Protein AF-0000000077182483 (afdb_homodimer)

Sequence (616 aa):
MFCALSTFLTFVGVYALGCYLYEQLRTPYKLLKIRYFSDTRPTLKERFGDWAAVTGASDGIGKEYAKQLARQNINVVLIARSEEKLQAVAKEIAESGAGVQTKIVIADFTKGSQVYEHIEKETANIPISILVNNVGTAKPTSLLNYSLEETQNIIDTNVVAVSQLSRIFFQRMKASKLKGAIVSVGSGTELQPLPNGAYYAASKAYTRSLTLALYHEAKPYGIHVQMLSPNFVVTKINSYSKQIMKGGLLIPSASDYAKSAVNQLRDEVDETPGYLWHHVQNAVATAFTWRVRTYVASKLFNKISDKKMFCALSTFLTFVGVYALGCYLYEQLRTPYKLLKIRYFSDTRPTLKERFGDWAAVTGASDGIGKEYAKQLARQNINVVLIARSEEKLQAVAKEIAESGAGVQTKIVIADFTKGSQVYEHIEKETANIPISILVNNVGTAKPTSLLNYSLEETQNIIDTNVVAVSQLSRIFFQRMKASKLKGAIVSVGSGTELQPLPNGAYYAASKAYTRSLTLALYHEAKPYGIHVQMLSPNFVVTKINSYSKQIMKGGLLIPSASDYAKSAVNQLRDEVDETPGYLWHHVQNAVATAFTWRVRTYVASKLFNKISDKK

Secondary structure (DSSP, 8-state):
-HHHHHHHHHHHHHHHHHHHHHHHHHHHHHHHHHHHH-S----HHHHH-SEEEEESTTSHHHHHHHHHHHHTT-EEEEEES-HHHHHHHHHHHHHTT----EEEEE--TTSTTHHHHHHHHHTTTS-EEEEEE-------S-GGG--HHHHHHHHIIIIIHHHHHHHHHHHHHHHTT---EEEEE--GGGGS--TT-HHHHHHHHHHHHHHHHHHHHHGGGT-EEEEE-----BSGGGTT-HHHHT-BTTB-BHHHHHHHHHHHHHTT-SEE-SSHHHHHHHHHHTTS-HHHHHHHHHHHHHHHS---/-HHHHHHHHHHHHHHHHHHHHHHHHHHHHHHHHHHHH-S----HHHHH-SEEEEESTTSHHHHHHHHHHHHTT-EEEEEES-HHHHHHHHHHHHHTT----EEEEE--TTS-THHHHHHHHHTTTS-EEEEEE-------S-GGG--HHHHHHHHIIIIIHHHHHHHHHHHHHHHTT---EEEEE--GGGGS--TT-HHHHHHHHHHHHHHHHHHHHHGGGT-EEEEE-----BSGGGTT-HHHHT-BTTB-BHHHHHHHHHHHHHTT-SEE-SSHHHHHHHHHHTTS-HHHHHHHHHHHHHHHS---

Foldseek 3Di:
DVVVVVVVVVVVVCVVVVVLCCVLCVLVVLVCCCVPPNPDQDAQCVQFHAEEEFEPCLWFLNVLLQLLCLQSRHEYEYEEADPVSQVVSQVVSVVVVSPHHYHYQHAQLLPPDVRLVSVCVSCVPPPHREYEADFAAWDQAAPVPDDPSNLSSRCSGLAVSLVSVLVVNLVVCLVVLGLGEYEYEAAPLLQAAAGSGRSRSVSSVNRVVVQVVVCVVSVVSNYATAYAYAYQEQIPSLVLFPVSNVADPNYYHSNVQSNQQVSSVSSRHRYDNSDDVVSVVSSVLVVDDNVVVNVVNRVVSVVRRPPD/DVVVVVVVVVVVVCVVVVVLCCVLCVLVVLVCCCVPPNPDQDAPCVQFHAEEEFEPCLWFLNVLLQLLCLQSRHEYEYEEADPVSQVVSQVVSVVVVSPHHYHYQHAQLLPPPVRLVSVCVSCVPPPHREYEADFAAWDQAAPVPDDPSNLSSRCSGLAVSLVSVLVVNLVVCLVVLGLGEYEYEAAPLLQAAAGSGRSNSVSSVNRVVVQVVVCVVSVVSNHATAYAYAYQEQIPSLVLFPVSNVADPNYYHSNVQSNQQVSSVSSRHRYDNSDDVVSVVSSVLVVDDNVVNNVVNRVVSVVRRPPD

Structure (mmCIF, N/CA/C/O backbone):
data_AF-0000000077182483-model_v1
#
loop_
_entity.id
_entity.type
_entity.pdbx_description
1 polymer GD21890
#
loop_
_atom_site.group_PDB
_atom_site.id
_atom_site.type_symbol
_atom_site.label_atom_id
_atom_site.label_alt_id
_atom_site.label_comp_id
_atom_site.label_asym_id
_atom_site.label_entity_id
_atom_site.label_seq_id
_atom_site.pdbx_PDB_ins_code
_atom_site.Cartn_x
_atom_site.Cartn_y
_atom_site.Cartn_z
_atom_site.occupancy
_atom_site.B_iso_or_equiv
_atom_site.auth_seq_id
_atom_site.auth_comp_id
_atom_site.auth_asym_id
_atom_site.auth_atom_id
_atom_site.pdbx_PDB_model_num
ATOM 1 N N . MET A 1 1 ? -43.312 11.844 -2.469 1 65.69 1 MET A N 1
ATOM 2 C CA . MET A 1 1 ? -41.938 12.094 -2.004 1 65.69 1 MET A CA 1
ATOM 3 C C . MET A 1 1 ? -41.312 10.82 -1.453 1 65.69 1 MET A C 1
ATOM 5 O O . MET A 1 1 ? -40.188 10.484 -1.802 1 65.69 1 MET A O 1
ATOM 9 N N . PHE A 1 2 ? -42.062 10.062 -0.71 1 72.5 2 PHE A N 1
ATOM 10 C CA . PHE A 1 2 ? -41.625 8.797 -0.136 1 72.5 2 PHE A CA 1
ATOM 11 C C . PHE A 1 2 ? -41.438 7.75 -1.226 1 72.5 2 PHE A C 1
ATOM 13 O O . PHE A 1 2 ? -40.469 6.969 -1.172 1 72.5 2 PHE A O 1
ATOM 20 N N . CYS A 1 3 ? -42.312 7.918 -2.268 1 78.44 3 CYS A N 1
ATOM 21 C CA . CYS A 1 3 ? -42.156 6.961 -3.359 1 78.44 3 CYS A CA 1
ATOM 22 C C . CYS A 1 3 ? -40.875 7.195 -4.141 1 78.44 3 CYS A C 1
ATOM 24 O O . CYS A 1 3 ? -40.188 6.246 -4.492 1 78.44 3 CYS A O 1
ATOM 26 N N . ALA A 1 4 ? -40.625 8.461 -4.352 1 89.56 4 ALA A N 1
ATOM 27 C CA . ALA A 1 4 ? -39.438 8.805 -5.098 1 89.56 4 ALA A CA 1
ATOM 28 C C . ALA A 1 4 ? -38.188 8.406 -4.328 1 89.56 4 ALA A C 1
ATOM 30 O O . ALA A 1 4 ? -37.219 7.898 -4.914 1 89.56 4 ALA A O 1
ATOM 31 N N . LEU A 1 5 ? -38.188 8.562 -3.08 1 89.56 5 LEU A N 1
ATOM 32 C CA . LEU A 1 5 ? -37.062 8.195 -2.232 1 89.56 5 LEU A CA 1
ATOM 33 C C . LEU A 1 5 ? -36.875 6.684 -2.219 1 89.56 5 LEU A C 1
ATOM 35 O O . LEU A 1 5 ? -35.719 6.203 -2.314 1 89.56 5 LEU A O 1
ATOM 39 N N . SER A 1 6 ? -37.938 6.047 -2.055 1 88.88 6 SER A N 1
ATOM 40 C CA . SER A 1 6 ? -37.875 4.59 -2.061 1 88.88 6 SER A CA 1
ATOM 41 C C . SER A 1 6 ? -37.312 4.07 -3.385 1 88.88 6 SER A C 1
ATOM 43 O O . SER A 1 6 ? -36.531 3.131 -3.408 1 88.88 6 SER A O 1
ATOM 45 N N . THR A 1 7 ? -37.781 4.68 -4.438 1 92.12 7 THR A N 1
ATOM 46 C CA . THR A 1 7 ? -37.281 4.305 -5.758 1 92.12 7 THR A CA 1
ATOM 47 C C . THR A 1 7 ? -35.781 4.582 -5.875 1 92.12 7 THR A C 1
ATOM 49 O O . THR A 1 7 ? -35.031 3.752 -6.387 1 92.12 7 THR A O 1
ATOM 52 N N . PHE A 1 8 ? -35.438 5.719 -5.441 1 95 8 PHE A N 1
ATOM 53 C CA . PHE A 1 8 ? -34.031 6.09 -5.457 1 95 8 PHE A CA 1
ATOM 54 C C . PHE A 1 8 ? -33.219 5.098 -4.648 1 95 8 PHE A C 1
ATOM 56 O O . PHE A 1 8 ? -32.188 4.613 -5.121 1 95 8 PHE A O 1
ATOM 63 N N . LEU A 1 9 ? -33.656 4.746 -3.498 1 94.69 9 LEU A N 1
ATOM 64 C CA . LEU A 1 9 ? -32.938 3.824 -2.621 1 94.69 9 LEU A CA 1
ATOM 65 C C . LEU A 1 9 ? -32.875 2.428 -3.234 1 94.69 9 LEU A C 1
ATOM 67 O O . LEU A 1 9 ? -31.891 1.707 -3.049 1 94.69 9 LEU A O 1
ATOM 71 N N . THR A 1 10 ? -33.906 2.09 -3.896 1 94.31 10 THR A N 1
ATOM 72 C CA . THR A 1 10 ? -33.875 0.809 -4.594 1 94.31 10 THR A CA 1
ATOM 73 C C . THR A 1 10 ? -32.812 0.794 -5.676 1 94.31 10 THR A C 1
ATOM 75 O O . THR A 1 10 ? -32.094 -0.191 -5.824 1 94.31 10 THR A O 1
ATOM 78 N N . PHE A 1 11 ? -32.719 1.9 -6.395 1 95.44 11 PHE A N 1
ATOM 79 C CA . PHE A 1 11 ? -31.703 1.989 -7.438 1 95.44 11 PHE A CA 1
ATOM 80 C C . PHE A 1 11 ? -30.312 1.935 -6.836 1 95.44 11 PHE A C 1
ATOM 82 O O . PHE A 1 11 ? -29.422 1.273 -7.375 1 95.44 11 PHE A O 1
ATOM 89 N N . VAL A 1 12 ? -30.141 2.625 -5.758 1 96.25 12 VAL A N 1
ATOM 90 C CA . VAL A 1 12 ? -28.859 2.592 -5.055 1 96.25 12 VAL A CA 1
ATOM 91 C C . VAL A 1 12 ? -28.562 1.169 -4.586 1 96.25 12 VAL A C 1
ATOM 93 O O . VAL A 1 12 ? -27.422 0.701 -4.68 1 96.25 12 VAL A O 1
ATOM 96 N N . GLY A 1 13 ? -29.578 0.531 -4.117 1 96.5 13 GLY A N 1
ATOM 97 C CA . GLY A 1 13 ? -29.422 -0.844 -3.666 1 96.5 13 GLY A CA 1
ATOM 98 C C . GLY A 1 13 ? -29.047 -1.8 -4.781 1 96.5 13 GLY A C 1
ATOM 99 O O . GLY A 1 13 ? -28.203 -2.676 -4.598 1 96.5 13 GLY A O 1
ATOM 100 N N . VAL A 1 14 ? -29.672 -1.629 -5.93 1 96.81 14 VAL A N 1
ATOM 101 C CA . VAL A 1 14 ? -29.359 -2.459 -7.09 1 96.81 14 VAL A CA 1
ATOM 102 C C . VAL A 1 14 ? -27.906 -2.242 -7.508 1 96.81 14 VAL A C 1
ATOM 104 O O . VAL A 1 14 ? -27.172 -3.205 -7.746 1 96.81 14 VAL A O 1
ATOM 107 N N . TYR A 1 15 ? -27.547 -1.035 -7.543 1 97.25 15 TYR A N 1
ATOM 108 C CA . TYR A 1 15 ? -26.188 -0.704 -7.941 1 97.25 15 TYR A CA 1
ATOM 109 C C . TYR A 1 15 ? -25.172 -1.268 -6.953 1 97.25 15 TYR A C 1
ATOM 111 O O . TYR A 1 15 ? -24.203 -1.924 -7.352 1 97.25 15 TYR A O 1
ATOM 119 N N . ALA A 1 16 ? -25.406 -1.012 -5.711 1 96.88 16 ALA A N 1
ATOM 120 C CA . ALA A 1 16 ? -24.469 -1.443 -4.672 1 96.88 16 ALA A CA 1
ATOM 121 C C . ALA A 1 16 ? -24.375 -2.965 -4.621 1 96.88 16 ALA A C 1
ATOM 123 O O . ALA A 1 16 ? -23.281 -3.521 -4.543 1 96.88 16 ALA A O 1
ATOM 124 N N . LEU A 1 17 ? -25.484 -3.584 -4.598 1 96.75 17 LEU A N 1
ATOM 125 C CA . LEU A 1 17 ? -25.5 -5.043 -4.566 1 96.75 17 LEU A CA 1
ATOM 126 C C . LEU A 1 17 ? -24.844 -5.617 -5.824 1 96.75 17 LEU A C 1
ATOM 128 O O . LEU A 1 17 ? -24.109 -6.605 -5.754 1 96.75 17 LEU A O 1
ATOM 132 N N . GLY A 1 18 ? -25.172 -5.039 -6.98 1 97.44 18 GLY A N 1
ATOM 133 C CA . GLY A 1 18 ? -24.547 -5.473 -8.227 1 97.44 18 GLY A CA 1
ATOM 134 C C . GLY A 1 18 ? -23.031 -5.395 -8.203 1 97.44 18 GLY A C 1
ATOM 135 O O . GLY A 1 18 ? -22.359 -6.344 -8.602 1 97.44 18 GLY A O 1
ATOM 136 N N . CYS A 1 19 ? -22.5 -4.266 -7.73 1 97 19 CYS A N 1
ATOM 137 C CA . CYS A 1 19 ? -21.062 -4.098 -7.621 1 97 19 CYS A CA 1
ATOM 138 C C . CYS A 1 19 ? -20.469 -5.113 -6.648 1 97 19 CYS A C 1
ATOM 140 O O . CYS A 1 19 ? -19.422 -5.711 -6.93 1 97 19 CYS A O 1
ATOM 142 N N . TYR A 1 20 ? -21.156 -5.266 -5.578 1 96.88 20 TYR A N 1
ATOM 143 C CA . TYR A 1 20 ? -20.703 -6.199 -4.551 1 96.88 20 TYR A CA 1
ATOM 144 C C . TYR A 1 20 ? -20.688 -7.629 -5.086 1 96.88 20 TYR A C 1
ATOM 146 O O . TYR A 1 20 ? -19.688 -8.344 -4.934 1 96.88 20 TYR A O 1
ATOM 154 N N . LEU A 1 21 ? -21.719 -8.047 -5.68 1 96.81 21 LEU A N 1
ATOM 155 C CA . LEU A 1 21 ? -21.812 -9.406 -6.199 1 96.81 21 LEU A CA 1
ATOM 156 C C . LEU A 1 21 ? -20.828 -9.633 -7.336 1 96.81 21 LEU A C 1
ATOM 158 O O . LEU A 1 21 ? -20.266 -10.719 -7.473 1 96.81 21 LEU A O 1
ATOM 162 N N . TYR A 1 22 ? -20.625 -8.648 -8.133 1 96.94 22 TYR A N 1
ATOM 163 C CA . TYR A 1 22 ? -19.641 -8.766 -9.195 1 96.94 22 TYR A CA 1
ATOM 164 C C . TYR A 1 22 ? -18.266 -9.086 -8.625 1 96.94 22 TYR A C 1
ATOM 166 O O . TYR A 1 22 ? -17.578 -9.984 -9.109 1 96.94 22 TYR A O 1
ATOM 174 N N . GLU A 1 23 ? -17.859 -8.375 -7.586 1 95.5 23 GLU A N 1
ATOM 175 C CA . GLU A 1 23 ? -16.531 -8.578 -6.98 1 95.5 23 GLU A CA 1
ATOM 176 C C . GLU A 1 23 ? -16.438 -9.953 -6.336 1 95.5 23 GLU A C 1
ATOM 178 O O . GLU A 1 23 ? -15.398 -10.617 -6.434 1 95.5 23 GLU A O 1
ATOM 183 N N . GLN A 1 24 ? -17.531 -10.359 -5.758 1 95.94 24 GLN A N 1
ATOM 184 C CA . GLN A 1 24 ? -17.484 -11.602 -4.992 1 95.94 24 GLN A CA 1
ATOM 185 C C . GLN A 1 24 ? -17.625 -12.82 -5.902 1 95.94 24 GLN A C 1
ATOM 187 O O . GLN A 1 24 ? -17.109 -13.891 -5.602 1 95.94 24 GLN A O 1
ATOM 192 N N . LEU A 1 25 ? -18.281 -12.664 -7.023 1 96.31 25 LEU A N 1
ATOM 193 C CA . LEU A 1 25 ? -18.672 -13.836 -7.797 1 96.31 25 LEU A CA 1
ATOM 194 C C . LEU A 1 25 ? -17.812 -13.969 -9.047 1 96.31 25 LEU A C 1
ATOM 196 O O . LEU A 1 25 ? -17.844 -15 -9.727 1 96.31 25 LEU A O 1
ATOM 200 N N . ARG A 1 26 ? -17.047 -13 -9.367 1 95.81 26 ARG A N 1
ATOM 201 C CA . ARG A 1 26 ? -16.266 -13.023 -10.602 1 95.81 26 ARG A CA 1
ATOM 202 C C . ARG A 1 26 ? -15.344 -14.242 -10.633 1 95.81 26 ARG A C 1
ATOM 204 O O . ARG A 1 26 ? -15.312 -14.977 -11.625 1 95.81 26 ARG A O 1
ATOM 211 N N . THR A 1 27 ? -14.617 -14.508 -9.578 1 96.25 27 THR A N 1
ATOM 212 C CA . THR A 1 27 ? -13.672 -15.617 -9.531 1 96.25 27 THR A CA 1
ATOM 213 C C . THR A 1 27 ? -14.398 -16.953 -9.445 1 96.25 27 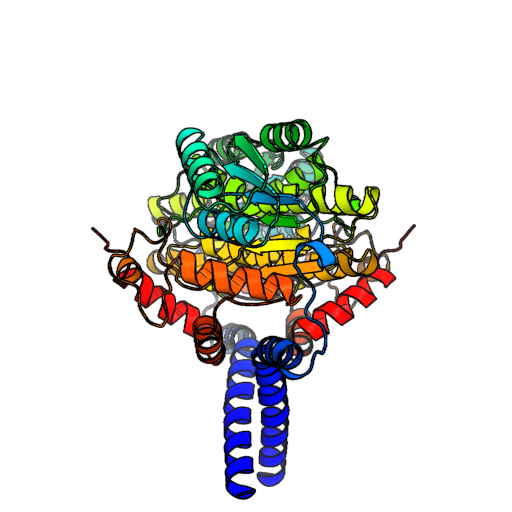THR A C 1
ATOM 215 O O . THR A 1 27 ? -14.148 -17.859 -10.242 1 96.25 27 THR A O 1
ATOM 218 N N . PRO A 1 28 ? -15.367 -17.078 -8.523 1 95.44 28 PRO A N 1
ATOM 219 C CA . PRO A 1 28 ? -16.125 -18.328 -8.5 1 95.44 28 PRO A CA 1
ATOM 220 C C . PRO A 1 28 ? -16.781 -18.641 -9.844 1 95.44 28 PRO A C 1
ATOM 222 O O . PRO A 1 28 ? -16.828 -19.797 -10.258 1 95.44 28 PRO A O 1
ATOM 225 N N . TYR A 1 29 ? -17.297 -17.625 -10.469 1 95.62 29 TYR A N 1
ATOM 226 C CA . TYR A 1 29 ? -17.906 -17.828 -11.766 1 95.62 29 TYR A CA 1
ATOM 227 C C . TYR A 1 29 ? -16.906 -18.359 -12.773 1 95.62 29 TYR A C 1
ATOM 229 O O . TYR A 1 29 ? -17.188 -19.297 -13.516 1 95.62 29 TYR A O 1
ATOM 237 N N . LYS A 1 30 ? -15.742 -17.797 -12.82 1 94.25 30 LYS A N 1
ATOM 238 C CA . LYS A 1 30 ? -14.695 -18.266 -13.734 1 94.25 30 LYS A CA 1
ATOM 239 C C . LYS A 1 30 ? -14.305 -19.703 -13.438 1 94.25 30 LYS A C 1
ATOM 241 O O . LYS A 1 30 ? -14.133 -20.5 -14.359 1 94.25 30 LYS A O 1
ATOM 246 N N . LEU A 1 31 ? -14.125 -20 -12.219 1 94.12 31 LEU A N 1
ATOM 247 C CA . LEU A 1 31 ? -13.727 -21.344 -11.812 1 94.12 31 LEU A CA 1
ATOM 248 C C . LEU A 1 31 ? -14.789 -22.375 -12.203 1 94.12 31 LEU A C 1
ATOM 250 O O . LEU A 1 31 ? -14.469 -23.453 -12.695 1 94.12 31 LEU A O 1
ATOM 254 N N . LEU A 1 32 ? -16.016 -22.016 -12 1 92.75 32 LEU A N 1
ATOM 255 C CA . LEU A 1 32 ? -17.125 -22.906 -12.352 1 92.75 32 LEU A CA 1
ATOM 256 C C . LEU A 1 32 ? -17.219 -23.062 -13.867 1 92.75 32 LEU A C 1
ATOM 258 O O . LEU A 1 32 ? -17.5 -24.156 -14.359 1 92.75 32 LEU A O 1
ATOM 262 N N . LYS A 1 33 ? -17.016 -21.984 -14.547 1 92.5 33 LYS A N 1
ATOM 263 C CA . LYS A 1 33 ? -17.078 -22.016 -16 1 92.5 33 LYS A CA 1
ATOM 264 C C . LYS A 1 33 ? -16 -22.938 -16.578 1 92.5 33 LYS A C 1
ATOM 266 O O . LYS A 1 33 ? -16.266 -23.734 -17.484 1 92.5 33 LYS A O 1
ATOM 271 N N . ILE A 1 34 ? -14.805 -22.875 -16.062 1 90.19 34 ILE A N 1
ATOM 272 C CA . ILE A 1 34 ? -13.688 -23.688 -16.531 1 90.19 34 ILE A CA 1
ATOM 273 C C . ILE A 1 34 ? -13.93 -25.156 -16.188 1 90.19 34 ILE A C 1
ATOM 275 O O . ILE A 1 34 ? -13.633 -26.047 -16.984 1 90.19 34 ILE A O 1
ATOM 279 N N . ARG A 1 35 ? -14.477 -25.422 -15.086 1 85.25 35 ARG A N 1
ATOM 280 C CA . ARG A 1 35 ? -14.672 -26.781 -14.602 1 85.25 35 ARG A CA 1
ATOM 281 C C . ARG A 1 35 ? -15.805 -27.484 -15.352 1 85.25 35 ARG A C 1
ATOM 283 O O . ARG A 1 35 ? -15.719 -28.672 -15.664 1 85.25 35 ARG A O 1
ATOM 290 N N . TYR A 1 36 ? -16.766 -26.688 -15.641 1 86 36 TYR A N 1
ATOM 291 C CA . TYR A 1 36 ? -17.984 -27.359 -16.109 1 86 36 TYR A CA 1
ATOM 292 C C . TYR A 1 36 ? -18.234 -27.062 -17.578 1 86 36 TYR A C 1
ATOM 294 O O . TYR A 1 36 ? -18.969 -27.797 -18.25 1 86 36 TYR A O 1
ATOM 302 N N . PHE A 1 37 ? -17.641 -26.016 -18.062 1 87 37 PHE A N 1
ATOM 303 C CA . PHE A 1 37 ? -18.047 -25.625 -19.391 1 87 37 PHE A CA 1
ATOM 304 C C . PHE A 1 37 ? -16.844 -25.578 -20.344 1 87 37 PHE A C 1
ATOM 306 O O . PHE A 1 37 ? -16.969 -25.156 -21.484 1 87 37 PHE A O 1
ATOM 313 N N . SER A 1 38 ? -15.797 -25.828 -19.812 1 82.06 38 SER A N 1
ATOM 314 C CA . SER A 1 38 ? -14.625 -25.828 -20.672 1 82.06 38 SER A CA 1
ATOM 315 C C . SER A 1 38 ? -14.273 -27.25 -21.141 1 82.06 38 SER A C 1
ATOM 317 O O . SER A 1 38 ? -14.352 -28.203 -20.344 1 82.06 38 SER A O 1
ATOM 319 N N . ASP A 1 39 ? -14.07 -27.406 -22.391 1 79.31 39 ASP A N 1
ATOM 320 C CA . ASP A 1 39 ? -13.719 -28.703 -22.969 1 79.31 39 ASP A CA 1
ATOM 321 C C . ASP A 1 39 ? -12.258 -29.047 -22.688 1 79.31 39 ASP A C 1
ATOM 323 O O . ASP A 1 39 ? -11.883 -30.219 -22.688 1 79.31 39 ASP A O 1
ATOM 327 N N . THR A 1 40 ? -11.531 -27.938 -22.562 1 84.69 40 THR A N 1
ATOM 328 C CA . THR A 1 40 ? -10.102 -28.141 -22.328 1 84.69 40 THR A CA 1
ATOM 329 C C . THR A 1 40 ? -9.648 -27.422 -21.062 1 84.69 40 THR A C 1
ATOM 331 O O . THR A 1 40 ? -10.203 -26.391 -20.703 1 84.69 40 THR A O 1
ATOM 334 N N . ARG A 1 41 ? -8.898 -28.062 -20.297 1 89.5 41 ARG A N 1
ATOM 335 C CA . ARG A 1 41 ? -8.219 -27.484 -19.141 1 89.5 41 ARG A CA 1
ATOM 336 C C . ARG A 1 41 ? -6.707 -27.688 -19.234 1 89.5 41 ARG A C 1
ATOM 338 O O . ARG A 1 41 ? -6.168 -28.672 -18.719 1 89.5 41 ARG A O 1
ATOM 345 N N . PRO A 1 42 ? -6.121 -26.75 -19.938 1 92.62 42 PRO A N 1
ATOM 346 C CA . PRO A 1 42 ? -4.684 -26.906 -20.141 1 92.62 42 PRO A CA 1
ATOM 347 C C . PRO A 1 42 ? -3.908 -27.078 -18.844 1 92.62 42 PRO A C 1
ATOM 349 O O . PRO A 1 42 ? -4.332 -26.562 -17.797 1 92.62 42 PRO A O 1
ATOM 352 N N . THR A 1 43 ? -2.803 -27.75 -18.953 1 95.38 43 THR A N 1
ATOM 353 C CA . THR A 1 43 ? -1.898 -27.875 -17.812 1 95.38 43 THR A CA 1
ATOM 354 C C . THR A 1 43 ? -1.145 -26.562 -17.578 1 95.38 43 THR A C 1
ATOM 356 O O . THR A 1 43 ? -1.151 -25.672 -18.438 1 95.38 43 THR A O 1
ATOM 359 N N . LEU A 1 44 ? -0.537 -26.438 -16.422 1 96.69 44 LEU A N 1
ATOM 360 C CA . LEU A 1 44 ? 0.286 -25.281 -16.125 1 96.69 44 LEU A CA 1
ATOM 361 C C . LEU A 1 44 ? 1.403 -25.125 -17.156 1 96.69 44 LEU A C 1
ATOM 363 O O . LEU A 1 44 ? 1.674 -24.016 -17.625 1 96.69 44 LEU A O 1
ATOM 367 N N . LYS A 1 45 ? 1.97 -26.281 -17.484 1 95.69 45 LYS A N 1
ATOM 368 C CA . LYS A 1 45 ? 3.082 -26.312 -18.438 1 95.69 45 LYS A CA 1
ATOM 369 C C . LYS A 1 45 ? 2.646 -25.812 -19.797 1 95.69 45 LYS A C 1
ATOM 371 O O . LYS A 1 45 ? 3.371 -25.047 -20.453 1 95.69 45 LYS A O 1
ATOM 376 N N . GLU A 1 46 ? 1.507 -26.219 -20.234 1 95.44 46 GLU A N 1
ATOM 377 C CA . GLU A 1 46 ? 0.967 -25.797 -21.531 1 95.44 46 GLU A CA 1
ATOM 378 C C . GLU A 1 46 ? 0.662 -24.297 -21.531 1 95.44 46 GLU A C 1
ATOM 380 O O . GLU A 1 46 ? 0.822 -23.625 -22.562 1 95.44 46 GLU A O 1
ATOM 385 N N . ARG A 1 47 ? 0.311 -23.812 -20.422 1 94.81 47 ARG A N 1
ATOM 386 C CA . ARG A 1 47 ? -0.121 -22.422 -20.344 1 94.81 47 ARG A CA 1
ATOM 387 C C . ARG A 1 47 ? 1.071 -21.484 -20.172 1 94.81 47 ARG A C 1
ATOM 389 O O . ARG A 1 47 ? 1.116 -20.406 -20.781 1 94.81 47 ARG A O 1
ATOM 396 N N . PHE A 1 48 ? 2.012 -21.859 -19.281 1 96.81 48 PHE A N 1
ATOM 397 C CA . PHE A 1 48 ? 2.961 -20.859 -18.828 1 96.81 48 PHE A CA 1
ATOM 398 C C . PHE A 1 48 ? 4.395 -21.328 -19.031 1 96.81 48 PHE A C 1
ATOM 400 O O . PHE A 1 48 ? 5.336 -20.531 -18.953 1 96.81 48 PHE A O 1
ATOM 407 N N . GLY A 1 49 ? 4.629 -22.594 -19.219 1 94.75 49 GLY A N 1
ATOM 408 C CA . GLY A 1 49 ? 5.984 -23.094 -19.391 1 94.75 49 GLY A CA 1
ATOM 409 C C . GLY A 1 49 ? 6.418 -24.047 -18.297 1 94.75 49 GLY A C 1
ATOM 410 O O . GLY A 1 49 ? 5.594 -24.5 -17.5 1 94.75 49 GLY A O 1
ATOM 411 N N . ASP A 1 50 ? 7.738 -24.281 -18.188 1 95.56 50 ASP A N 1
ATOM 412 C CA . ASP A 1 50 ? 8.211 -25.469 -17.484 1 95.56 50 ASP A CA 1
ATOM 413 C C . ASP A 1 50 ? 8.859 -25.078 -16.156 1 95.56 50 ASP A C 1
ATOM 415 O O . ASP A 1 50 ? 9.062 -25.938 -15.281 1 95.56 50 ASP A O 1
ATOM 419 N N . TRP A 1 51 ? 9.219 -23.797 -15.969 1 98.31 51 TRP A N 1
ATOM 420 C CA . TRP A 1 51 ? 10 -23.438 -14.797 1 98.31 51 TRP A CA 1
ATOM 421 C C . TRP A 1 51 ? 9.289 -22.359 -13.977 1 98.31 51 TRP A C 1
ATOM 423 O O . TRP A 1 51 ? 8.734 -21.406 -14.539 1 98.31 51 TRP A O 1
ATOM 433 N N . ALA A 1 52 ? 9.328 -22.562 -12.688 1 98.81 52 ALA A N 1
ATOM 434 C CA . ALA A 1 52 ? 8.797 -21.578 -11.742 1 98.81 52 ALA A CA 1
ATOM 435 C C . ALA A 1 52 ? 9.852 -21.188 -10.711 1 98.81 52 ALA A C 1
ATOM 437 O O . ALA A 1 52 ? 10.648 -22.031 -10.289 1 98.81 52 ALA A O 1
ATOM 438 N N . ALA A 1 53 ? 9.867 -19.938 -10.383 1 98.88 53 ALA A N 1
ATOM 439 C CA . ALA A 1 53 ? 10.641 -19.469 -9.234 1 98.88 53 ALA A CA 1
ATOM 440 C C . ALA A 1 53 ? 9.727 -19.078 -8.078 1 98.88 53 ALA A C 1
ATOM 442 O O . ALA A 1 53 ? 8.75 -18.344 -8.258 1 98.88 53 ALA A O 1
ATOM 443 N N . VAL A 1 54 ? 9.977 -19.609 -6.906 1 98.94 54 VAL A N 1
ATOM 444 C CA . VAL A 1 54 ? 9.164 -19.344 -5.723 1 98.94 54 VAL A CA 1
ATOM 445 C C . VAL A 1 54 ? 10.039 -18.75 -4.617 1 98.94 54 VAL A C 1
ATOM 447 O O . VAL A 1 54 ? 11 -19.375 -4.168 1 98.94 54 VAL A O 1
ATOM 450 N N . THR A 1 55 ? 9.742 -17.531 -4.199 1 98.75 55 THR A N 1
ATOM 451 C CA . THR A 1 55 ? 10.445 -16.938 -3.068 1 98.75 55 THR A CA 1
ATOM 452 C C . THR A 1 55 ? 9.797 -17.359 -1.751 1 98.75 55 THR A C 1
ATOM 454 O O . THR A 1 55 ? 8.594 -17.625 -1.698 1 98.75 55 THR A O 1
ATOM 457 N N . GLY A 1 56 ? 10.617 -17.375 -0.691 1 98 56 GLY A N 1
ATOM 458 C CA . GLY A 1 56 ? 10.102 -17.859 0.573 1 98 56 GLY A CA 1
ATOM 459 C C . GLY A 1 56 ? 9.68 -19.328 0.517 1 98 56 GLY A C 1
ATOM 460 O O . GLY A 1 56 ? 8.648 -19.703 1.073 1 98 56 GLY A O 1
ATOM 461 N N . ALA A 1 57 ? 10.43 -20.094 -0.158 1 98.19 57 ALA A N 1
ATOM 462 C CA . ALA A 1 57 ? 10.039 -21.469 -0.475 1 98.19 57 ALA A CA 1
ATOM 463 C C . ALA A 1 57 ? 10.438 -22.422 0.642 1 98.19 57 ALA A C 1
ATOM 465 O O . ALA A 1 57 ? 10.219 -23.641 0.54 1 98.19 57 ALA A O 1
ATOM 466 N N . SER A 1 58 ? 10.961 -21.922 1.757 1 96.62 58 SER A N 1
ATOM 467 C CA . SER A 1 58 ? 11.516 -22.781 2.801 1 96.62 58 SER A CA 1
ATOM 468 C C . SER A 1 58 ? 10.438 -23.203 3.799 1 96.62 58 SER A C 1
ATOM 470 O O . SER A 1 58 ? 10.641 -24.141 4.57 1 96.62 58 SER A O 1
ATOM 472 N N . ASP A 1 59 ? 9.359 -22.484 3.85 1 93.94 59 ASP A N 1
ATOM 473 C CA . ASP A 1 59 ? 8.32 -22.781 4.824 1 93.94 59 ASP A CA 1
ATOM 474 C C . ASP A 1 59 ? 6.957 -22.281 4.344 1 93.94 59 ASP A C 1
ATOM 476 O O . ASP A 1 59 ? 6.863 -21.609 3.32 1 93.94 59 ASP A O 1
ATOM 480 N N . GLY A 1 60 ? 5.941 -22.781 4.98 1 95.19 60 GLY A N 1
ATOM 481 C CA . GLY A 1 60 ? 4.613 -22.203 4.852 1 95.19 60 GLY A CA 1
ATOM 482 C C . GLY A 1 60 ? 4.027 -22.359 3.463 1 95.19 60 GLY A C 1
ATOM 483 O O . GLY A 1 60 ? 4.09 -23.438 2.867 1 95.19 60 GLY A O 1
ATOM 484 N N . ILE A 1 61 ? 3.352 -21.328 3.045 1 96.81 61 ILE A N 1
ATOM 485 C CA . ILE A 1 61 ? 2.643 -21.312 1.771 1 96.81 61 ILE A CA 1
ATOM 486 C C . ILE A 1 61 ? 3.639 -21.484 0.625 1 96.81 61 ILE A C 1
ATOM 488 O O . ILE A 1 61 ? 3.389 -22.25 -0.312 1 96.81 61 ILE A O 1
ATOM 492 N N . GLY A 1 62 ? 4.809 -20.859 0.702 1 98.38 62 GLY A N 1
ATOM 493 C CA . GLY A 1 62 ? 5.809 -20.953 -0.352 1 98.38 62 GLY A CA 1
ATOM 494 C C . GLY A 1 62 ? 6.324 -22.359 -0.569 1 98.38 62 GLY A C 1
ATOM 495 O O . GLY A 1 62 ? 6.441 -22.812 -1.709 1 98.38 62 GLY A O 1
ATOM 496 N N . LYS A 1 63 ? 6.59 -22.984 0.523 1 98.19 63 LYS A N 1
ATOM 497 C CA . LYS A 1 63 ? 7.066 -24.359 0.477 1 98.19 63 LYS A CA 1
ATOM 498 C C . LYS A 1 63 ? 6.039 -25.266 -0.19 1 98.19 63 LYS A C 1
ATOM 500 O O . LYS A 1 63 ? 6.367 -26 -1.133 1 98.19 63 LYS A O 1
ATOM 505 N N . GLU A 1 64 ? 4.82 -25.219 0.287 1 98.38 64 GLU A N 1
ATOM 506 C CA . GLU A 1 64 ? 3.777 -26.109 -0.221 1 98.38 64 GLU A CA 1
ATOM 507 C C . GLU A 1 64 ? 3.381 -25.734 -1.646 1 98.38 64 GLU A C 1
ATOM 509 O O . GLU A 1 64 ? 3.031 -26.609 -2.449 1 98.38 64 GLU A O 1
ATOM 514 N N . TYR A 1 65 ? 3.432 -24.438 -1.969 1 98.69 65 TYR A N 1
ATOM 515 C CA . TYR A 1 65 ? 3.174 -23.984 -3.334 1 98.69 65 TYR A CA 1
ATOM 516 C C . TYR A 1 65 ? 4.191 -24.578 -4.301 1 98.69 65 TYR A C 1
ATOM 518 O O . TYR A 1 65 ? 3.824 -25.094 -5.363 1 98.69 65 TYR A O 1
ATOM 526 N N . ALA A 1 66 ? 5.473 -24.547 -3.926 1 98.62 66 ALA A N 1
ATOM 527 C CA . ALA A 1 66 ? 6.539 -25.109 -4.746 1 98.62 66 ALA A CA 1
ATOM 528 C C . ALA A 1 66 ? 6.328 -26.609 -4.949 1 98.62 66 ALA A C 1
ATOM 530 O O . ALA A 1 66 ? 6.473 -27.125 -6.062 1 98.62 66 ALA A O 1
ATOM 531 N N . LYS A 1 67 ? 5.996 -27.281 -3.91 1 98.31 67 LYS A N 1
ATOM 532 C CA . LYS A 1 67 ? 5.754 -28.719 -3.986 1 98.31 67 LYS A CA 1
ATOM 533 C C . LYS A 1 67 ? 4.594 -29.031 -4.93 1 98.31 67 LYS A C 1
ATOM 535 O O . LYS A 1 67 ? 4.652 -30 -5.695 1 98.31 67 LYS A O 1
ATOM 540 N N . GLN A 1 68 ? 3.527 -28.219 -4.801 1 98 68 GLN A N 1
ATOM 541 C CA . GLN A 1 68 ? 2.361 -28.453 -5.648 1 98 68 GLN A CA 1
ATOM 542 C C . GLN A 1 68 ? 2.688 -28.188 -7.113 1 98 68 GLN A C 1
ATOM 544 O O . GLN A 1 68 ? 2.193 -28.891 -8 1 98 68 GLN A O 1
ATOM 549 N N . LEU A 1 69 ? 3.482 -27.156 -7.41 1 98.5 69 LEU A N 1
ATOM 550 C CA . LEU A 1 69 ? 3.945 -26.906 -8.773 1 98.5 69 LEU A CA 1
ATOM 551 C C . LEU A 1 69 ? 4.703 -28.109 -9.312 1 98.5 69 LEU A C 1
ATOM 553 O O . LEU A 1 69 ? 4.465 -28.547 -10.438 1 98.5 69 LEU A O 1
ATOM 557 N N . ALA A 1 70 ? 5.578 -28.641 -8.492 1 98.31 70 ALA A N 1
ATOM 558 C CA . ALA A 1 70 ? 6.363 -29.812 -8.875 1 98.31 70 ALA A CA 1
ATOM 559 C C . ALA A 1 70 ? 5.453 -31 -9.18 1 98.31 70 ALA A C 1
ATOM 561 O O . ALA A 1 70 ? 5.676 -31.719 -10.156 1 98.31 70 ALA A O 1
ATOM 562 N N . ARG A 1 71 ? 4.457 -31.172 -8.367 1 96.94 71 ARG A N 1
ATOM 563 C CA . ARG A 1 71 ? 3.506 -32.281 -8.562 1 96.94 71 ARG A CA 1
ATOM 564 C C . ARG A 1 71 ? 2.785 -32.125 -9.898 1 96.94 71 ARG A C 1
ATOM 566 O O . ARG A 1 71 ? 2.316 -33.125 -10.461 1 96.94 71 ARG A O 1
ATOM 573 N N . GLN A 1 72 ? 2.727 -30.938 -10.383 1 96.69 72 GLN A N 1
ATOM 574 C CA . GLN A 1 72 ? 2.086 -30.688 -11.664 1 96.69 72 GLN A CA 1
ATOM 575 C C . GLN A 1 72 ? 3.119 -30.562 -12.781 1 96.69 72 GLN A C 1
ATOM 577 O O . GLN A 1 72 ? 2.889 -29.875 -13.781 1 96.69 72 GLN A O 1
ATOM 582 N N . ASN A 1 73 ? 4.273 -31.078 -12.531 1 96.88 73 ASN A N 1
ATOM 583 C CA . ASN A 1 73 ? 5.336 -31.281 -13.516 1 96.88 73 ASN A CA 1
ATOM 584 C C . ASN A 1 73 ? 6.004 -29.969 -13.891 1 96.88 73 ASN A C 1
ATOM 586 O O . ASN A 1 73 ? 6.34 -29.75 -15.055 1 96.88 73 ASN A O 1
ATOM 590 N N . ILE A 1 74 ? 6.074 -29.047 -13 1 98.25 74 ILE A N 1
ATOM 591 C CA . ILE A 1 74 ? 6.793 -27.797 -13.18 1 98.25 74 ILE A CA 1
ATOM 592 C C . ILE A 1 74 ? 8.133 -27.859 -12.453 1 98.25 74 ILE A C 1
ATOM 594 O O . ILE A 1 74 ? 8.18 -28.172 -11.258 1 98.25 74 ILE A O 1
ATOM 598 N N . ASN A 1 75 ? 9.234 -27.594 -13.164 1 98.56 75 ASN A N 1
ATOM 599 C CA . ASN A 1 75 ? 10.516 -27.406 -12.492 1 98.56 75 ASN A CA 1
ATOM 600 C C . ASN A 1 75 ? 10.5 -26.172 -11.586 1 98.56 75 ASN A C 1
ATOM 602 O O . ASN A 1 75 ? 9.828 -25.188 -11.883 1 98.56 75 ASN A O 1
ATOM 606 N N . VAL A 1 76 ? 11.273 -26.281 -10.445 1 98.69 76 VAL A N 1
ATOM 607 C CA . VAL A 1 76 ? 11.109 -25.188 -9.492 1 98.69 76 VAL A CA 1
ATOM 608 C C . VAL A 1 76 ? 12.477 -24.672 -9.047 1 98.69 76 VAL A C 1
ATOM 610 O O . VAL A 1 76 ? 13.391 -25.453 -8.812 1 98.69 76 VAL A O 1
ATOM 613 N N . VAL A 1 77 ? 12.602 -23.344 -9.07 1 98.88 77 VAL A N 1
ATOM 614 C CA . VAL A 1 77 ? 13.68 -22.656 -8.375 1 98.88 77 VAL A CA 1
ATOM 615 C C . VAL A 1 77 ? 13.211 -22.219 -6.984 1 98.88 77 VAL A C 1
ATOM 617 O O . VAL A 1 77 ? 12.273 -21.438 -6.855 1 98.88 77 VAL A O 1
ATOM 620 N N . LEU A 1 78 ? 13.859 -22.797 -5.957 1 98.81 78 LEU A N 1
ATOM 621 C CA . LEU A 1 78 ? 13.531 -22.516 -4.566 1 98.81 78 LEU A CA 1
ATOM 622 C C . LEU A 1 78 ? 14.422 -21.391 -4.027 1 98.81 78 LEU A C 1
ATOM 624 O O . LEU A 1 78 ? 15.641 -21.531 -3.969 1 98.81 78 LEU A O 1
ATOM 628 N N . ILE A 1 79 ? 13.805 -20.297 -3.617 1 98.88 79 ILE A N 1
ATOM 629 C CA . ILE A 1 79 ? 14.57 -19.141 -3.184 1 98.88 79 ILE A CA 1
ATOM 630 C C . ILE A 1 79 ? 14.219 -18.797 -1.734 1 98.88 79 ILE A C 1
ATOM 632 O O . ILE A 1 79 ? 13.062 -18.547 -1.41 1 98.88 79 ILE A O 1
ATOM 636 N N . ALA A 1 80 ? 15.117 -18.781 -0.867 1 98.31 80 ALA A N 1
ATOM 637 C CA . ALA A 1 80 ? 14.984 -18.391 0.533 1 98.31 80 ALA A CA 1
ATOM 638 C C . AL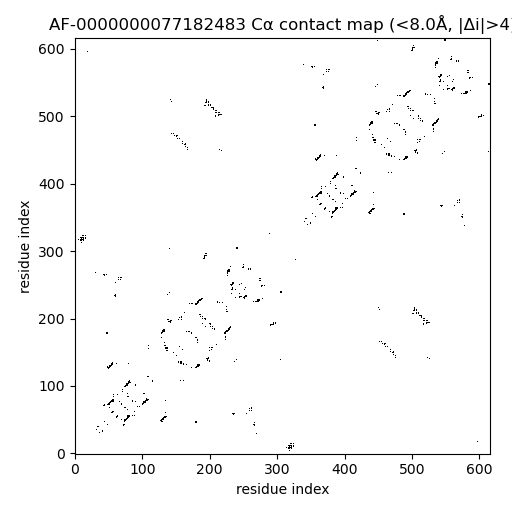A A 1 80 ? 16.344 -18.234 1.198 1 98.31 80 ALA A C 1
ATOM 640 O O . ALA A 1 80 ? 17.375 -18.359 0.54 1 98.31 80 ALA A O 1
ATOM 641 N N . ARG A 1 81 ? 16.375 -17.984 2.455 1 95.88 81 ARG A N 1
ATOM 642 C CA . ARG A 1 81 ? 17.609 -17.656 3.152 1 95.88 81 ARG A CA 1
ATOM 643 C C . ARG A 1 81 ? 18.281 -18.906 3.695 1 95.88 81 ARG A C 1
ATOM 645 O O . ARG A 1 81 ? 19.516 -18.953 3.828 1 95.88 81 ARG A O 1
ATOM 652 N N . SER A 1 82 ? 17.516 -19.969 4.031 1 97.19 82 SER A N 1
ATOM 653 C CA . SER A 1 82 ? 18.062 -21.141 4.699 1 97.19 82 SER A CA 1
ATOM 654 C C . SER A 1 82 ? 18.344 -22.266 3.703 1 97.19 82 SER A C 1
ATOM 656 O O . SER A 1 82 ? 17.422 -22.906 3.211 1 97.19 82 SER A O 1
ATOM 658 N N . GLU A 1 83 ? 19.609 -22.531 3.588 1 97.81 83 GLU A N 1
ATOM 659 C CA . GLU A 1 83 ? 19.984 -23.562 2.643 1 97.81 83 GLU A CA 1
ATOM 660 C C . GLU A 1 83 ? 19.5 -24.938 3.098 1 97.81 83 GLU A C 1
ATOM 662 O O . GLU A 1 83 ? 19 -25.719 2.291 1 97.81 83 GLU A O 1
ATOM 667 N N . GLU A 1 84 ? 19.641 -25.188 4.332 1 98.31 84 GLU A N 1
ATOM 668 C CA . GLU A 1 84 ? 19.234 -26.469 4.887 1 98.31 84 GLU A CA 1
ATOM 669 C C . GLU A 1 84 ? 17.734 -26.734 4.652 1 98.31 84 GLU A C 1
ATOM 671 O O . GLU A 1 84 ? 17.359 -27.828 4.227 1 98.31 84 GLU A O 1
ATOM 676 N N . LYS A 1 85 ? 16.938 -25.766 4.883 1 98.12 85 LYS A N 1
ATOM 677 C CA . LYS A 1 85 ? 15.5 -25.906 4.695 1 98.12 85 LYS A CA 1
ATOM 678 C C . LYS A 1 85 ? 15.156 -26.094 3.221 1 98.12 85 LYS A C 1
ATOM 680 O O . LYS A 1 85 ? 14.258 -26.875 2.881 1 98.12 85 LYS A O 1
ATOM 685 N N . LEU A 1 86 ? 15.859 -25.375 2.361 1 98.62 86 LEU A N 1
ATOM 686 C CA . LEU A 1 86 ? 15.602 -25.484 0.931 1 98.62 86 LEU A CA 1
ATOM 687 C C . LEU A 1 86 ? 16 -26.859 0.41 1 98.62 86 LEU A C 1
ATOM 689 O O . LEU A 1 86 ? 15.305 -27.438 -0.439 1 98.62 86 LEU A O 1
ATOM 693 N N . GLN A 1 87 ? 17.109 -27.391 0.899 1 98.44 87 GLN A N 1
ATOM 694 C CA . GLN A 1 87 ? 17.531 -28.75 0.525 1 98.44 87 GLN A CA 1
ATOM 695 C C . GLN A 1 87 ? 16.5 -29.781 0.958 1 98.44 87 GLN A C 1
ATOM 697 O O . GLN A 1 87 ? 16.234 -30.734 0.231 1 98.44 87 GLN A O 1
ATOM 702 N N . ALA A 1 88 ? 15.992 -29.562 2.139 1 98.19 88 ALA A N 1
ATOM 703 C CA . ALA A 1 88 ? 14.945 -30.469 2.619 1 98.19 88 ALA A CA 1
ATOM 704 C C . ALA A 1 88 ? 13.727 -30.438 1.699 1 98.19 88 ALA A C 1
ATOM 706 O O . ALA A 1 88 ? 13.133 -31.469 1.408 1 98.19 88 ALA A O 1
ATOM 707 N N . VAL A 1 89 ? 13.32 -29.234 1.25 1 98.25 89 VAL A N 1
ATOM 708 C CA . VAL A 1 89 ? 12.188 -29.094 0.339 1 98.25 89 VAL A CA 1
ATOM 709 C C . VAL A 1 89 ? 12.508 -29.781 -0.988 1 98.25 89 VAL A C 1
ATOM 711 O O . VAL A 1 89 ? 11.672 -30.5 -1.534 1 98.25 89 VAL A O 1
ATOM 714 N N . ALA A 1 90 ? 13.695 -29.547 -1.5 1 98.12 90 ALA A N 1
ATOM 715 C CA . ALA A 1 90 ? 14.125 -30.172 -2.748 1 98.12 90 ALA A CA 1
ATOM 716 C C . ALA A 1 90 ? 14.078 -31.703 -2.639 1 98.12 90 ALA A C 1
ATOM 718 O O . ALA A 1 90 ? 13.664 -32.375 -3.576 1 98.12 90 ALA A O 1
ATOM 719 N N . LYS A 1 91 ? 14.539 -32.188 -1.532 1 97.69 91 LYS A N 1
ATOM 720 C CA . LYS A 1 91 ? 14.531 -33.625 -1.292 1 97.69 91 LYS A CA 1
ATOM 721 C C . LYS A 1 91 ? 13.102 -34.156 -1.271 1 97.69 91 LYS A C 1
ATOM 723 O O . LYS A 1 91 ? 12.82 -35.219 -1.84 1 97.69 91 LYS A O 1
ATOM 728 N N . GLU A 1 92 ? 12.234 -33.469 -0.574 1 97.25 92 GLU A N 1
ATOM 729 C CA . GLU A 1 92 ? 10.836 -33.875 -0.53 1 97.25 92 GLU A CA 1
ATOM 730 C C . GLU A 1 92 ? 10.234 -33.906 -1.931 1 97.25 92 GLU A C 1
ATOM 732 O O . GLU A 1 92 ? 9.453 -34.812 -2.246 1 97.25 92 GLU A O 1
ATOM 737 N N . ILE A 1 93 ? 10.539 -32.969 -2.744 1 97.56 93 ILE A N 1
ATOM 738 C CA . ILE A 1 93 ? 10.039 -32.906 -4.113 1 97.56 93 ILE A CA 1
ATOM 739 C C . ILE A 1 93 ? 10.57 -34.094 -4.914 1 97.56 93 ILE A C 1
ATOM 741 O O . ILE A 1 93 ? 9.82 -34.719 -5.637 1 97.56 93 ILE A O 1
ATOM 745 N N . ALA A 1 94 ? 11.812 -34.375 -4.77 1 96.12 94 ALA A N 1
ATOM 746 C CA . ALA A 1 94 ? 12.43 -35.5 -5.477 1 96.12 94 ALA A CA 1
ATOM 747 C C . ALA A 1 94 ? 11.789 -36.812 -5.074 1 96.12 94 ALA A C 1
ATOM 749 O O . ALA A 1 94 ? 11.578 -37.688 -5.914 1 96.12 94 ALA A O 1
ATOM 750 N N . GLU A 1 95 ? 11.531 -36.906 -3.889 1 94.62 95 GLU A N 1
ATOM 751 C CA . GLU A 1 95 ? 11 -38.156 -3.342 1 94.62 95 GLU A CA 1
ATOM 752 C C . GLU A 1 95 ? 9.531 -38.344 -3.719 1 94.62 95 GLU A C 1
ATOM 754 O O . GLU A 1 95 ? 8.992 -39.438 -3.629 1 94.62 95 GLU A O 1
ATOM 759 N N . SER A 1 96 ? 8.914 -37.25 -4.043 1 89.5 96 SER A N 1
ATOM 760 C CA . SER A 1 96 ? 7.504 -37.344 -4.406 1 89.5 96 SER A CA 1
ATOM 761 C C . SER A 1 96 ? 7.32 -38.031 -5.75 1 89.5 96 SER A C 1
ATOM 763 O O . SER A 1 96 ? 6.215 -38.469 -6.09 1 89.5 96 SER A O 1
ATOM 765 N N . GLY A 1 97 ? 8.406 -38.25 -6.574 1 83.94 97 GLY A N 1
ATOM 766 C CA . GLY A 1 97 ? 8.352 -38.938 -7.844 1 83.94 97 GLY A CA 1
ATOM 767 C C . GLY A 1 97 ? 7.953 -38.062 -9.008 1 83.94 97 GLY A C 1
ATOM 768 O O . GLY A 1 97 ? 7.656 -38.531 -10.102 1 83.94 97 GLY A O 1
ATOM 769 N N . ALA A 1 98 ? 7.824 -36.812 -8.914 1 78.38 98 ALA A N 1
ATOM 770 C CA . ALA A 1 98 ? 7.371 -35.875 -9.945 1 78.38 98 ALA A CA 1
ATOM 771 C C . ALA A 1 98 ? 8.367 -35.812 -11.102 1 78.38 98 ALA A C 1
ATOM 773 O O . ALA A 1 98 ? 8.023 -35.375 -12.203 1 78.38 98 ALA A O 1
ATOM 774 N N . GLY A 1 99 ? 9.562 -36.281 -11.023 1 90.44 99 GLY A N 1
ATOM 775 C CA . GLY A 1 99 ? 10.578 -36.281 -12.062 1 90.44 99 GLY A CA 1
ATOM 776 C C . GLY A 1 99 ? 10.953 -34.875 -12.523 1 90.44 99 GLY A C 1
ATOM 777 O O . GLY A 1 99 ? 11.289 -34.688 -13.695 1 90.44 99 GLY A O 1
ATOM 778 N N . VAL A 1 100 ? 10.727 -33.875 -11.711 1 96.38 100 VAL A N 1
ATOM 779 C CA . VAL A 1 100 ? 11.016 -32.469 -12.07 1 96.38 100 VAL A CA 1
ATOM 780 C C . VAL A 1 100 ? 12.398 -32.094 -11.555 1 96.38 100 VAL A C 1
ATOM 782 O O . VAL A 1 100 ? 12.977 -32.781 -10.719 1 96.38 100 VAL A O 1
ATOM 785 N N . GLN A 1 101 ? 12.977 -30.984 -12.094 1 97.44 101 GLN A N 1
ATOM 786 C CA . GLN A 1 101 ? 14.242 -30.422 -11.641 1 97.44 101 GLN A CA 1
ATOM 787 C C . GLN A 1 101 ? 14.016 -29.359 -10.57 1 97.44 101 GLN A C 1
ATOM 789 O O . GLN A 1 101 ? 13.008 -28.641 -10.602 1 97.44 101 GLN A O 1
ATOM 794 N N . THR A 1 102 ? 14.906 -29.359 -9.625 1 98.06 102 THR A N 1
ATOM 795 C CA . THR A 1 102 ? 14.875 -28.344 -8.586 1 98.06 102 THR A CA 1
ATOM 796 C C . THR A 1 102 ? 16.203 -27.578 -8.539 1 98.06 102 THR A C 1
ATOM 798 O O . THR A 1 102 ? 17.266 -28.188 -8.672 1 98.06 102 THR A O 1
ATOM 801 N N . LYS A 1 103 ? 16.156 -26.281 -8.461 1 98.38 103 LYS A N 1
ATOM 802 C CA . LYS A 1 103 ? 17.312 -25.422 -8.25 1 98.38 103 LYS A CA 1
ATOM 803 C C . LYS A 1 103 ? 17.156 -24.594 -6.98 1 98.38 103 LYS A C 1
ATOM 805 O O . LYS A 1 103 ? 16.078 -24.062 -6.707 1 98.38 103 LYS A O 1
ATOM 810 N N . ILE A 1 104 ? 18.203 -24.547 -6.211 1 98.56 104 ILE A N 1
ATOM 811 C CA . ILE A 1 104 ? 18.203 -23.781 -4.973 1 98.56 104 ILE A CA 1
ATOM 812 C C . ILE A 1 104 ? 18.984 -22.484 -5.16 1 98.56 104 ILE A C 1
ATOM 814 O O . ILE A 1 104 ? 20.078 -22.484 -5.707 1 98.56 104 ILE A O 1
ATOM 818 N N . VAL A 1 105 ? 18.406 -21.344 -4.789 1 98.75 105 VAL A N 1
ATOM 819 C CA . VAL A 1 105 ? 19.062 -20.047 -4.758 1 98.75 105 VAL A CA 1
ATOM 820 C C . VAL A 1 105 ? 18.938 -19.438 -3.367 1 98.75 105 VAL A C 1
ATOM 822 O O . VAL A 1 105 ? 17.828 -19.156 -2.906 1 98.75 105 VAL A O 1
ATOM 825 N N . ILE A 1 106 ? 20.078 -19.266 -2.705 1 98.44 106 ILE A N 1
ATOM 826 C CA . ILE A 1 106 ? 20.094 -18.672 -1.367 1 98.44 106 ILE A CA 1
ATOM 827 C C . ILE A 1 106 ? 19.984 -17.156 -1.468 1 98.44 106 ILE A C 1
ATOM 829 O O . ILE A 1 106 ? 20.812 -16.516 -2.137 1 98.44 106 ILE A O 1
ATOM 833 N N . ALA A 1 107 ? 18.953 -16.641 -0.817 1 97.88 107 ALA A N 1
ATOM 834 C CA . ALA A 1 107 ? 18.766 -15.188 -0.878 1 97.88 107 ALA A CA 1
ATOM 835 C C . ALA A 1 107 ? 18.234 -14.656 0.449 1 97.88 107 ALA A C 1
ATOM 837 O O . ALA A 1 107 ? 17.203 -15.117 0.948 1 97.88 107 ALA A O 1
ATOM 838 N N . ASP A 1 108 ? 18.953 -13.797 1.022 1 97.5 108 ASP A N 1
ATOM 839 C CA . ASP A 1 108 ? 18.5 -12.992 2.154 1 97.5 108 ASP A CA 1
ATOM 840 C C . ASP A 1 108 ? 18.062 -11.602 1.701 1 97.5 108 ASP A C 1
ATOM 842 O O . ASP A 1 108 ? 18.906 -10.727 1.478 1 97.5 108 ASP A O 1
ATOM 846 N N . PHE A 1 109 ? 16.766 -11.367 1.714 1 97.38 109 PHE A N 1
ATOM 847 C CA . PHE A 1 109 ? 16.203 -10.18 1.082 1 97.38 109 PHE A CA 1
ATOM 848 C C . PHE A 1 109 ? 16.453 -8.945 1.946 1 97.38 109 PHE A C 1
ATOM 850 O O . PHE A 1 109 ? 16.094 -7.828 1.554 1 97.38 109 PHE A O 1
ATOM 857 N N . THR A 1 110 ? 17.031 -9.156 3.135 1 96.12 110 THR A N 1
ATOM 858 C CA . THR A 1 110 ? 17.359 -8.023 3.992 1 96.12 110 THR A CA 1
ATOM 859 C C . THR A 1 110 ? 18.766 -7.496 3.682 1 96.12 110 THR A C 1
ATOM 861 O O . THR A 1 110 ? 19.234 -6.547 4.316 1 96.12 110 THR A O 1
ATOM 864 N N . LYS A 1 111 ? 19.484 -8.102 2.693 1 93.75 111 LYS A N 1
ATOM 865 C CA . LYS A 1 111 ? 20.875 -7.785 2.453 1 93.75 111 LYS A CA 1
ATOM 866 C C . LYS A 1 111 ? 21.031 -6.789 1.307 1 93.75 111 LYS A C 1
ATOM 868 O O . LYS A 1 111 ? 22.125 -6.629 0.758 1 93.75 111 LYS A O 1
ATOM 873 N N . GLY A 1 112 ? 20 -6.137 0.896 1 88.69 112 GLY A N 1
ATOM 874 C CA . GLY A 1 112 ? 20.109 -5.031 -0.042 1 88.69 112 GLY A CA 1
ATOM 875 C C . GLY A 1 112 ? 20.078 -5.473 -1.492 1 88.69 112 GLY A C 1
ATOM 876 O O . GLY A 1 112 ? 19.594 -6.562 -1.803 1 88.69 112 GLY A O 1
ATOM 877 N N . SER A 1 113 ? 20.547 -4.625 -2.387 1 89.69 113 SER A N 1
ATOM 878 C CA . SER A 1 113 ? 20.375 -4.785 -3.826 1 89.69 113 SER A CA 1
ATOM 879 C C . SER A 1 113 ? 21.172 -5.969 -4.352 1 89.69 113 SER A C 1
ATOM 881 O O . SER A 1 113 ? 20.859 -6.523 -5.406 1 89.69 113 SER A O 1
ATOM 883 N N . GLN A 1 114 ? 22.203 -6.348 -3.664 1 93.44 114 GLN A N 1
ATOM 884 C CA . GLN A 1 114 ? 23.062 -7.422 -4.129 1 93.44 114 GLN A CA 1
ATOM 885 C C . GLN A 1 114 ? 22.297 -8.734 -4.258 1 93.44 114 GLN A C 1
ATOM 887 O O . GLN A 1 114 ? 22.688 -9.609 -5.039 1 93.44 114 GLN A O 1
ATOM 892 N N . VAL A 1 115 ? 21.281 -8.875 -3.553 1 96.94 115 VAL A N 1
ATOM 893 C CA . VAL A 1 115 ? 20.5 -10.102 -3.561 1 96.94 115 VAL A CA 1
ATOM 894 C C . VAL A 1 115 ? 19.875 -10.312 -4.941 1 96.94 115 VAL A C 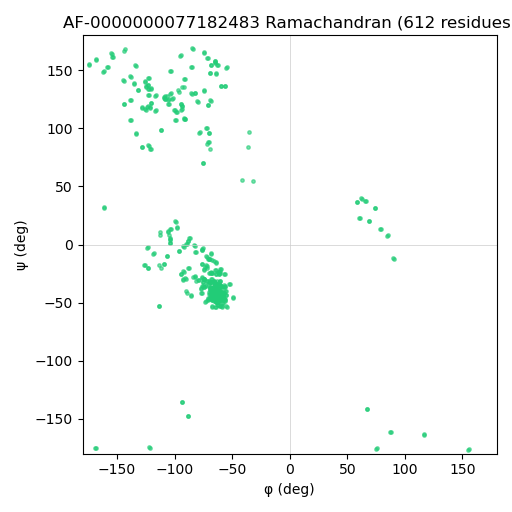1
ATOM 896 O O . VAL A 1 115 ? 19.859 -11.438 -5.457 1 96.94 115 VAL A O 1
ATOM 899 N N . TYR A 1 116 ? 19.438 -9.258 -5.586 1 97.5 116 TYR A N 1
ATOM 900 C CA . TYR A 1 116 ? 18.75 -9.352 -6.867 1 97.5 116 TYR A CA 1
ATOM 901 C C . TYR A 1 116 ? 19.719 -9.633 -8 1 97.5 116 TYR A C 1
ATOM 903 O O . TYR A 1 116 ? 19.406 -10.375 -8.93 1 97.5 116 TYR A O 1
ATOM 911 N N . GLU A 1 117 ? 20.875 -9.055 -7.871 1 95.38 117 GLU A N 1
ATOM 912 C CA . GLU A 1 117 ? 21.922 -9.391 -8.828 1 95.38 117 GLU A CA 1
ATOM 913 C C . GLU A 1 117 ? 22.312 -10.867 -8.727 1 95.38 117 GLU A C 1
ATOM 915 O O . GLU A 1 117 ? 22.516 -11.531 -9.742 1 95.38 117 GLU A O 1
ATOM 920 N N . HIS A 1 118 ? 22.391 -11.32 -7.543 1 97.5 118 HIS A N 1
ATOM 921 C CA . HIS A 1 118 ? 22.703 -12.719 -7.285 1 97.5 118 HIS A CA 1
ATOM 922 C C . HIS A 1 118 ? 21.641 -13.641 -7.859 1 97.5 118 HIS A C 1
ATOM 924 O O . HIS A 1 118 ? 21.953 -14.633 -8.523 1 97.5 118 HIS A O 1
ATOM 930 N N . ILE A 1 119 ? 20.375 -13.336 -7.668 1 98 119 ILE A N 1
ATOM 931 C CA . ILE A 1 119 ? 19.266 -14.133 -8.172 1 98 119 ILE A CA 1
ATOM 932 C C . ILE A 1 119 ? 19.297 -14.156 -9.695 1 98 119 ILE A C 1
ATOM 934 O O . ILE A 1 119 ? 19.125 -15.211 -10.312 1 98 119 ILE A O 1
ATOM 938 N N . GLU A 1 120 ? 19.516 -13.008 -10.266 1 96.44 120 GLU A N 1
ATOM 939 C CA . GLU A 1 120 ? 19.578 -12.914 -11.719 1 96.44 120 GLU A CA 1
ATOM 940 C C . GLU A 1 120 ? 20.703 -13.781 -12.281 1 96.44 120 GLU A C 1
ATOM 942 O O . GLU A 1 120 ? 20.531 -14.484 -13.273 1 96.44 120 GLU A O 1
ATOM 947 N N . LYS A 1 121 ? 21.828 -13.695 -11.617 1 96.88 121 LYS A N 1
ATOM 948 C CA . LYS A 1 121 ? 22.969 -14.484 -12.062 1 96.88 121 LYS A CA 1
ATOM 949 C C . LYS A 1 121 ? 22.703 -15.977 -11.938 1 96.88 121 LYS A C 1
ATOM 951 O O . LYS A 1 121 ? 22.984 -16.734 -12.867 1 96.88 121 LYS A O 1
ATOM 956 N N . GLU A 1 122 ? 22.172 -16.391 -10.844 1 97.81 122 GLU A N 1
ATOM 957 C CA . GLU A 1 122 ? 21.938 -17.797 -10.562 1 97.81 122 GLU A CA 1
ATOM 958 C C . GLU A 1 122 ? 20.859 -18.375 -11.469 1 97.81 122 GLU A C 1
ATOM 960 O O . GLU A 1 122 ? 20.812 -19.594 -11.695 1 97.81 122 GLU A O 1
ATOM 965 N N . THR A 1 123 ? 19.984 -17.5 -11.984 1 97.44 123 THR A N 1
ATOM 966 C CA . THR A 1 123 ? 18.844 -18 -12.758 1 97.44 123 THR A CA 1
ATOM 967 C C . THR A 1 123 ? 18.969 -17.594 -14.227 1 97.44 123 THR A C 1
ATOM 969 O O . THR A 1 123 ? 18.01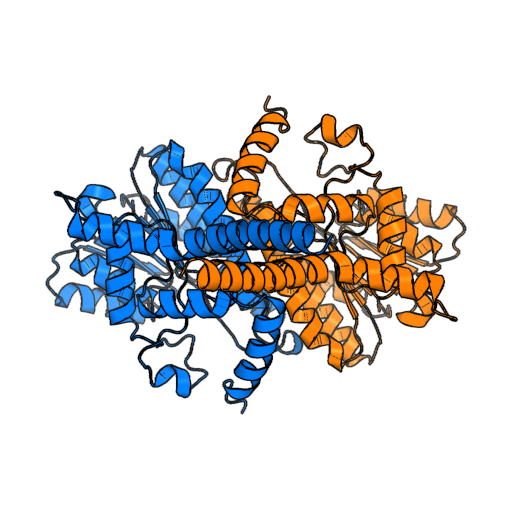6 -17.734 -14.992 1 97.44 123 THR A O 1
ATOM 972 N N . ALA A 1 124 ? 20.047 -17.047 -14.688 1 94.75 124 ALA A N 1
ATOM 973 C CA . ALA A 1 124 ? 20.25 -16.453 -16 1 94.75 124 ALA A CA 1
ATOM 974 C C . ALA A 1 124 ? 19.938 -17.453 -17.125 1 94.75 124 ALA A C 1
ATOM 976 O O . ALA A 1 124 ? 19.391 -17.078 -18.156 1 94.75 124 ALA A O 1
ATOM 977 N N . ASN A 1 125 ? 20.234 -18.719 -16.922 1 94.5 125 ASN A N 1
ATOM 978 C CA . ASN A 1 125 ? 20.094 -19.719 -17.984 1 94.5 125 ASN A CA 1
ATOM 979 C C . ASN A 1 125 ? 18.875 -20.609 -17.75 1 94.5 125 ASN A C 1
ATOM 981 O O . ASN A 1 125 ? 18.766 -21.688 -18.344 1 94.5 125 ASN A O 1
ATOM 985 N N . ILE A 1 126 ? 18.047 -20.25 -16.859 1 96.88 126 ILE A N 1
ATOM 986 C CA . ILE A 1 126 ? 16.812 -21 -16.578 1 96.88 126 ILE A CA 1
ATOM 987 C C . ILE A 1 126 ? 15.617 -20.234 -17.141 1 96.88 126 ILE A C 1
ATOM 989 O O . ILE A 1 126 ? 15.414 -19.062 -16.844 1 96.88 126 ILE A O 1
ATOM 993 N N . PRO A 1 127 ? 14.891 -20.828 -18.016 1 96.12 127 PRO A N 1
ATOM 994 C CA . PRO A 1 127 ? 13.734 -20.156 -18.609 1 96.12 127 PRO A CA 1
ATOM 995 C C . PRO A 1 127 ? 12.539 -20.078 -17.656 1 96.12 127 PRO A C 1
ATOM 997 O O . PRO A 1 127 ? 11.5 -20.688 -17.906 1 96.12 127 PRO A O 1
ATOM 1000 N N . ILE A 1 128 ? 12.68 -19.297 -16.672 1 97.81 128 ILE A N 1
ATOM 1001 C CA . ILE A 1 128 ? 11.625 -19.125 -15.68 1 97.81 128 ILE A CA 1
ATOM 1002 C C . ILE A 1 128 ? 10.461 -18.359 -16.297 1 97.81 128 ILE A C 1
ATOM 1004 O O . ILE A 1 128 ? 10.633 -17.219 -16.75 1 97.81 128 ILE A O 1
ATOM 1008 N N . SER A 1 129 ? 9.312 -19.016 -16.297 1 97.62 129 SER A N 1
ATOM 1009 C CA . SER A 1 129 ? 8.133 -18.375 -16.875 1 97.62 129 SER A CA 1
ATOM 1010 C C . SER A 1 129 ? 7.043 -18.172 -15.836 1 97.62 129 SER A C 1
ATOM 1012 O O . SER A 1 129 ? 6.016 -17.547 -16.109 1 97.62 129 SER A O 1
ATOM 1014 N N . ILE A 1 130 ? 7.195 -18.703 -14.609 1 98.69 130 ILE A N 1
ATOM 1015 C CA . ILE A 1 130 ? 6.289 -18.469 -13.492 1 98.69 130 ILE A CA 1
ATOM 1016 C C . ILE A 1 130 ? 7.066 -17.906 -12.305 1 98.69 130 ILE A C 1
ATOM 1018 O O . ILE A 1 130 ? 8.023 -18.531 -11.836 1 98.69 130 ILE A O 1
ATOM 1022 N N . LEU A 1 131 ? 6.734 -16.75 -11.906 1 98.88 131 LEU A N 1
ATOM 1023 C CA . LEU A 1 131 ? 7.281 -16.172 -10.68 1 98.88 131 LEU A CA 1
ATOM 1024 C C . LEU A 1 131 ? 6.227 -16.125 -9.578 1 98.88 131 LEU A C 1
ATOM 1026 O O . LEU A 1 131 ? 5.117 -15.633 -9.789 1 98.88 131 LEU A O 1
ATOM 1030 N N . VAL A 1 132 ? 6.547 -16.703 -8.453 1 98.94 132 VAL A N 1
ATOM 1031 C CA . VAL A 1 132 ? 5.691 -16.625 -7.273 1 98.94 132 VAL A CA 1
ATOM 1032 C C . VAL A 1 132 ? 6.367 -15.781 -6.199 1 98.94 132 VAL A C 1
ATOM 1034 O O . VAL A 1 132 ? 7.23 -16.266 -5.465 1 98.94 132 VAL A O 1
ATOM 1037 N N . ASN A 1 133 ? 5.953 -14.516 -6.141 1 98.81 133 ASN A N 1
ATOM 1038 C CA . ASN A 1 133 ? 6.34 -13.648 -5.035 1 98.81 133 ASN A CA 1
ATOM 1039 C C . ASN A 1 133 ? 5.625 -14.023 -3.744 1 98.81 133 ASN A C 1
ATOM 1041 O O . ASN A 1 133 ? 4.5 -13.578 -3.5 1 98.81 133 ASN A O 1
ATOM 1045 N N . ASN A 1 134 ? 6.336 -14.727 -2.92 1 98.5 134 ASN A N 1
ATOM 1046 C CA . ASN A 1 134 ? 5.684 -15.242 -1.72 1 98.5 134 ASN A CA 1
ATOM 1047 C C . ASN A 1 134 ? 6.398 -14.781 -0.454 1 98.5 134 ASN A C 1
ATOM 1049 O O . ASN A 1 134 ? 5.812 -14.773 0.629 1 98.5 134 ASN A O 1
ATOM 1053 N N . VAL A 1 135 ? 7.676 -14.375 -0.591 1 97 135 VAL A N 1
ATOM 1054 C CA . VAL A 1 135 ? 8.469 -14.062 0.595 1 97 135 VAL A CA 1
ATOM 1055 C C . VAL A 1 135 ? 7.793 -12.938 1.381 1 97 135 VAL A C 1
ATOM 1057 O O . VAL A 1 135 ? 7.258 -11.992 0.793 1 97 135 VAL A O 1
ATOM 1060 N N . GLY A 1 136 ? 7.762 -13.109 2.611 1 95.12 136 GLY A N 1
ATOM 1061 C CA . GLY A 1 136 ? 7.191 -12.117 3.516 1 95.12 136 GLY A CA 1
ATOM 1062 C C . GLY A 1 136 ? 7.375 -12.477 4.977 1 95.12 136 GLY A C 1
ATOM 1063 O O . GLY A 1 136 ? 7.547 -13.648 5.32 1 95.12 136 GLY A O 1
ATOM 1064 N N . THR A 1 137 ? 7.375 -11.5 5.773 1 94.62 137 THR A N 1
ATOM 1065 C CA . THR A 1 137 ? 7.449 -11.68 7.219 1 94.62 137 THR A CA 1
ATOM 1066 C C . THR A 1 137 ? 6.414 -10.812 7.93 1 94.62 137 THR A C 1
ATOM 1068 O O . THR A 1 137 ? 5.883 -9.867 7.34 1 94.62 137 THR A O 1
ATOM 1071 N N . ALA A 1 138 ? 6.039 -11.273 9.086 1 91.88 138 ALA A N 1
ATOM 1072 C CA . ALA A 1 138 ? 5.098 -10.547 9.93 1 91.88 138 ALA A CA 1
ATOM 1073 C C . ALA A 1 138 ? 5.523 -10.586 11.391 1 91.88 138 ALA A C 1
ATOM 1075 O O . ALA A 1 138 ? 6.156 -11.547 11.836 1 91.88 138 ALA A O 1
ATOM 1076 N N . LYS A 1 139 ? 5.293 -9.555 12.078 1 86.88 139 LYS A N 1
ATOM 1077 C CA . LYS A 1 139 ? 5.465 -9.445 13.523 1 86.88 139 LYS A CA 1
ATOM 1078 C C . LYS A 1 139 ? 4.309 -8.68 14.156 1 86.88 139 LYS A C 1
ATOM 1080 O O . LYS A 1 139 ? 4.195 -7.461 13.992 1 86.88 139 LYS A O 1
ATOM 1085 N N . PRO A 1 140 ? 3.393 -9.367 14.883 1 89 140 PRO A N 1
ATOM 1086 C CA . PRO A 1 140 ? 2.268 -8.664 15.508 1 89 140 PRO A CA 1
ATOM 1087 C C . PRO A 1 140 ? 2.697 -7.805 16.688 1 89 140 PRO A C 1
ATOM 1089 O O . PRO A 1 140 ? 2.707 -8.273 17.828 1 89 140 PRO A O 1
ATOM 1092 N N . THR A 1 141 ? 3.057 -6.625 16.469 1 91.69 141 THR A N 1
ATOM 1093 C CA . THR A 1 141 ? 3.492 -5.715 17.516 1 91.69 141 THR A CA 1
ATOM 1094 C C . THR A 1 141 ? 3.256 -4.262 17.109 1 91.69 141 THR A C 1
ATOM 1096 O O . THR A 1 141 ? 3.016 -3.973 15.938 1 91.69 141 THR A O 1
ATOM 1099 N N . SER A 1 142 ? 3.246 -3.406 18.125 1 93.88 142 SER A N 1
ATOM 1100 C CA . SER A 1 142 ? 3.131 -1.969 17.906 1 93.88 142 SER A CA 1
ATOM 1101 C C . SER A 1 142 ? 4.379 -1.408 17.234 1 93.88 142 SER A C 1
ATOM 1103 O O . SER A 1 142 ? 5.473 -1.958 17.391 1 93.88 142 SER A O 1
ATOM 1105 N N . LEU A 1 143 ? 4.254 -0.279 16.516 1 96.12 143 LEU A N 1
ATOM 1106 C CA . LEU A 1 143 ? 5.398 0.418 15.945 1 96.12 143 LEU A CA 1
ATOM 1107 C C . LEU A 1 143 ? 6.414 0.781 17.016 1 96.12 143 LEU A C 1
ATOM 1109 O O . LEU A 1 143 ? 7.613 0.87 16.75 1 96.12 143 LEU A O 1
ATOM 1113 N N . LEU A 1 144 ? 5.926 0.906 18.234 1 95.75 144 LEU A N 1
ATOM 1114 C CA . LEU A 1 144 ? 6.762 1.304 19.375 1 95.75 144 LEU A CA 1
ATOM 1115 C C . LEU A 1 144 ? 7.828 0.252 19.656 1 95.75 144 LEU A C 1
ATOM 1117 O O . LEU A 1 144 ? 8.875 0.562 20.234 1 95.75 144 LEU A O 1
ATOM 1121 N N . ASN A 1 145 ? 7.574 -0.922 19.219 1 95.44 145 ASN A N 1
ATOM 1122 C CA . ASN A 1 145 ? 8.453 -2.027 19.578 1 95.44 145 ASN A CA 1
ATOM 1123 C C . ASN A 1 145 ? 9.367 -2.424 18.422 1 95.44 145 ASN A C 1
ATOM 1125 O O . ASN A 1 145 ? 10.078 -3.428 18.5 1 95.44 145 ASN A O 1
ATOM 1129 N N . TYR A 1 146 ? 9.336 -1.698 17.344 1 96.62 146 TYR A N 1
ATOM 1130 C CA . TYR A 1 146 ? 10.227 -1.937 16.203 1 96.62 146 TYR A CA 1
ATOM 1131 C C . TYR A 1 146 ? 11.5 -1.118 16.328 1 96.62 146 TYR A C 1
ATOM 1133 O O . TYR A 1 146 ? 11.469 0.037 16.766 1 96.62 146 TYR A O 1
ATOM 1141 N N . SER A 1 147 ? 12.633 -1.771 16.047 1 96.5 147 SER A N 1
ATOM 1142 C CA . SER A 1 147 ? 13.883 -1.039 15.875 1 96.5 147 SER A CA 1
ATOM 1143 C C . SER A 1 147 ? 14.023 -0.52 14.445 1 96.5 147 SER A C 1
ATOM 1145 O O . SER A 1 147 ? 13.234 -0.874 13.57 1 96.5 147 SER A O 1
ATOM 1147 N N . LEU A 1 148 ? 15.023 0.356 14.281 1 96.38 148 LEU A N 1
ATOM 1148 C CA . LEU A 1 148 ? 15.352 0.835 12.945 1 96.38 148 LEU A CA 1
ATOM 1149 C C . LEU A 1 148 ? 15.633 -0.331 12 1 96.38 148 LEU A C 1
ATOM 1151 O O . LEU A 1 148 ? 15.141 -0.352 10.867 1 96.38 148 LEU A O 1
ATOM 1155 N N . GLU A 1 149 ? 16.344 -1.225 12.492 1 96.5 149 GLU A N 1
ATOM 1156 C CA . GLU A 1 149 ? 16.734 -2.371 11.68 1 96.5 149 GLU A CA 1
ATOM 1157 C C . GLU A 1 149 ? 15.555 -3.275 11.375 1 96.5 149 GLU A C 1
ATOM 1159 O O . GLU A 1 149 ? 15.391 -3.734 10.242 1 96.5 149 GLU A O 1
ATOM 1164 N N . GLU A 1 150 ? 14.758 -3.557 12.367 1 97.06 150 GLU A N 1
ATOM 1165 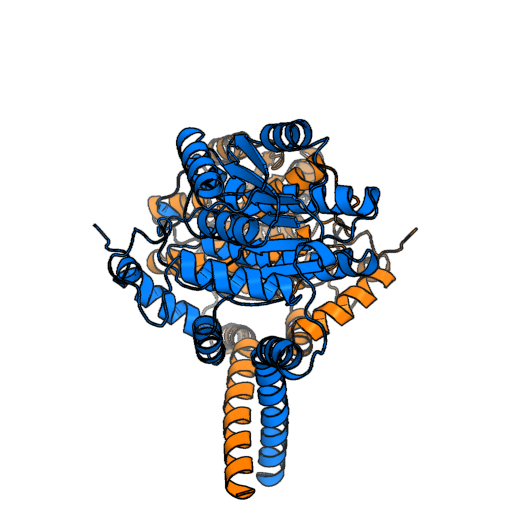C CA . GLU A 1 150 ? 13.586 -4.398 12.164 1 97.06 150 GLU A CA 1
ATOM 1166 C C . GLU A 1 150 ? 12.617 -3.77 11.164 1 97.06 150 GLU A C 1
ATOM 1168 O O . GLU A 1 150 ? 12.016 -4.473 10.344 1 97.06 150 GLU A O 1
ATOM 1173 N N . THR A 1 151 ? 12.477 -2.459 11.242 1 97.81 151 THR A N 1
ATOM 1174 C CA . THR A 1 151 ? 11.625 -1.731 10.312 1 97.81 151 THR A CA 1
ATOM 1175 C C . THR A 1 151 ? 12.148 -1.872 8.883 1 97.81 151 THR A C 1
ATOM 1177 O O . THR A 1 151 ? 11.383 -2.18 7.965 1 97.81 151 THR A O 1
ATOM 1180 N N . GLN A 1 152 ? 13.43 -1.695 8.75 1 97.31 152 GLN A N 1
ATOM 1181 C CA . GLN A 1 152 ? 14.039 -1.835 7.43 1 97.31 152 GLN A CA 1
ATOM 1182 C C . GLN A 1 152 ? 13.891 -3.26 6.902 1 97.31 152 GLN A C 1
ATOM 1184 O O . GLN A 1 152 ? 13.578 -3.463 5.727 1 97.31 152 GLN A O 1
ATOM 1189 N N . ASN A 1 153 ? 14.102 -4.203 7.766 1 97.44 153 ASN A N 1
ATOM 1190 C CA . ASN A 1 153 ? 14.062 -5.609 7.375 1 97.44 153 ASN A CA 1
ATOM 1191 C C . ASN A 1 153 ? 12.688 -6.008 6.848 1 97.44 153 ASN A C 1
ATOM 1193 O O . ASN A 1 153 ? 12.586 -6.719 5.848 1 97.44 153 ASN A O 1
ATOM 1197 N N . ILE A 1 154 ? 11.656 -5.582 7.496 1 97.75 154 ILE A N 1
ATOM 1198 C CA . ILE A 1 154 ? 10.32 -5.969 7.066 1 97.75 154 ILE A CA 1
ATOM 1199 C C . ILE A 1 154 ? 9.984 -5.293 5.738 1 97.75 154 ILE A C 1
ATOM 1201 O O . ILE A 1 154 ? 9.344 -5.895 4.871 1 97.75 154 ILE A O 1
ATOM 1205 N N . ILE A 1 155 ? 10.406 -4.066 5.512 1 98.19 155 ILE A N 1
ATOM 1206 C CA . ILE A 1 155 ? 10.156 -3.363 4.262 1 98.19 155 ILE A CA 1
ATOM 1207 C C . ILE A 1 155 ? 10.945 -4.02 3.131 1 98.19 155 ILE A C 1
ATOM 1209 O O . ILE A 1 155 ? 10.414 -4.242 2.043 1 98.19 155 ILE A O 1
ATOM 1213 N N . ASP A 1 156 ? 12.156 -4.352 3.414 1 98.19 156 ASP A N 1
ATOM 1214 C CA . ASP A 1 156 ? 12.992 -5.012 2.416 1 98.19 156 ASP A CA 1
ATOM 1215 C C . ASP A 1 156 ? 12.383 -6.34 1.978 1 98.19 156 ASP A C 1
ATOM 1217 O O . ASP A 1 156 ? 12.305 -6.629 0.782 1 98.19 156 ASP A O 1
ATOM 1221 N N . THR A 1 157 ? 11.914 -7.02 2.943 1 98.12 157 THR A N 1
ATOM 1222 C CA . THR A 1 157 ? 11.414 -8.367 2.689 1 98.12 157 THR A CA 1
ATOM 1223 C C . THR A 1 157 ? 10.039 -8.312 2.033 1 98.12 157 THR A C 1
ATOM 1225 O O . THR A 1 157 ? 9.773 -9.039 1.072 1 98.12 157 THR A O 1
ATOM 1228 N N . ASN A 1 158 ? 9.18 -7.426 2.5 1 98.5 158 ASN A N 1
ATOM 1229 C CA . ASN A 1 158 ? 7.781 -7.469 2.092 1 98.5 158 ASN A CA 1
ATOM 1230 C C . ASN A 1 158 ? 7.512 -6.543 0.911 1 98.5 158 ASN A C 1
ATOM 1232 O O . ASN A 1 158 ? 6.555 -6.746 0.16 1 98.5 158 ASN A O 1
ATOM 1236 N N . VAL A 1 159 ? 8.336 -5.512 0.781 1 98.75 159 VAL A N 1
ATOM 1237 C CA . VAL A 1 159 ? 8.008 -4.492 -0.21 1 98.75 159 VAL A CA 1
ATOM 1238 C C . VAL A 1 159 ? 9.055 -4.504 -1.326 1 98.75 159 VAL A C 1
ATOM 1240 O O . VAL A 1 159 ? 8.711 -4.637 -2.504 1 98.75 159 VAL A O 1
ATOM 1243 N N . VAL A 1 160 ? 10.289 -4.406 -0.939 1 98.62 160 VAL A N 1
ATOM 1244 C CA . VAL A 1 160 ? 11.352 -4.289 -1.939 1 98.62 160 VAL A CA 1
ATOM 1245 C C . VAL A 1 160 ? 11.414 -5.566 -2.771 1 98.62 160 VAL A C 1
ATOM 1247 O O . VAL A 1 160 ? 11.539 -5.512 -3.998 1 98.62 160 VAL A O 1
ATOM 1250 N N . ALA A 1 161 ? 11.297 -6.68 -2.15 1 98.69 161 ALA A N 1
ATOM 1251 C CA . ALA A 1 161 ? 11.43 -7.969 -2.826 1 98.69 161 ALA A CA 1
ATOM 1252 C C . ALA A 1 161 ? 10.398 -8.109 -3.941 1 98.69 161 ALA A C 1
ATOM 1254 O O . ALA A 1 161 ? 10.75 -8.367 -5.094 1 98.69 161 ALA A O 1
ATOM 1255 N N . VAL A 1 162 ? 9.109 -7.902 -3.625 1 98.75 162 VAL A N 1
ATOM 1256 C CA . VAL A 1 162 ? 8.055 -8.062 -4.617 1 98.75 162 VAL A CA 1
ATOM 1257 C C . VAL A 1 162 ? 8.227 -7.035 -5.73 1 98.75 162 VAL A C 1
ATOM 1259 O O . VAL A 1 162 ? 7.961 -7.32 -6.898 1 98.75 162 VAL A O 1
ATOM 1262 N N . SER A 1 163 ? 8.695 -5.863 -5.41 1 98.75 163 SER A N 1
ATOM 1263 C CA . SER A 1 163 ? 8.883 -4.797 -6.391 1 98.75 163 SER A CA 1
ATOM 1264 C C . SER A 1 163 ? 9.984 -5.145 -7.383 1 98.75 163 SER A C 1
ATOM 1266 O O . SER A 1 163 ? 9.773 -5.105 -8.594 1 98.75 163 SER A O 1
ATOM 1268 N N . GLN A 1 164 ? 11.141 -5.48 -6.852 1 98.62 164 GLN A N 1
ATOM 1269 C CA . GLN A 1 164 ? 12.305 -5.75 -7.684 1 98.62 164 GLN A CA 1
ATOM 1270 C C . GLN A 1 164 ? 12.102 -7.004 -8.531 1 98.62 164 GLN A C 1
ATOM 1272 O O . GLN A 1 164 ? 12.375 -7 -9.734 1 98.62 164 GLN A O 1
ATOM 1277 N N . LEU A 1 165 ? 11.609 -8.062 -7.91 1 98.69 165 LEU A N 1
ATOM 1278 C CA . LEU A 1 165 ? 11.469 -9.328 -8.625 1 98.69 165 LEU A CA 1
ATOM 1279 C C . LEU A 1 165 ? 10.383 -9.234 -9.688 1 98.69 165 LEU A C 1
ATOM 1281 O O . LEU A 1 165 ? 10.523 -9.797 -10.781 1 98.69 165 LEU A O 1
ATOM 1285 N N . SER A 1 166 ? 9.266 -8.531 -9.375 1 98.69 166 SER A N 1
ATOM 1286 C CA . SER A 1 166 ? 8.234 -8.336 -10.391 1 98.69 166 SER A CA 1
ATOM 1287 C C . SER A 1 166 ? 8.797 -7.605 -11.609 1 98.69 166 SER A C 1
ATOM 1289 O O . SER A 1 166 ? 8.516 -7.984 -12.75 1 98.69 166 SER A O 1
ATOM 1291 N N . ARG A 1 167 ? 9.555 -6.551 -11.344 1 98 167 ARG A N 1
ATOM 1292 C CA . ARG A 1 167 ? 10.156 -5.789 -12.438 1 98 167 ARG A CA 1
ATOM 1293 C C . ARG A 1 167 ? 11.109 -6.66 -13.25 1 98 167 ARG A C 1
ATOM 1295 O O . ARG A 1 167 ? 11.031 -6.695 -14.477 1 98 167 ARG A O 1
ATOM 1302 N N . ILE A 1 168 ? 12.008 -7.395 -12.602 1 97.62 168 ILE A N 1
ATOM 1303 C CA . ILE A 1 168 ? 13.039 -8.203 -13.234 1 97.62 168 ILE A CA 1
ATOM 1304 C C . ILE A 1 168 ? 12.391 -9.273 -14.117 1 97.62 168 ILE A C 1
ATOM 1306 O O . ILE A 1 168 ? 12.734 -9.398 -15.289 1 97.62 168 ILE A O 1
ATOM 1310 N N . PHE A 1 169 ? 11.422 -9.961 -13.609 1 97.81 169 PHE A N 1
ATOM 1311 C CA . PHE A 1 169 ? 10.844 -11.086 -14.336 1 97.81 169 PHE A CA 1
ATOM 1312 C C . PHE A 1 169 ? 9.875 -10.602 -15.406 1 97.81 169 PHE A C 1
ATOM 1314 O O . PHE A 1 169 ? 9.734 -11.234 -16.453 1 97.81 169 PHE A O 1
ATOM 1321 N N . PHE A 1 170 ? 9.203 -9.453 -15.164 1 98.12 170 PHE A N 1
ATOM 1322 C CA . PHE A 1 170 ? 8.398 -8.844 -16.219 1 98.12 170 PHE A CA 1
ATOM 1323 C C . PHE A 1 170 ? 9.258 -8.508 -17.438 1 98.12 170 PHE A C 1
ATOM 1325 O O . PHE A 1 170 ? 8.922 -8.859 -18.562 1 98.12 170 PHE A O 1
ATOM 1332 N N . GLN A 1 171 ? 10.375 -7.895 -17.156 1 96.81 171 GLN A N 1
ATOM 1333 C CA . GLN A 1 171 ? 11.305 -7.512 -18.203 1 96.81 171 GLN A CA 1
ATOM 1334 C C . GLN A 1 171 ? 11.867 -8.742 -18.922 1 96.81 171 GLN A C 1
ATOM 1336 O O . GLN A 1 171 ? 11.953 -8.773 -20.141 1 96.81 171 GLN A O 1
ATOM 1341 N N . ARG A 1 172 ? 12.203 -9.719 -18.156 1 96.25 172 ARG A N 1
ATOM 1342 C CA . ARG A 1 172 ? 12.773 -10.945 -18.688 1 96.25 172 ARG A CA 1
ATOM 1343 C C . ARG A 1 172 ? 11.766 -11.68 -19.578 1 96.25 172 ARG A C 1
ATOM 1345 O O . ARG A 1 172 ? 12.102 -12.117 -20.672 1 96.25 172 ARG A O 1
ATOM 1352 N N . MET A 1 173 ? 10.562 -11.859 -19.094 1 96.56 173 MET A N 1
ATOM 1353 C CA . MET A 1 173 ? 9.523 -12.578 -19.828 1 96.56 173 MET A CA 1
ATOM 1354 C C . MET A 1 173 ? 9.164 -11.844 -21.125 1 96.56 173 MET A C 1
ATOM 1356 O O . MET A 1 173 ? 8.992 -12.469 -22.172 1 96.56 173 MET A O 1
ATOM 1360 N N . LYS A 1 174 ? 9.07 -10.555 -21.016 1 96.25 174 LYS A N 1
ATOM 1361 C CA . LYS A 1 174 ? 8.789 -9.766 -22.203 1 96.25 174 LYS A CA 1
ATOM 1362 C C . LYS A 1 174 ? 9.906 -9.914 -23.234 1 96.25 174 LYS A C 1
ATOM 1364 O O . LYS A 1 174 ? 9.648 -10.133 -24.422 1 96.25 174 LYS A O 1
ATOM 1369 N N . ALA A 1 175 ? 11.117 -9.758 -22.766 1 95.31 175 ALA A N 1
ATOM 1370 C CA . ALA A 1 175 ? 12.273 -9.805 -23.656 1 95.31 175 ALA A CA 1
ATOM 1371 C C . ALA A 1 175 ? 12.367 -11.164 -24.359 1 95.31 175 ALA A C 1
ATOM 1373 O O . ALA A 1 175 ? 12.758 -11.242 -25.531 1 95.31 175 ALA A O 1
ATOM 1374 N N . SER A 1 176 ? 12 -12.211 -23.672 1 93.94 176 SER A N 1
ATOM 1375 C CA . SER A 1 176 ? 12.102 -13.562 -24.219 1 93.94 176 SER A CA 1
ATOM 1376 C C . SER A 1 176 ? 10.805 -13.984 -24.906 1 93.94 176 SER A C 1
ATOM 1378 O O . SER A 1 176 ? 10.695 -15.109 -25.391 1 93.94 176 SER A O 1
ATOM 1380 N N . LYS A 1 177 ? 9.773 -13.102 -24.891 1 93.06 177 LYS A N 1
ATOM 1381 C CA . LYS A 1 177 ? 8.469 -13.375 -25.484 1 93.06 177 LYS A CA 1
ATOM 1382 C C . LYS A 1 177 ? 7.832 -14.617 -24.875 1 93.06 177 LYS A C 1
ATOM 1384 O O . LYS A 1 177 ? 7.301 -15.469 -25.594 1 93.06 177 LYS A O 1
ATOM 1389 N N . LEU A 1 178 ? 8.078 -14.734 -23.625 1 88.5 178 LEU A N 1
ATOM 1390 C CA . LEU A 1 178 ? 7.465 -15.828 -22.891 1 88.5 178 LEU A CA 1
ATOM 1391 C C . LEU A 1 178 ? 6.07 -15.453 -22.406 1 88.5 178 LEU A C 1
ATOM 1393 O O . LEU A 1 178 ? 5.848 -14.328 -21.953 1 88.5 178 LEU A O 1
ATOM 1397 N N . LYS A 1 179 ? 5.168 -16.406 -22.734 1 91.81 179 LYS A N 1
ATOM 1398 C CA . LYS A 1 179 ? 3.875 -16.297 -22.062 1 91.81 179 LYS A CA 1
ATOM 1399 C C . LYS A 1 179 ? 3.945 -16.844 -20.641 1 91.81 179 LYS A C 1
ATOM 1401 O O . LYS A 1 179 ? 3.904 -18.047 -20.422 1 91.81 179 LYS A O 1
ATOM 1406 N N . GLY A 1 180 ? 4.137 -15.992 -19.703 1 96.62 180 GLY A N 1
ATOM 1407 C CA . GLY A 1 180 ? 4.375 -16.422 -18.328 1 96.62 180 GLY A CA 1
ATOM 1408 C C . GLY A 1 180 ? 3.359 -15.875 -17.344 1 96.62 180 GLY A C 1
ATOM 1409 O O . GLY A 1 180 ? 2.283 -15.43 -17.75 1 96.62 180 GLY A O 1
ATOM 1410 N N . ALA A 1 181 ? 3.627 -16.172 -16.062 1 98.62 181 ALA A N 1
ATOM 1411 C CA . ALA A 1 181 ? 2.752 -15.734 -14.984 1 98.62 181 ALA A CA 1
ATOM 1412 C C . ALA A 1 181 ? 3.562 -15.164 -13.82 1 98.62 181 ALA A C 1
ATOM 1414 O O . ALA A 1 181 ? 4.641 -15.664 -13.5 1 98.62 181 ALA A O 1
ATOM 1415 N N . ILE A 1 182 ? 3.084 -14.125 -13.289 1 98.81 182 ILE A N 1
ATOM 1416 C CA . ILE A 1 182 ? 3.6 -13.555 -12.047 1 98.81 182 ILE A CA 1
ATOM 1417 C C . ILE A 1 182 ? 2.52 -13.594 -10.969 1 98.81 182 ILE A C 1
ATOM 1419 O O . ILE A 1 182 ? 1.454 -12.992 -11.125 1 98.81 182 ILE A O 1
ATOM 1423 N N . VAL A 1 183 ? 2.756 -14.359 -9.922 1 98.94 183 VAL A N 1
ATOM 1424 C CA . VAL A 1 183 ? 1.841 -14.477 -8.789 1 98.94 183 VAL A CA 1
ATOM 1425 C C . VAL A 1 183 ? 2.393 -13.695 -7.594 1 98.94 183 VAL A C 1
ATOM 1427 O O . VAL A 1 183 ? 3.559 -13.859 -7.227 1 98.94 183 VAL A O 1
ATOM 1430 N N . SER A 1 184 ? 1.657 -12.812 -7.059 1 98.88 184 SER A N 1
ATOM 1431 C CA . SER A 1 184 ? 2.018 -12.141 -5.816 1 98.88 184 SER A CA 1
ATOM 1432 C C . SER A 1 184 ? 1.12 -12.594 -4.668 1 98.88 184 SER A C 1
ATOM 1434 O O . SER A 1 184 ? -0.106 -12.5 -4.758 1 98.88 184 SER A O 1
ATOM 1436 N N . VAL A 1 185 ? 1.781 -13.031 -3.604 1 98.56 185 VAL A N 1
ATOM 1437 C CA . VAL A 1 185 ? 1.036 -13.492 -2.438 1 98.56 185 VAL A CA 1
ATOM 1438 C C . VAL A 1 185 ? 0.807 -12.336 -1.477 1 98.56 185 VAL A C 1
ATOM 1440 O O . VAL A 1 185 ? 1.752 -11.828 -0.868 1 98.56 185 VAL A O 1
ATOM 1443 N N . GLY A 1 186 ? -0.373 -11.922 -1.425 1 97.56 186 GLY A N 1
ATOM 1444 C CA . GLY A 1 186 ? -0.777 -10.891 -0.486 1 97.56 186 GLY A CA 1
ATOM 1445 C C . GLY A 1 186 ? -1.325 -11.445 0.815 1 97.56 186 GLY A C 1
ATOM 1446 O O . GLY A 1 186 ? -0.711 -12.32 1.431 1 97.56 186 GLY A O 1
ATOM 1447 N N . SER A 1 187 ? -2.428 -10.867 1.268 1 93.31 187 SER A N 1
ATOM 1448 C CA . SER A 1 187 ? -3.123 -11.234 2.498 1 93.31 187 SER A CA 1
ATOM 1449 C C . SER A 1 187 ? -4.5 -10.578 2.566 1 93.31 187 SER A C 1
ATOM 1451 O O . SER A 1 187 ? -4.773 -9.617 1.844 1 93.31 187 SER A O 1
ATOM 1453 N N . GLY A 1 188 ? -5.316 -11.203 3.396 1 91.56 188 GLY A N 1
ATOM 1454 C CA . GLY A 1 188 ? -6.586 -10.547 3.68 1 91.56 188 GLY A CA 1
ATOM 1455 C C . GLY A 1 188 ? -6.422 -9.172 4.305 1 91.56 188 GLY A C 1
ATOM 1456 O O . GLY A 1 188 ? -7.312 -8.328 4.203 1 91.56 188 GLY A O 1
ATOM 1457 N N . THR A 1 189 ? -5.34 -8.898 4.879 1 91.31 189 THR A N 1
ATOM 1458 C CA . THR A 1 189 ? -5.082 -7.648 5.582 1 91.31 189 THR A CA 1
ATOM 1459 C C . THR A 1 189 ? -4.812 -6.52 4.594 1 91.31 189 THR A C 1
ATOM 1461 O O . THR A 1 189 ? -4.715 -5.352 4.988 1 91.31 189 THR A O 1
ATOM 1464 N N . GLU A 1 190 ? -4.766 -6.816 3.33 1 94.75 190 GLU A N 1
ATOM 1465 C CA . GLU A 1 190 ? -4.457 -5.805 2.324 1 94.75 190 GLU A CA 1
ATOM 1466 C C . GLU A 1 190 ? -5.605 -4.812 2.168 1 94.75 190 GLU A C 1
ATOM 1468 O O . GLU A 1 190 ? -5.426 -3.732 1.6 1 94.75 190 GLU A O 1
ATOM 1473 N N . LEU A 1 191 ? -6.789 -5.102 2.723 1 93.31 191 LEU A N 1
ATOM 1474 C CA . LEU A 1 191 ? -7.98 -4.305 2.463 1 93.31 191 LEU A CA 1
ATOM 1475 C C . LEU A 1 191 ? -8.297 -3.398 3.648 1 93.31 191 LEU A C 1
ATOM 1477 O O . LEU A 1 191 ? -9.305 -2.686 3.639 1 93.31 191 LEU A O 1
ATOM 1481 N N . GLN A 1 192 ? -7.473 -3.459 4.637 1 94.62 192 GLN A N 1
ATOM 1482 C CA . GLN A 1 192 ? -7.715 -2.615 5.801 1 94.62 192 GLN A CA 1
ATOM 1483 C C . GLN A 1 192 ? -6.43 -2.404 6.602 1 94.62 192 GLN A C 1
ATOM 1485 O O . GLN A 1 192 ? -5.547 -3.264 6.605 1 94.62 192 GLN A O 1
ATOM 1490 N N . PRO A 1 193 ? -6.387 -1.221 7.32 1 96.69 193 PRO A N 1
ATOM 1491 C CA . PRO A 1 193 ? -5.297 -1.073 8.289 1 96.69 193 PRO A CA 1
ATOM 1492 C C . PRO A 1 193 ? -5.355 -2.113 9.406 1 96.69 193 PRO A C 1
ATOM 1494 O O . PRO A 1 193 ? -6.422 -2.672 9.68 1 96.69 193 PRO A O 1
ATOM 1497 N N . LEU A 1 194 ? -4.207 -2.391 9.984 1 95.94 194 LEU A N 1
ATOM 1498 C CA . LEU A 1 194 ? -4.133 -3.359 11.07 1 95.94 194 LEU A CA 1
ATOM 1499 C C . LEU A 1 194 ? -3.293 -2.822 12.227 1 95.94 194 LEU A C 1
ATOM 1501 O O . LEU A 1 194 ? -2.076 -3.021 12.258 1 95.94 194 LEU A O 1
ATOM 1505 N N . PRO A 1 195 ? -3.963 -2.201 13.281 1 95.56 195 PRO A N 1
ATOM 1506 C CA . PRO A 1 195 ? -3.215 -1.809 14.477 1 95.56 195 PRO A CA 1
ATOM 1507 C C . PRO A 1 195 ? -2.475 -2.979 15.117 1 95.56 195 PRO A C 1
ATOM 1509 O O . PRO A 1 195 ? -3.004 -4.094 15.18 1 95.56 195 PRO A O 1
ATOM 1512 N N . ASN A 1 196 ? -1.161 -2.766 15.547 1 93.56 196 ASN A N 1
ATOM 1513 C CA . ASN A 1 196 ? -0.275 -3.791 16.094 1 93.56 196 ASN A CA 1
ATOM 1514 C C . ASN A 1 196 ? 0.131 -4.801 15.023 1 93.56 196 ASN A C 1
ATOM 1516 O O . ASN A 1 196 ? 0.504 -5.934 15.344 1 93.56 196 ASN A O 1
ATOM 1520 N N . GLY A 1 197 ? 0.062 -4.547 13.867 1 94.75 197 GLY A N 1
ATOM 1521 C CA . GLY A 1 197 ? 0.48 -5.223 12.648 1 94.75 197 GLY A CA 1
ATOM 1522 C C . GLY A 1 197 ? 0.569 -4.297 11.453 1 94.75 197 GLY A C 1
ATOM 1523 O O . GLY A 1 197 ? 0.262 -4.695 10.328 1 94.75 197 GLY A O 1
ATOM 1524 N N . ALA A 1 198 ? 0.913 -3.07 11.773 1 97.31 198 ALA A N 1
ATOM 1525 C CA . ALA A 1 198 ? 0.764 -1.967 10.828 1 97.31 198 ALA A CA 1
ATOM 1526 C C . ALA A 1 198 ? 1.674 -2.154 9.617 1 97.31 198 ALA A C 1
ATOM 1528 O O . ALA A 1 198 ? 1.234 -2.006 8.477 1 97.31 198 ALA A O 1
ATOM 1529 N N . TYR A 1 199 ? 2.955 -2.508 9.852 1 98.19 199 TYR A N 1
ATOM 1530 C CA . TYR A 1 199 ? 3.896 -2.656 8.75 1 98.19 199 TYR A CA 1
ATOM 1531 C C . TYR A 1 199 ? 3.48 -3.797 7.824 1 98.19 199 TYR A C 1
ATOM 1533 O O . TYR A 1 199 ? 3.598 -3.689 6.602 1 98.19 199 TYR A O 1
ATOM 1541 N N . TYR A 1 200 ? 2.998 -4.855 8.43 1 96.5 200 TYR A N 1
ATOM 1542 C CA . TYR A 1 200 ? 2.582 -6.004 7.637 1 96.5 200 TYR A CA 1
ATOM 1543 C C . TYR A 1 200 ? 1.399 -5.652 6.742 1 96.5 200 TYR A C 1
ATOM 1545 O O . TYR A 1 200 ? 1.458 -5.836 5.523 1 96.5 200 TYR A O 1
ATOM 1553 N N . ALA A 1 201 ? 0.353 -5.129 7.359 1 97.69 201 ALA A N 1
ATOM 1554 C CA . ALA A 1 201 ? -0.838 -4.773 6.594 1 97.69 201 ALA A CA 1
ATOM 1555 C C . ALA A 1 201 ? -0.51 -3.744 5.516 1 97.69 201 ALA A C 1
ATOM 1557 O O . ALA A 1 201 ? -1.009 -3.83 4.391 1 97.69 201 ALA A O 1
ATOM 1558 N N . ALA A 1 202 ? 0.317 -2.789 5.867 1 98.69 202 ALA A N 1
ATOM 1559 C CA . ALA A 1 202 ? 0.723 -1.775 4.898 1 98.69 202 ALA A CA 1
ATOM 1560 C C . ALA A 1 202 ? 1.474 -2.404 3.729 1 98.69 202 ALA A C 1
ATOM 1562 O O . ALA A 1 202 ? 1.231 -2.059 2.57 1 98.69 202 ALA A O 1
ATOM 1563 N N . SER A 1 203 ? 2.354 -3.324 3.982 1 98.69 203 SER A N 1
ATOM 1564 C CA . SER A 1 203 ? 3.119 -3.984 2.93 1 98.69 203 SER A CA 1
ATOM 1565 C C . SER A 1 203 ? 2.207 -4.785 2.006 1 98.69 203 SER A C 1
ATOM 1567 O O . SER A 1 203 ? 2.453 -4.867 0.8 1 98.69 203 SER A O 1
ATOM 1569 N N . LYS A 1 204 ? 1.188 -5.387 2.59 1 98.62 204 LYS A N 1
ATOM 1570 C CA . LYS A 1 204 ? 0.272 -6.176 1.771 1 98.62 204 LYS A CA 1
ATOM 1571 C C . LYS A 1 204 ? -0.659 -5.277 0.963 1 98.62 204 LYS A C 1
ATOM 1573 O O . LYS A 1 204 ? -1.044 -5.617 -0.157 1 98.62 204 LYS A O 1
ATOM 1578 N N . ALA A 1 205 ? -1.017 -4.105 1.505 1 98.69 205 ALA A N 1
ATOM 1579 C CA . ALA A 1 205 ? -1.721 -3.107 0.706 1 98.69 205 ALA A CA 1
ATOM 1580 C C . ALA A 1 205 ? -0.875 -2.66 -0.482 1 98.69 205 ALA A C 1
ATOM 1582 O O . ALA A 1 205 ? -1.389 -2.49 -1.591 1 98.69 205 ALA A O 1
ATOM 1583 N N . TYR A 1 206 ? 0.419 -2.471 -0.24 1 98.88 206 TYR A N 1
ATOM 1584 C CA . TYR A 1 206 ? 1.373 -2.148 -1.295 1 98.88 206 TYR A CA 1
ATOM 1585 C C . TYR A 1 206 ? 1.38 -3.227 -2.373 1 98.88 206 TYR A C 1
ATOM 1587 O O . TYR A 1 206 ? 1.267 -2.926 -3.562 1 98.88 206 TYR A O 1
ATOM 1595 N N . THR A 1 207 ? 1.497 -4.461 -1.963 1 98.88 207 THR A N 1
ATOM 1596 C CA . THR A 1 207 ? 1.582 -5.602 -2.869 1 98.88 207 THR A CA 1
ATOM 1597 C C . THR A 1 207 ? 0.334 -5.691 -3.74 1 98.88 207 THR A C 1
ATOM 1599 O O . THR A 1 207 ? 0.429 -5.926 -4.949 1 98.88 207 THR A O 1
ATOM 1602 N N . ARG A 1 208 ? -0.785 -5.492 -3.15 1 98.69 208 ARG A N 1
ATOM 1603 C CA . ARG A 1 208 ? -2.037 -5.559 -3.898 1 98.69 208 ARG A CA 1
ATOM 1604 C C . ARG A 1 208 ? -2.08 -4.488 -4.984 1 98.69 208 ARG A C 1
ATOM 1606 O O . ARG A 1 208 ? -2.377 -4.785 -6.145 1 98.69 208 ARG A O 1
ATOM 1613 N N . SER A 1 209 ? -1.821 -3.248 -4.57 1 98.62 209 SER A N 1
ATOM 1614 C CA . SER A 1 209 ? -1.853 -2.148 -5.527 1 98.62 209 SER A CA 1
ATOM 1615 C C . SER A 1 209 ? -0.867 -2.377 -6.668 1 98.62 209 SER A C 1
ATOM 1617 O O . SER A 1 209 ? -1.22 -2.232 -7.84 1 98.62 209 SER A O 1
ATOM 1619 N N . LEU A 1 210 ? 0.321 -2.795 -6.363 1 98.75 210 LEU A N 1
ATOM 1620 C CA . LEU A 1 210 ? 1.363 -3.041 -7.352 1 98.75 210 LEU A CA 1
ATOM 1621 C C . LEU A 1 210 ? 0.943 -4.141 -8.32 1 98.75 210 LEU A C 1
ATOM 1623 O O . LEU A 1 210 ? 1.048 -3.973 -9.539 1 98.75 210 LEU A O 1
ATOM 1627 N N . THR A 1 211 ? 0.461 -5.215 -7.754 1 98.75 211 THR A N 1
ATOM 1628 C CA . THR A 1 211 ? 0.142 -6.402 -8.531 1 98.75 211 THR A CA 1
ATOM 1629 C C . THR A 1 211 ? -1.005 -6.125 -9.5 1 98.75 211 THR A C 1
ATOM 1631 O O . THR A 1 211 ? -0.936 -6.488 -10.68 1 98.75 211 THR A O 1
ATOM 1634 N N . LEU A 1 212 ? -2.004 -5.457 -9.039 1 98.31 212 LEU A N 1
ATOM 1635 C CA . LEU A 1 212 ? -3.174 -5.199 -9.875 1 98.31 212 LEU A CA 1
ATOM 1636 C C . LEU A 1 212 ? -2.855 -4.176 -10.961 1 98.31 212 LEU A C 1
ATOM 1638 O O . LEU A 1 212 ? -3.43 -4.223 -12.047 1 98.31 212 LEU A O 1
ATOM 1642 N N . ALA A 1 213 ? -1.946 -3.238 -10.648 1 97.94 213 ALA A N 1
ATOM 1643 C CA . ALA A 1 213 ? -1.467 -2.342 -11.695 1 97.94 213 ALA A CA 1
ATOM 1644 C C . ALA A 1 213 ? -0.646 -3.1 -12.734 1 97.94 213 ALA A C 1
ATOM 1646 O O . ALA A 1 213 ? -0.81 -2.889 -13.938 1 97.94 213 ALA A O 1
ATOM 1647 N N . LEU A 1 214 ? 0.186 -3.949 -12.273 1 98.19 214 LEU A N 1
ATOM 1648 C CA . LEU A 1 214 ? 1.038 -4.75 -13.141 1 98.19 214 LEU A CA 1
ATOM 1649 C C . LEU A 1 214 ? 0.2 -5.633 -14.062 1 98.19 214 LEU A C 1
ATOM 1651 O O . LEU A 1 214 ? 0.575 -5.871 -15.211 1 98.19 214 LEU A O 1
ATOM 1655 N N . TYR A 1 215 ? -0.914 -6.129 -13.562 1 97.88 215 TYR A N 1
ATOM 1656 C CA . TYR A 1 215 ? -1.85 -6.914 -14.359 1 97.88 215 TYR A CA 1
ATOM 1657 C C . TYR A 1 215 ? -2.172 -6.211 -15.672 1 97.88 215 TYR A C 1
ATOM 1659 O O . TYR A 1 215 ? -2.127 -6.824 -16.734 1 97.88 215 TYR A O 1
ATOM 1667 N N . HIS A 1 216 ? -2.436 -4.934 -15.57 1 96.12 216 HIS A N 1
ATOM 1668 C CA . HIS A 1 216 ? -2.803 -4.16 -16.75 1 96.12 216 HIS A CA 1
ATOM 1669 C C . HIS A 1 216 ? -1.594 -3.926 -17.656 1 96.12 216 HIS A C 1
ATOM 1671 O O . HIS A 1 216 ? -1.724 -3.908 -18.875 1 96.12 216 HIS A O 1
ATOM 1677 N N . GLU A 1 217 ? -0.441 -3.746 -17.078 1 95.75 217 GLU A N 1
ATOM 1678 C CA . GLU A 1 217 ? 0.763 -3.453 -17.844 1 95.75 217 GLU A CA 1
ATOM 1679 C C . GLU A 1 217 ? 1.27 -4.699 -18.562 1 95.75 217 GLU A C 1
ATOM 1681 O O . GLU A 1 217 ? 1.837 -4.602 -19.656 1 95.75 217 GLU A O 1
ATOM 1686 N N . ALA A 1 218 ? 1.025 -5.852 -18 1 97.38 218 ALA A N 1
ATOM 1687 C CA . ALA A 1 218 ? 1.609 -7.094 -18.5 1 97.38 218 ALA A CA 1
ATOM 1688 C C . ALA A 1 218 ? 0.679 -7.766 -19.5 1 97.38 218 ALA A C 1
ATOM 1690 O O . ALA A 1 218 ? 1.134 -8.508 -20.375 1 97.38 218 ALA A O 1
ATOM 1691 N N . LYS A 1 219 ? -0.567 -7.477 -19.438 1 95.75 219 LYS A N 1
ATOM 1692 C CA . LYS A 1 219 ? -1.603 -8.148 -20.219 1 95.75 219 LYS A CA 1
ATOM 1693 C C . LYS A 1 219 ? -1.318 -8.047 -21.719 1 95.75 219 LYS A C 1
ATOM 1695 O O . LYS A 1 219 ? -1.406 -9.039 -22.438 1 95.75 219 LYS A O 1
ATOM 1700 N N . PRO A 1 220 ? -0.891 -6.879 -22.203 1 94.88 220 PRO A N 1
ATOM 1701 C CA . PRO A 1 220 ? -0.652 -6.758 -23.656 1 94.88 220 PRO A CA 1
ATOM 1702 C C . PRO A 1 220 ? 0.477 -7.664 -24.141 1 94.88 220 PRO A C 1
ATOM 1704 O O . PRO A 1 220 ? 0.574 -7.945 -25.344 1 94.88 220 PRO A O 1
ATOM 1707 N N . TYR A 1 221 ? 1.274 -8.18 -23.281 1 96.25 221 TYR A N 1
ATOM 1708 C CA . TYR A 1 221 ? 2.418 -9 -23.656 1 96.25 221 TYR A CA 1
ATOM 1709 C C . TYR A 1 221 ? 2.141 -10.477 -23.406 1 96.25 221 TYR A C 1
ATOM 1711 O O . TYR A 1 221 ? 3.049 -11.305 -23.5 1 96.25 221 TYR A O 1
ATOM 1719 N N . GLY A 1 222 ? 0.892 -10.773 -23 1 95.94 222 GLY A N 1
ATOM 1720 C CA . GLY A 1 222 ? 0.514 -12.156 -22.781 1 95.94 222 GLY A CA 1
ATOM 1721 C C . GLY A 1 222 ? 1.021 -12.711 -21.453 1 95.94 222 GLY A C 1
ATOM 1722 O O . GLY A 1 222 ? 1.104 -13.93 -21.281 1 95.94 222 GLY A O 1
ATOM 1723 N N . ILE A 1 223 ? 1.45 -11.898 -20.609 1 97.94 223 ILE A N 1
ATOM 1724 C CA . ILE A 1 223 ? 1.91 -12.305 -19.281 1 97.94 223 ILE A CA 1
ATOM 1725 C C . ILE A 1 223 ? 0.766 -12.18 -18.281 1 97.94 223 ILE A C 1
ATOM 1727 O O . ILE A 1 223 ? 0.174 -11.109 -18.141 1 97.94 223 ILE A O 1
ATOM 1731 N N . HIS A 1 224 ? 0.427 -13.328 -17.641 1 98.38 224 HIS A N 1
ATOM 1732 C CA . HIS A 1 224 ? -0.652 -13.375 -16.656 1 98.38 224 HIS A CA 1
ATOM 1733 C C . HIS A 1 224 ? -0.171 -12.914 -15.281 1 98.38 224 HIS A C 1
ATOM 1735 O O . HIS A 1 224 ? 0.902 -13.312 -14.828 1 98.38 224 HIS A O 1
ATOM 1741 N N . VAL A 1 225 ? -0.895 -12 -14.656 1 98.75 225 VAL A N 1
ATOM 1742 C CA . VAL A 1 225 ? -0.585 -11.547 -13.305 1 98.75 225 VAL A CA 1
ATOM 1743 C C . VAL A 1 225 ? -1.727 -11.922 -12.359 1 98.75 225 VAL A C 1
ATOM 1745 O O . VAL A 1 225 ? -2.895 -11.656 -12.656 1 98.75 225 VAL A O 1
ATOM 1748 N N . GLN A 1 226 ? -1.369 -12.57 -11.258 1 98.81 226 GLN A N 1
ATOM 1749 C CA . GLN A 1 226 ? -2.379 -13.023 -10.305 1 98.81 226 GLN A CA 1
ATOM 1750 C C . GLN A 1 226 ? -2.127 -12.453 -8.914 1 98.81 226 GLN A C 1
ATOM 1752 O O . GLN A 1 226 ? -0.999 -12.477 -8.422 1 98.81 226 GLN A O 1
ATOM 1757 N N . MET A 1 227 ? -3.158 -11.875 -8.359 1 98.69 227 MET A N 1
ATOM 1758 C CA . MET A 1 227 ? -3.168 -11.484 -6.957 1 98.69 227 MET A CA 1
ATOM 1759 C C . MET A 1 227 ? -3.75 -12.602 -6.086 1 98.69 227 MET A C 1
ATOM 1761 O O . MET A 1 227 ? -4.941 -12.906 -6.184 1 98.69 227 MET A O 1
ATOM 1765 N N . LEU A 1 228 ? -2.91 -13.266 -5.301 1 98.62 228 LEU A N 1
ATOM 1766 C CA . LEU A 1 228 ? -3.309 -14.312 -4.367 1 98.62 228 LEU A CA 1
ATOM 1767 C C . LEU A 1 228 ? -3.395 -13.773 -2.945 1 98.62 228 LEU A C 1
ATOM 1769 O O . LEU A 1 228 ? -2.381 -13.367 -2.369 1 98.62 228 LEU A O 1
ATOM 1773 N N . SER A 1 229 ? -4.582 -13.773 -2.375 1 98.06 229 SER A N 1
ATOM 1774 C CA . SER A 1 229 ? -4.801 -13.109 -1.094 1 98.06 229 SER A CA 1
ATOM 1775 C C . SER A 1 229 ? -5.305 -14.094 -0.042 1 98.06 229 SER A C 1
ATOM 1777 O O . SER A 1 229 ? -6.484 -14.078 0.312 1 98.06 229 SER A O 1
ATOM 1779 N N . PRO A 1 230 ? -4.406 -14.789 0.538 1 97.25 230 PRO A N 1
ATOM 1780 C CA . PRO A 1 230 ? -4.828 -15.742 1.566 1 97.25 230 PRO A CA 1
ATOM 1781 C C . PRO A 1 230 ? -5.336 -15.062 2.834 1 97.25 230 PRO A C 1
ATOM 1783 O O . PRO A 1 230 ? -4.906 -13.945 3.15 1 97.25 230 PRO A O 1
ATOM 1786 N N . ASN A 1 231 ? -6.301 -15.719 3.484 1 95.75 231 ASN A N 1
ATOM 1787 C CA . ASN A 1 231 ? -6.559 -15.438 4.895 1 95.75 231 ASN A CA 1
ATOM 1788 C C . ASN A 1 231 ? -5.699 -16.312 5.805 1 95.75 231 ASN A C 1
ATOM 1790 O O . ASN A 1 231 ? -4.527 -16.562 5.508 1 95.75 231 ASN A O 1
ATOM 1794 N N . PHE A 1 232 ? -6.145 -16.688 6.926 1 92.12 232 PHE A N 1
ATOM 1795 C CA . PHE A 1 232 ? -5.328 -17.469 7.844 1 92.12 232 PHE A CA 1
ATOM 1796 C C . PHE A 1 232 ? -5.09 -18.859 7.293 1 92.12 232 PHE A C 1
ATOM 1798 O O . PHE A 1 232 ? -6.031 -19.531 6.859 1 92.12 232 PHE A O 1
ATOM 1805 N N . VAL A 1 233 ? -3.896 -19.188 7.18 1 93.88 233 VAL A N 1
ATOM 1806 C CA . VAL A 1 233 ? -3.422 -20.516 6.82 1 93.88 233 VAL A CA 1
ATOM 1807 C C . VAL A 1 233 ? -2.482 -21.047 7.902 1 93.88 233 VAL A C 1
ATOM 1809 O O . VAL A 1 233 ? -1.726 -20.281 8.5 1 93.88 233 VAL A O 1
ATOM 1812 N N . VAL A 1 234 ? -2.498 -22.281 8.203 1 92.19 234 VAL A N 1
ATOM 1813 C CA . VAL A 1 234 ? -1.623 -22.844 9.219 1 92.19 234 VAL A CA 1
ATOM 1814 C C . VAL A 1 234 ? -0.18 -22.844 8.719 1 92.19 234 VAL A C 1
ATOM 1816 O O . VAL A 1 234 ? 0.228 -23.75 7.977 1 92.19 234 VAL A O 1
ATOM 1819 N N . THR A 1 235 ? 0.536 -21.781 9.133 1 88.38 235 THR A N 1
ATOM 1820 C CA . THR A 1 235 ? 1.939 -21.609 8.773 1 88.38 235 THR A CA 1
ATOM 1821 C C . THR A 1 235 ? 2.721 -20.984 9.93 1 88.38 235 THR A C 1
ATOM 1823 O O . THR A 1 235 ? 2.131 -20.438 10.859 1 88.38 235 THR A O 1
ATOM 1826 N N . LYS A 1 236 ? 4.016 -21.047 9.805 1 82.06 236 LYS A N 1
ATOM 1827 C CA . LYS A 1 236 ? 4.898 -20.547 10.852 1 82.06 236 LYS A CA 1
ATOM 1828 C C . LYS A 1 236 ? 4.695 -19.047 11.078 1 82.06 236 LYS A C 1
ATOM 1830 O O . LYS A 1 236 ? 4.84 -18.562 12.203 1 82.06 236 LYS A O 1
ATOM 1835 N N . ILE A 1 237 ? 4.359 -18.312 10.078 1 81 237 ILE A N 1
ATOM 1836 C CA . ILE A 1 237 ? 4.16 -16.875 10.18 1 81 237 ILE A CA 1
ATOM 1837 C C . ILE A 1 237 ? 3.027 -16.594 11.164 1 81 237 ILE A C 1
ATOM 1839 O O . ILE A 1 237 ? 2.975 -15.508 11.758 1 81 237 ILE A O 1
ATOM 1843 N N . ASN A 1 238 ? 2.15 -17.562 11.367 1 81.12 238 ASN A N 1
ATOM 1844 C CA . ASN A 1 238 ? 1 -17.391 12.25 1 81.12 238 ASN A CA 1
ATOM 1845 C C . ASN A 1 238 ? 1.217 -18.094 13.586 1 81.12 238 ASN A C 1
ATOM 1847 O O . ASN A 1 238 ? 0.277 -18.266 14.359 1 81.12 238 ASN A O 1
ATOM 1851 N N . SER A 1 239 ? 2.451 -18.516 13.906 1 80.62 239 SER A N 1
ATOM 1852 C CA . SER A 1 239 ? 2.762 -19.328 15.078 1 80.62 239 SER A CA 1
ATOM 1853 C C . SER A 1 239 ? 2.559 -18.531 16.359 1 80.62 239 SER A C 1
ATOM 1855 O O . SER A 1 239 ? 2.564 -19.109 17.453 1 80.62 239 SER A O 1
ATOM 1857 N N . TYR A 1 240 ? 2.307 -17.266 16.203 1 76.06 240 TYR A N 1
ATOM 1858 C CA . TYR A 1 240 ? 2.076 -16.422 17.375 1 76.06 240 TYR A CA 1
ATOM 1859 C C . TYR A 1 240 ? 0.72 -16.719 18 1 76.06 240 TYR A C 1
ATOM 1861 O O . TYR A 1 240 ? 0.441 -16.297 19.125 1 76.06 240 TYR A O 1
ATOM 1869 N N . SER A 1 241 ? -0.06 -17.484 17.297 1 79.62 241 SER A N 1
ATOM 1870 C CA . SER A 1 241 ? -1.401 -17.797 17.781 1 79.62 241 SER A CA 1
ATOM 1871 C C . SER A 1 241 ? -1.656 -19.312 17.766 1 79.62 241 SER A C 1
ATOM 1873 O O . SER A 1 241 ? -1.76 -19.906 16.688 1 79.62 241 SER A O 1
ATOM 1875 N N . LYS A 1 242 ? -1.873 -19.891 18.859 1 81.25 242 LYS A N 1
ATOM 1876 C CA . LYS A 1 242 ? -2.191 -21.297 18.969 1 81.25 242 LYS A CA 1
ATOM 1877 C C . LYS A 1 242 ? -3.535 -21.609 18.312 1 81.25 242 LYS A C 1
ATOM 1879 O O . LYS A 1 242 ? -3.719 -22.688 17.734 1 81.25 242 LYS A O 1
ATOM 1884 N N . GLN A 1 243 ? -4.383 -20.625 18.422 1 80.62 243 GLN A N 1
ATOM 1885 C CA . GLN A 1 243 ? -5.715 -20.812 17.844 1 80.62 243 GLN A CA 1
ATOM 1886 C C . GLN A 1 243 ? -5.648 -20.969 16.328 1 80.62 243 GLN A C 1
ATOM 1888 O O . GLN A 1 243 ? -6.309 -21.844 15.766 1 80.62 243 GLN A O 1
ATOM 1893 N N . ILE A 1 244 ? -4.859 -20.203 15.734 1 81.56 244 ILE A N 1
ATOM 1894 C CA . ILE A 1 244 ? -4.691 -20.281 14.289 1 81.56 244 ILE A CA 1
ATOM 1895 C C . ILE A 1 244 ? -3.998 -21.578 13.914 1 81.56 244 ILE A C 1
ATOM 1897 O O . ILE A 1 244 ? -4.359 -22.234 12.93 1 81.56 244 ILE A O 1
ATOM 1901 N N . MET A 1 245 ? -3.129 -22.062 14.75 1 84.12 245 MET A N 1
ATOM 1902 C CA . MET A 1 245 ? -2.32 -23.234 14.445 1 84.12 245 MET A CA 1
ATOM 1903 C C . MET A 1 245 ? -3.148 -24.516 14.578 1 84.12 245 MET A C 1
ATOM 1905 O O . MET A 1 245 ? -2.766 -25.562 14.055 1 84.12 245 MET A O 1
ATOM 1909 N N . LYS A 1 246 ? -4.281 -24.406 15.242 1 84.94 246 LYS A N 1
ATOM 1910 C CA . LYS A 1 246 ? -5.168 -25.547 15.391 1 84.94 246 LYS A CA 1
ATOM 1911 C C . LYS A 1 246 ? -5.871 -25.891 14.086 1 84.94 246 LYS A C 1
ATOM 1913 O O . LYS A 1 246 ? -6.352 -27 13.891 1 84.94 246 LYS A O 1
ATOM 1918 N N . GLY A 1 247 ? -5.875 -24.891 13.234 1 84.31 247 GLY A N 1
ATOM 1919 C CA . GLY A 1 247 ? -6.535 -25.094 11.953 1 84.31 247 GLY A CA 1
ATOM 1920 C C . GLY A 1 247 ? -8.047 -25.078 12.047 1 84.31 247 GLY A C 1
ATOM 1921 O O . GLY A 1 247 ? -8.602 -24.688 13.078 1 84.31 247 GLY A O 1
ATOM 1922 N N . GLY A 1 248 ? -8.781 -25.328 10.961 1 87 248 GLY A N 1
ATOM 1923 C CA . GLY A 1 248 ? -10.234 -25.359 10.883 1 87 248 GLY A CA 1
ATOM 1924 C C . GLY A 1 248 ? -10.758 -25.094 9.484 1 87 248 GLY A C 1
ATOM 1925 O O . GLY A 1 248 ? -9.984 -25.047 8.523 1 87 248 GLY A O 1
ATOM 1926 N N . LEU A 1 249 ? -12.031 -25.031 9.391 1 87.44 249 LEU A N 1
ATOM 1927 C CA . LEU A 1 249 ? -12.703 -24.859 8.102 1 87.44 249 LEU A CA 1
ATOM 1928 C C . LEU A 1 249 ? -12.203 -23.594 7.406 1 87.44 249 LEU A C 1
ATOM 1930 O O . LEU A 1 249 ? -11.992 -23.594 6.191 1 87.44 249 LEU A O 1
ATOM 1934 N N . LEU A 1 250 ? -11.938 -22.578 8.188 1 92 250 LEU A N 1
ATOM 1935 C CA . LEU A 1 250 ? -11.523 -21.281 7.641 1 92 250 LEU A CA 1
ATOM 1936 C C . LEU A 1 250 ? -10.008 -21.156 7.645 1 92 250 LEU A C 1
ATOM 1938 O O . LEU A 1 250 ? -9.461 -20.156 7.145 1 92 250 LEU A O 1
ATOM 1942 N N . ILE A 1 251 ? -9.32 -22.109 8.203 1 94.81 251 ILE A N 1
ATOM 1943 C CA . ILE A 1 251 ? -7.863 -22.094 8.312 1 94.81 251 ILE A CA 1
ATOM 1944 C C . ILE A 1 251 ? -7.285 -23.391 7.785 1 94.81 251 ILE A C 1
ATOM 1946 O O . ILE A 1 251 ? -6.949 -24.297 8.562 1 94.81 251 ILE A O 1
ATOM 1950 N N . PRO A 1 252 ? -7.121 -23.438 6.547 1 95.56 252 PRO A N 1
ATOM 1951 C CA . PRO A 1 252 ? -6.613 -24.672 5.941 1 95.56 252 PRO A CA 1
ATOM 1952 C C . PRO A 1 252 ? -5.137 -24.906 6.242 1 95.56 252 PRO A C 1
ATOM 1954 O O . PRO A 1 252 ? -4.422 -23.984 6.625 1 95.56 252 PRO A O 1
ATOM 1957 N N . SER A 1 253 ? -4.762 -26.203 6.074 1 95.88 253 SER A N 1
ATOM 1958 C CA . SER A 1 253 ? -3.334 -26.5 6.094 1 95.88 253 SER A CA 1
ATOM 1959 C C . SER A 1 253 ? -2.617 -25.844 4.918 1 95.88 253 SER A C 1
ATOM 1961 O O . SER A 1 253 ? -3.236 -25.547 3.895 1 95.88 253 SER A O 1
ATOM 1963 N N . ALA A 1 254 ? -1.371 -25.641 5.082 1 96.31 254 ALA A N 1
ATOM 1964 C CA . ALA A 1 254 ? -0.587 -25.047 4.004 1 96.31 254 ALA A CA 1
ATOM 1965 C C . ALA A 1 254 ? -0.655 -25.906 2.74 1 96.31 254 ALA A C 1
ATOM 1967 O O . ALA A 1 254 ? -0.728 -25.375 1.63 1 96.31 254 ALA A O 1
ATOM 1968 N N . SER A 1 255 ? -0.684 -27.188 2.885 1 96.75 255 SER A N 1
ATOM 1969 C CA . SER A 1 255 ? -0.722 -28.125 1.76 1 96.75 255 SER A CA 1
ATOM 1970 C C . SER A 1 255 ? -2.047 -28.031 1.011 1 96.75 255 SER A C 1
ATOM 1972 O O . SER A 1 255 ? -2.064 -27.922 -0.217 1 96.75 255 SER A O 1
ATOM 1974 N N . ASP A 1 256 ? -3.17 -28.047 1.766 1 97.19 256 ASP A N 1
ATOM 1975 C CA . ASP A 1 256 ? -4.488 -27.938 1.149 1 97.19 256 ASP A CA 1
ATOM 1976 C C . ASP A 1 256 ? -4.66 -26.594 0.448 1 97.19 256 ASP A C 1
ATOM 1978 O O . ASP A 1 256 ? -5.23 -26.531 -0.644 1 97.19 256 ASP A O 1
ATOM 1982 N N . TYR A 1 257 ? -4.172 -25.609 1.082 1 97.81 257 TYR A N 1
ATOM 1983 C CA . TYR A 1 257 ? -4.258 -24.281 0.507 1 97.81 257 TYR A CA 1
ATOM 1984 C C . TYR A 1 257 ? -3.48 -24.188 -0.801 1 97.81 257 TYR A C 1
ATOM 1986 O O . TYR A 1 257 ? -3.996 -23.703 -1.808 1 97.81 257 TYR A O 1
ATOM 1994 N N . ALA A 1 258 ? -2.262 -24.656 -0.775 1 98.19 258 ALA A N 1
ATOM 1995 C CA . ALA A 1 258 ? -1.388 -24.594 -1.942 1 98.19 258 ALA A CA 1
ATOM 1996 C C . ALA A 1 258 ? -1.979 -25.359 -3.121 1 98.19 258 ALA A C 1
ATOM 1998 O O . ALA A 1 258 ? -1.904 -24.906 -4.266 1 98.19 258 ALA A O 1
ATOM 1999 N N . LYS A 1 259 ? -2.537 -26.531 -2.855 1 97.88 259 LYS A N 1
ATOM 2000 C CA . LYS A 1 259 ? -3.176 -27.312 -3.906 1 97.88 259 LYS A CA 1
ATOM 2001 C C . LYS A 1 259 ? -4.266 -26.516 -4.609 1 97.88 259 LYS A C 1
ATOM 2003 O O . LYS A 1 259 ? -4.301 -26.453 -5.84 1 97.88 259 LYS A O 1
ATOM 2008 N N . SER A 1 260 ? -5.098 -25.906 -3.812 1 97.81 260 SER A N 1
ATOM 2009 C CA . SER A 1 260 ? -6.188 -25.109 -4.359 1 97.81 260 SER A CA 1
ATOM 2010 C C . SER A 1 260 ? -5.652 -23.891 -5.109 1 97.81 260 SER A C 1
ATOM 2012 O O . SER A 1 260 ? -6.113 -23.578 -6.211 1 97.81 260 SER A O 1
ATOM 2014 N N . ALA A 1 261 ? -4.707 -23.203 -4.531 1 98.38 261 ALA A N 1
ATOM 2015 C CA . ALA A 1 261 ? -4.16 -21.984 -5.094 1 98.38 261 ALA A CA 1
ATOM 2016 C C . ALA A 1 261 ? -3.484 -22.234 -6.434 1 98.38 261 ALA A C 1
ATOM 2018 O O . ALA A 1 261 ? -3.693 -21.5 -7.398 1 98.38 261 ALA A O 1
ATOM 2019 N N . VAL A 1 262 ? -2.693 -23.312 -6.562 1 98.5 262 VAL A N 1
ATOM 2020 C CA . VAL A 1 262 ? -1.992 -23.641 -7.797 1 98.5 262 VAL A CA 1
ATOM 2021 C C . VAL A 1 262 ? -3.002 -24.016 -8.883 1 98.5 262 VAL A C 1
ATOM 2023 O O . VAL A 1 262 ? -2.836 -23.656 -10.047 1 98.5 262 VAL A O 1
ATOM 2026 N N . ASN A 1 263 ? -4.043 -24.75 -8.492 1 97.19 263 ASN A N 1
ATOM 2027 C CA . ASN A 1 263 ? -5.094 -25.078 -9.453 1 97.19 263 ASN A CA 1
ATOM 2028 C C . ASN A 1 263 ? -5.758 -23.828 -10.008 1 97.19 263 ASN A C 1
ATOM 2030 O O . ASN A 1 263 ? -6.137 -23.797 -11.18 1 97.19 263 ASN A O 1
ATOM 2034 N N . GLN A 1 264 ? -5.875 -22.859 -9.18 1 97.62 264 GLN A N 1
ATOM 2035 C CA . GLN A 1 264 ? -6.52 -21.625 -9.625 1 97.62 264 GLN A CA 1
ATOM 2036 C C . GLN A 1 264 ? -5.598 -20.828 -10.547 1 97.62 264 GLN A C 1
ATOM 2038 O O . GLN A 1 264 ? -6.07 -20.094 -11.422 1 97.62 264 GLN A O 1
ATOM 2043 N N . LEU A 1 265 ? -4.297 -20.969 -10.336 1 97.94 265 LEU A N 1
ATOM 2044 C CA . LEU A 1 265 ? -3.377 -20.406 -11.312 1 97.94 265 LEU A CA 1
ATOM 2045 C C . LEU A 1 265 ? -3.525 -21.094 -12.664 1 97.94 265 LEU A C 1
ATOM 2047 O O . LEU A 1 265 ? -3.594 -20.438 -13.703 1 97.94 265 LEU A O 1
ATOM 2051 N N . ARG A 1 266 ? -3.557 -22.422 -12.609 1 96.12 266 ARG A N 1
ATOM 2052 C CA . ARG A 1 266 ? -3.764 -23.219 -13.812 1 96.12 266 ARG A CA 1
ATOM 2053 C C . ARG A 1 266 ? -5.004 -22.75 -14.57 1 96.12 266 ARG A C 1
ATOM 2055 O O . ARG A 1 266 ? -5.012 -22.719 -15.805 1 96.12 266 ARG A O 1
ATOM 2062 N N . ASP A 1 267 ? -6.008 -22.312 -13.805 1 95.56 267 ASP A N 1
ATOM 2063 C CA . ASP A 1 267 ? -7.281 -21.891 -14.391 1 95.56 267 ASP A CA 1
ATOM 2064 C C . ASP A 1 267 ? -7.258 -20.422 -14.766 1 95.56 267 ASP A C 1
ATOM 2066 O O . ASP A 1 267 ? -8.289 -19.844 -15.141 1 95.56 267 ASP A O 1
ATOM 2070 N N . GLU A 1 268 ? -6.207 -19.75 -14.617 1 94.94 268 GLU A N 1
ATOM 2071 C CA . GLU A 1 268 ? -5.938 -18.375 -15.055 1 94.94 268 GLU A CA 1
ATOM 2072 C C . GLU A 1 268 ? -6.824 -17.375 -14.32 1 94.94 268 GLU A C 1
ATOM 2074 O O . GLU A 1 268 ? -7.375 -16.469 -14.938 1 94.94 268 GLU A O 1
ATOM 2079 N N . VAL A 1 269 ? -7.008 -17.703 -13.062 1 96.38 269 VAL A N 1
ATOM 2080 C CA . VAL A 1 269 ? -7.684 -16.734 -12.203 1 96.38 269 VAL A CA 1
ATOM 2081 C C . VAL A 1 269 ? -6.734 -15.578 -11.875 1 96.38 269 VAL A C 1
ATOM 2083 O O . VAL A 1 269 ? -5.562 -15.805 -11.57 1 96.38 269 VAL A O 1
ATOM 2086 N N . ASP A 1 270 ? -7.215 -14.32 -12.023 1 97.31 270 ASP A N 1
ATOM 2087 C CA . ASP A 1 270 ? -6.336 -13.164 -11.875 1 97.31 270 ASP A CA 1
ATOM 2088 C C . ASP A 1 270 ? -6.348 -12.641 -10.445 1 97.31 270 ASP A C 1
ATOM 2090 O O . ASP A 1 270 ? -5.387 -12.008 -10 1 97.31 270 ASP A O 1
ATOM 2094 N N . GLU A 1 271 ? -7.438 -12.789 -9.727 1 97.94 271 GLU A N 1
ATOM 2095 C CA . GLU A 1 271 ? -7.594 -12.375 -8.336 1 97.94 271 GLU A CA 1
ATOM 2096 C C . GLU A 1 271 ? -8.352 -13.422 -7.527 1 97.94 271 GLU A C 1
ATOM 2098 O O . GLU A 1 271 ? -9.469 -13.797 -7.883 1 97.94 271 GLU A O 1
ATOM 2103 N N . THR A 1 272 ? -7.699 -13.883 -6.395 1 98.25 272 THR A N 1
ATOM 2104 C CA . THR A 1 272 ? -8.336 -14.953 -5.641 1 98.25 272 THR A CA 1
ATOM 2105 C C . THR A 1 272 ? -7.762 -15.039 -4.23 1 98.25 272 THR A C 1
ATOM 2107 O O . THR A 1 272 ? -6.578 -14.773 -4.02 1 98.25 272 THR A O 1
ATOM 2110 N N . PRO A 1 273 ? -8.617 -15.477 -3.314 1 97.88 273 PRO A N 1
ATOM 2111 C CA . PRO A 1 273 ? -8.062 -15.828 -2.008 1 97.88 273 PRO A CA 1
ATOM 2112 C C . PRO A 1 273 ? -7.469 -17.234 -1.983 1 97.88 273 PRO A C 1
ATOM 2114 O O . PRO A 1 273 ? -6.855 -17.641 -0.989 1 97.88 273 PRO A O 1
ATOM 2117 N N . GLY A 1 274 ? -7.598 -18 -2.98 1 97.62 274 GLY A N 1
ATOM 2118 C CA . GLY A 1 274 ? -6.875 -19.234 -3.178 1 97.62 274 GLY A CA 1
ATOM 2119 C C . GLY A 1 274 ? -7.594 -20.453 -2.598 1 97.62 274 GLY A C 1
ATOM 2120 O O . GLY A 1 274 ? -7.234 -21.594 -2.887 1 97.62 274 GLY A O 1
ATOM 2121 N N . TYR A 1 275 ? -8.625 -20.203 -1.773 1 97.06 275 TYR A N 1
ATOM 2122 C CA . TYR A 1 275 ? -9.32 -21.266 -1.054 1 97.06 275 TYR A CA 1
ATOM 2123 C C . TYR A 1 275 ? -10.812 -20.969 -0.944 1 97.06 275 TYR A C 1
ATOM 2125 O O . TYR A 1 275 ? -11.211 -19.812 -0.725 1 97.06 275 TYR A O 1
ATOM 2133 N N . LEU A 1 276 ? -11.633 -21.984 -1.079 1 94.44 276 LEU A N 1
ATOM 2134 C CA . LEU A 1 276 ? -13.086 -21.844 -1.157 1 94.44 276 LEU A CA 1
ATOM 2135 C C . LEU A 1 276 ? -13.617 -21.078 0.047 1 94.44 276 LEU A C 1
ATOM 2137 O O . LEU A 1 276 ? -14.344 -20.094 -0.111 1 94.44 276 LEU A O 1
ATOM 2141 N N . TRP A 1 277 ? -13.258 -21.547 1.202 1 95.56 277 TRP A N 1
ATOM 2142 C CA . TRP A 1 277 ? -13.812 -20.953 2.414 1 95.56 277 TRP A CA 1
ATOM 2143 C C . TRP A 1 277 ? -13.258 -19.547 2.631 1 95.56 277 TRP A C 1
ATOM 2145 O O . TRP A 1 277 ? -13.852 -18.75 3.352 1 95.56 277 TRP A O 1
ATOM 2155 N N . HIS A 1 278 ? -12.102 -19.281 2.082 1 97 278 HIS A N 1
ATOM 2156 C CA . HIS A 1 278 ? -11.594 -17.922 2.121 1 97 278 HIS A CA 1
ATOM 2157 C C . HIS A 1 278 ? -12.438 -16.984 1.254 1 97 278 HIS A C 1
ATOM 2159 O O . HIS A 1 278 ? -12.586 -15.805 1.562 1 97 278 HIS A O 1
ATOM 2165 N N . HIS A 1 279 ? -13.07 -17.531 0.144 1 96.25 279 HIS A N 1
ATOM 2166 C CA . HIS A 1 279 ? -14.023 -16.75 -0.644 1 96.25 279 HIS A CA 1
ATOM 2167 C C . HIS A 1 279 ? -15.234 -16.359 0.192 1 96.25 279 HIS A C 1
ATOM 2169 O O . HIS A 1 279 ? -15.664 -15.195 0.155 1 96.25 279 HIS A O 1
ATOM 2175 N N . VAL A 1 280 ? -15.703 -17.297 0.899 1 96.19 280 VAL A N 1
ATOM 2176 C CA . VAL A 1 280 ? -16.875 -17.062 1.736 1 96.19 280 VAL A CA 1
ATOM 2177 C C . VAL A 1 280 ? -16.531 -16.047 2.822 1 96.19 280 VAL A C 1
ATOM 2179 O O . VAL A 1 280 ? -17.297 -15.109 3.061 1 96.19 280 VAL A O 1
ATOM 2182 N N . GLN A 1 281 ? -15.414 -16.297 3.42 1 95.88 281 GLN A N 1
ATOM 2183 C CA . GLN A 1 281 ? -14.953 -15.398 4.473 1 95.88 281 GLN A CA 1
ATOM 2184 C C . GLN A 1 281 ? -14.82 -13.969 3.953 1 95.88 281 GLN A C 1
ATOM 2186 O O . GLN A 1 281 ? -15.242 -13.023 4.617 1 95.88 281 GLN A O 1
ATOM 2191 N N . ASN A 1 282 ? -14.219 -13.828 2.826 1 95.94 282 ASN A N 1
ATOM 2192 C CA . ASN A 1 282 ? -14.039 -12.508 2.232 1 95.94 282 ASN A CA 1
ATOM 2193 C C . ASN A 1 282 ? -15.375 -11.859 1.904 1 95.94 282 ASN A C 1
ATOM 2195 O O . ASN A 1 282 ? -15.539 -10.648 2.074 1 95.94 282 ASN A O 1
ATOM 2199 N N . ALA A 1 283 ? -16.312 -12.664 1.4 1 96.56 283 ALA A N 1
ATOM 2200 C CA . ALA A 1 283 ? -17.641 -12.148 1.064 1 96.56 283 ALA A CA 1
ATOM 2201 C C . ALA A 1 283 ? -18.344 -11.586 2.301 1 96.56 283 ALA A C 1
ATOM 2203 O O . ALA A 1 283 ? -18.938 -10.516 2.246 1 96.56 283 ALA A O 1
ATOM 2204 N N . VAL A 1 284 ? -18.234 -12.25 3.377 1 96.38 284 VAL A N 1
ATOM 2205 C CA . VAL A 1 284 ? -18.859 -11.797 4.621 1 96.38 284 VAL A CA 1
ATOM 2206 C C . VAL A 1 284 ? -18.125 -10.562 5.148 1 96.38 284 VAL A C 1
ATOM 2208 O O . VAL A 1 284 ? -18.766 -9.578 5.516 1 96.38 284 VAL A O 1
ATOM 2211 N N . ALA A 1 285 ? -16.859 -10.633 5.16 1 95.31 285 ALA A N 1
ATOM 2212 C CA . ALA A 1 285 ? -16.047 -9.562 5.738 1 95.31 285 ALA A CA 1
ATOM 2213 C C . ALA A 1 285 ? -16.219 -8.266 4.957 1 95.31 285 ALA A C 1
ATOM 2215 O O . ALA A 1 285 ? -16.344 -7.188 5.547 1 95.31 285 ALA A O 1
ATOM 2216 N N . THR A 1 286 ? -16.281 -8.344 3.635 1 95.5 286 THR A N 1
ATOM 2217 C CA . THR A 1 286 ? -16.266 -7.141 2.809 1 95.5 286 THR A CA 1
ATOM 2218 C C . THR A 1 286 ? -17.672 -6.543 2.711 1 95.5 286 THR A C 1
ATOM 2220 O O . THR A 1 286 ? -17.859 -5.492 2.092 1 95.5 286 THR A O 1
ATOM 2223 N N . ALA A 1 287 ? -18.641 -7.195 3.35 1 95.75 287 ALA A N 1
ATOM 2224 C CA . ALA A 1 287 ? -19.953 -6.586 3.5 1 95.75 287 ALA A CA 1
ATOM 2225 C C . ALA A 1 287 ? -19.922 -5.445 4.516 1 95.75 287 ALA A C 1
ATOM 2227 O O . ALA A 1 287 ? -20.828 -4.605 4.543 1 95.75 287 ALA A O 1
ATOM 2228 N N . PHE A 1 288 ? -18.875 -5.473 5.309 1 95.5 288 PHE A N 1
ATOM 2229 C CA . PHE A 1 288 ? -18.688 -4.418 6.301 1 95.5 288 PHE A CA 1
ATOM 2230 C C . PHE A 1 288 ? -17.625 -3.432 5.848 1 95.5 288 PHE A C 1
ATOM 2232 O O . PHE A 1 288 ? -16.703 -3.797 5.105 1 95.5 288 PHE A O 1
ATOM 2239 N N . THR A 1 289 ? -17.781 -2.217 6.25 1 94.94 289 THR A N 1
ATOM 2240 C CA . THR A 1 289 ? -16.828 -1.188 5.875 1 94.94 289 THR A CA 1
ATOM 2241 C C . THR A 1 289 ? -15.453 -1.484 6.484 1 94.94 289 THR A C 1
ATOM 2243 O O . THR A 1 289 ? -15.352 -2.248 7.445 1 94.94 289 THR A O 1
ATOM 2246 N N . TRP A 1 290 ? -14.414 -0.891 5.863 1 94.94 290 TRP A N 1
ATOM 2247 C CA . TRP A 1 290 ? -13.055 -1.123 6.344 1 94.94 290 TRP A CA 1
ATOM 2248 C C . TRP A 1 290 ? -12.906 -0.649 7.785 1 94.94 290 TRP A C 1
ATOM 2250 O O . TRP A 1 290 ? -12.117 -1.212 8.547 1 94.94 290 TRP A O 1
ATOM 2260 N N . ARG A 1 291 ? -13.602 0.376 8.234 1 95.62 291 ARG A N 1
ATOM 2261 C CA . ARG A 1 291 ? -13.523 0.885 9.594 1 95.62 291 ARG A CA 1
ATOM 2262 C C . ARG A 1 291 ? -14.031 -0.151 10.594 1 95.62 291 ARG A C 1
ATOM 2264 O O . ARG A 1 291 ? -13.43 -0.335 11.656 1 95.62 291 ARG A O 1
ATOM 2271 N N . VAL A 1 292 ? -15.141 -0.761 10.211 1 95.5 292 VAL A N 1
ATOM 2272 C CA . VAL A 1 292 ? -15.695 -1.805 11.062 1 95.5 292 VAL A CA 1
ATOM 2273 C C . VAL A 1 292 ? -14.727 -2.984 11.133 1 95.5 292 VAL A C 1
ATOM 2275 O O . VAL A 1 292 ? -14.484 -3.533 12.211 1 95.5 292 VAL A O 1
ATOM 2278 N N . ARG A 1 293 ? -14.164 -3.334 10.031 1 95.31 293 ARG A N 1
ATOM 2279 C CA . ARG A 1 293 ? -13.211 -4.441 9.992 1 95.31 293 ARG A CA 1
ATOM 2280 C C . ARG A 1 293 ? -11.969 -4.129 10.82 1 95.31 293 ARG A C 1
ATOM 2282 O O . ARG A 1 293 ? -11.453 -5 11.523 1 95.31 293 ARG A O 1
ATOM 2289 N N . THR A 1 294 ? -11.492 -2.916 10.719 1 95.06 294 THR A N 1
ATOM 2290 C CA . THR A 1 294 ? -10.328 -2.494 11.492 1 95.06 294 THR A CA 1
ATOM 2291 C C . THR A 1 294 ? -10.617 -2.549 12.992 1 95.06 294 THR A C 1
ATOM 2293 O O . THR A 1 294 ? -9.781 -3.01 13.773 1 95.06 294 THR A O 1
ATOM 2296 N N . TYR A 1 295 ? -11.789 -2.107 13.336 1 91.94 295 TYR A N 1
ATOM 2297 C CA . TYR A 1 295 ? -12.195 -2.141 14.734 1 91.94 295 TYR A CA 1
ATOM 2298 C C . TYR A 1 295 ? -12.242 -3.572 15.25 1 91.94 295 TYR A C 1
ATOM 2300 O O . TYR A 1 295 ? -11.711 -3.867 16.328 1 91.94 295 TYR A O 1
ATOM 2308 N N . VAL A 1 296 ? -12.82 -4.449 14.453 1 90.31 296 VAL A N 1
ATOM 2309 C CA . VAL A 1 296 ? -12.953 -5.848 14.836 1 90.31 296 VAL A CA 1
ATOM 2310 C C . VAL A 1 296 ? -11.578 -6.5 14.906 1 90.31 296 VAL A C 1
ATOM 2312 O O . VAL A 1 296 ? -11.281 -7.254 15.836 1 90.31 296 VAL A O 1
ATOM 2315 N N . ALA A 1 297 ? -10.758 -6.215 13.938 1 86.81 297 ALA A N 1
ATOM 2316 C CA . ALA A 1 297 ? -9.406 -6.773 13.898 1 86.81 297 ALA A CA 1
ATOM 2317 C C . ALA A 1 297 ? -8.586 -6.316 15.094 1 86.81 297 ALA A C 1
ATOM 2319 O O . ALA A 1 297 ? -7.812 -7.098 15.664 1 86.81 297 ALA A O 1
ATOM 2320 N N . SER A 1 298 ? -8.719 -5.094 15.422 1 85 298 SER A N 1
ATOM 2321 C CA . SER A 1 298 ? -7.988 -4.559 16.562 1 85 298 SER A CA 1
ATOM 2322 C C . SER A 1 298 ? -8.375 -5.281 17.859 1 85 298 SER A C 1
ATOM 2324 O O . SER A 1 298 ? -7.527 -5.535 18.719 1 85 298 SER A O 1
ATOM 2326 N N . LYS A 1 299 ? -9.602 -5.648 17.922 1 82.81 299 LYS A N 1
ATOM 2327 C CA . LYS A 1 299 ? -10.086 -6.352 19.109 1 82.81 299 LYS A CA 1
ATOM 2328 C C . LYS A 1 299 ? -9.641 -7.812 19.109 1 82.81 299 LYS A C 1
ATOM 2330 O O . LYS A 1 299 ? -9.289 -8.367 20.156 1 82.81 299 LYS A O 1
ATOM 2335 N N . LEU A 1 300 ? -9.656 -8.367 17.922 1 76.81 300 LEU A N 1
ATOM 2336 C CA . LEU A 1 300 ? -9.289 -9.766 17.766 1 76.81 300 LEU A CA 1
ATOM 2337 C C . LEU A 1 300 ? -7.793 -9.961 17.984 1 76.81 300 LEU A C 1
ATOM 2339 O O . LEU A 1 300 ? -7.371 -10.906 18.641 1 76.81 300 LEU A O 1
ATOM 2343 N N . PHE A 1 301 ? -6.992 -9.164 17.391 1 71.81 301 PHE A N 1
ATOM 2344 C CA . PHE A 1 301 ? -5.547 -9.312 17.469 1 71.81 301 PHE A CA 1
ATOM 2345 C C . PHE A 1 301 ? -5.055 -9.086 18.891 1 71.81 301 PHE A C 1
ATOM 2347 O O . PHE A 1 301 ? -4.066 -9.695 19.312 1 71.81 301 PHE A O 1
ATOM 2354 N N . ASN A 1 302 ? -5.691 -8.258 19.562 1 65.31 302 ASN A N 1
ATOM 2355 C CA . ASN A 1 302 ? -5.367 -8.086 20.969 1 65.31 302 ASN A CA 1
ATOM 2356 C C . ASN A 1 302 ? -5.648 -9.352 21.781 1 65.31 302 ASN A C 1
ATOM 2358 O O . ASN A 1 302 ? -4.938 -9.648 22.734 1 65.31 302 ASN A O 1
ATOM 2362 N N . LYS A 1 303 ? -6.559 -10.086 21.219 1 65.44 303 LYS A N 1
ATOM 2363 C CA . LYS A 1 303 ? -6.957 -11.297 21.938 1 65.44 303 LYS A CA 1
ATOM 2364 C C . LYS A 1 303 ? -6.098 -12.484 21.516 1 65.44 303 LYS A C 1
ATOM 2366 O O . LYS A 1 303 ? -5.758 -13.336 22.344 1 65.44 303 LYS A O 1
ATOM 2371 N N . ILE A 1 304 ? -5.84 -12.539 20.281 1 62.16 304 ILE A N 1
ATOM 2372 C CA . ILE A 1 304 ? -5.227 -13.75 19.75 1 62.16 304 ILE A CA 1
ATOM 2373 C C . ILE A 1 304 ? -3.715 -13.695 19.953 1 62.16 304 ILE A C 1
ATOM 2375 O O . ILE A 1 304 ? -3.049 -14.734 20 1 62.16 304 ILE A O 1
ATOM 2379 N N . SER A 1 305 ? -3.164 -12.461 19.984 1 61.84 305 SER A N 1
ATOM 2380 C CA . SER A 1 305 ? -1.729 -12.375 20.219 1 61.84 305 SER A CA 1
ATOM 2381 C C . SER A 1 305 ? -1.39 -12.758 21.656 1 61.84 305 SER A C 1
ATOM 2383 O O . SER A 1 305 ? -2.01 -12.258 22.609 1 61.84 305 SER A O 1
ATOM 2385 N N . ASP A 1 306 ? -1.182 -14.039 21.844 1 52.22 306 ASP A N 1
ATOM 2386 C CA . ASP A 1 306 ? -0.855 -14.492 23.188 1 52.22 306 ASP A CA 1
ATOM 2387 C C . ASP A 1 306 ? 0.122 -13.539 23.859 1 52.22 306 ASP A C 1
ATOM 2389 O O . ASP A 1 306 ? 1.333 -13.625 23.656 1 52.22 306 ASP A O 1
ATOM 2393 N N . LYS A 1 307 ? -0.285 -12.344 23.891 1 46.22 307 LYS A N 1
ATOM 2394 C CA . LYS A 1 307 ? 0.585 -11.438 24.641 1 46.22 307 LYS A CA 1
ATOM 2395 C C . LYS A 1 307 ? 1.212 -12.141 25.844 1 46.22 307 LYS A C 1
ATOM 2397 O O . LYS A 1 307 ? 0.501 -12.672 26.703 1 46.22 307 LYS A O 1
ATOM 2402 N N . LYS A 1 308 ? 2.447 -12.648 25.734 1 33.88 308 LYS A N 1
ATOM 2403 C CA . LYS A 1 308 ? 3.182 -12.906 26.969 1 33.88 308 LYS A CA 1
ATOM 2404 C C . LYS A 1 308 ? 3.527 -11.609 27.688 1 33.88 308 LYS A C 1
ATOM 2406 O O . LYS A 1 308 ? 3.867 -10.609 27.047 1 33.88 308 LYS A O 1
ATOM 2411 N N . MET B 1 1 ? -43.312 -11.93 -3.838 1 65.5 1 MET B N 1
ATOM 2412 C CA . MET B 1 1 ? -41.906 -12.195 -4.094 1 65.5 1 MET B CA 1
ATOM 2413 C C . MET B 1 1 ? -41.188 -10.93 -4.543 1 65.5 1 MET B C 1
ATOM 2415 O O . MET B 1 1 ? -40.125 -10.602 -4.031 1 65.5 1 MET B O 1
ATOM 2419 N N . PHE B 1 2 ? -41.812 -10.156 -5.398 1 72.56 2 PHE B N 1
ATOM 2420 C CA . PHE B 1 2 ? -41.25 -8.898 -5.902 1 72.56 2 PHE B CA 1
ATOM 2421 C C . PHE B 1 2 ? -41.219 -7.852 -4.797 1 72.56 2 PHE B C 1
ATOM 2423 O O . PHE B 1 2 ? -40.25 -7.074 -4.711 1 72.56 2 PHE B O 1
ATOM 2430 N N . CYS B 1 3 ? -42.25 -8 -3.898 1 78.25 3 CYS B N 1
ATOM 2431 C CA . CYS B 1 3 ? -42.281 -7.039 -2.801 1 78.25 3 CYS B CA 1
ATOM 2432 C C . CYS B 1 3 ? -41.125 -7.289 -1.833 1 78.25 3 CYS B C 1
ATOM 2434 O O . CYS B 1 3 ? -40.5 -6.344 -1.376 1 78.25 3 CYS B O 1
ATOM 2436 N N . ALA B 1 4 ? -40.938 -8.547 -1.578 1 89.56 4 ALA B N 1
ATOM 2437 C CA . ALA B 1 4 ? -39.875 -8.906 -0.656 1 89.56 4 ALA B CA 1
ATOM 2438 C C . ALA B 1 4 ? -38.5 -8.516 -1.226 1 89.56 4 ALA B C 1
ATOM 2440 O O . ALA B 1 4 ? -37.625 -8.016 -0.5 1 89.56 4 ALA B O 1
ATOM 2441 N N . LEU B 1 5 ? -38.344 -8.68 -2.48 1 89.5 5 LEU B N 1
ATOM 2442 C CA . LEU B 1 5 ? -37.094 -8.328 -3.146 1 89.5 5 LEU B CA 1
ATOM 2443 C C . LEU B 1 5 ? -36.875 -6.816 -3.131 1 89.5 5 LEU B C 1
ATOM 2445 O O . LEU B 1 5 ? -35.75 -6.348 -2.867 1 89.5 5 LEU B O 1
ATOM 2449 N N . SER B 1 6 ? -37.906 -6.164 -3.453 1 88.81 6 SER B N 1
ATOM 2450 C CA . SER B 1 6 ? -37.812 -4.711 -3.434 1 88.81 6 SER B CA 1
ATOM 2451 C C . SER B 1 6 ? -37.469 -4.195 -2.041 1 88.81 6 SER B C 1
ATOM 2453 O O . SER B 1 6 ? -36.688 -3.26 -1.896 1 88.81 6 SER B O 1
ATOM 2455 N N . THR B 1 7 ? -38.062 -4.805 -1.069 1 92.12 7 THR B N 1
ATOM 2456 C CA . THR B 1 7 ? -37.781 -4.43 0.31 1 92.12 7 THR B CA 1
ATOM 2457 C C . THR B 1 7 ? -36.312 -4.727 0.655 1 92.12 7 THR B C 1
ATOM 2459 O O . THR B 1 7 ? -35.656 -3.9 1.271 1 92.12 7 THR B O 1
ATOM 2462 N N . PHE B 1 8 ? -35.969 -5.859 0.284 1 95.06 8 PHE B N 1
ATOM 2463 C CA . PHE B 1 8 ? -34.562 -6.246 0.514 1 95.06 8 PHE B CA 1
ATOM 2464 C C . PHE B 1 8 ? -33.625 -5.266 -0.157 1 95.06 8 PHE B C 1
ATOM 2466 O O . PHE B 1 8 ? -32.656 -4.793 0.467 1 95.06 8 PHE B O 1
ATOM 2473 N N . LEU B 1 9 ? -33.844 -4.91 -1.368 1 94.75 9 LEU B N 1
ATOM 2474 C CA . LEU B 1 9 ? -33 -4 -2.125 1 94.75 9 LEU B CA 1
ATOM 2475 C C . LEU B 1 9 ? -33.031 -2.604 -1.511 1 94.75 9 LEU B C 1
ATOM 2477 O O . LEU B 1 9 ? -32.031 -1.894 -1.545 1 94.75 9 LEU B O 1
ATOM 2481 N N . THR B 1 10 ? -34.125 -2.248 -1.014 1 94.25 10 THR B N 1
ATOM 2482 C CA . THR B 1 10 ? -34.219 -0.966 -0.323 1 94.25 10 THR B CA 1
ATOM 2483 C C . THR B 1 10 ? -33.312 -0.961 0.912 1 94.25 10 THR B C 1
ATOM 2485 O O . THR B 1 10 ? -32.625 0.017 1.17 1 94.25 10 THR B O 1
ATOM 2488 N N . PHE B 1 11 ? -33.344 -2.074 1.631 1 95.38 11 PHE B N 1
ATOM 2489 C CA . PHE B 1 11 ? -32.5 -2.172 2.816 1 95.38 11 PHE B CA 1
ATOM 2490 C C . PHE B 1 11 ? -31.031 -2.133 2.434 1 95.38 11 PHE B C 1
ATOM 2492 O O . PHE B 1 11 ? -30.234 -1.48 3.105 1 95.38 11 PHE B O 1
ATOM 2499 N N . VAL B 1 12 ? -30.703 -2.826 1.394 1 96.31 12 VAL B N 1
ATOM 2500 C CA . VAL B 1 12 ? -29.344 -2.807 0.895 1 96.31 12 VAL B CA 1
ATOM 2501 C C . VAL B 1 12 ? -28.953 -1.388 0.478 1 96.31 12 VAL B C 1
ATOM 2503 O O . VAL B 1 12 ? -27.844 -0.932 0.744 1 96.31 12 VAL B O 1
ATOM 2506 N N . GLY B 1 13 ? -29.875 -0.729 -0.144 1 96.5 13 GLY B N 1
ATOM 2507 C CA . GLY B 1 13 ? -29.641 0.644 -0.564 1 96.5 13 GLY B CA 1
ATOM 2508 C C . GLY B 1 13 ? -29.438 1.597 0.598 1 96.5 13 GLY B C 1
ATOM 2509 O O . GLY B 1 13 ? -28.562 2.465 0.546 1 96.5 13 GLY B O 1
ATOM 2510 N N . VAL B 1 14 ? -30.219 1.434 1.635 1 96.75 14 VAL B N 1
ATOM 2511 C CA . VAL B 1 14 ? -30.094 2.262 2.828 1 96.75 14 VAL B CA 1
ATOM 2512 C C . VAL B 1 14 ? -28.719 2.031 3.465 1 96.75 14 VAL B C 1
ATOM 2514 O O . VAL B 1 14 ? -28.016 2.986 3.812 1 96.75 14 VAL B O 1
ATOM 2517 N N . TYR B 1 15 ? -28.375 0.816 3.555 1 97.25 15 TYR B N 1
ATOM 2518 C CA . TYR B 1 15 ? -27.094 0.47 4.16 1 97.25 15 TYR B CA 1
ATOM 2519 C C . TYR B 1 15 ? -25.938 1.023 3.336 1 97.25 15 TYR B C 1
ATOM 2521 O O . TYR B 1 15 ? -25.031 1.67 3.877 1 97.25 15 TYR B O 1
ATOM 2529 N N . ALA B 1 16 ? -25.984 0.77 2.066 1 96.88 16 ALA B N 1
ATOM 2530 C CA . ALA B 1 16 ? -24.906 1.19 1.183 1 96.88 16 ALA B CA 1
ATOM 2531 C C . ALA B 1 16 ? -24.781 2.711 1.149 1 96.88 16 ALA B C 1
ATOM 2533 O O . ALA B 1 16 ? -23.672 3.256 1.245 1 96.88 16 ALA B O 1
ATOM 2534 N N . LEU B 1 17 ? -25.875 3.348 0.964 1 96.75 17 LEU B N 1
ATOM 2535 C CA . LEU B 1 17 ? -25.859 4.805 0.934 1 96.75 17 LEU B CA 1
ATOM 2536 C C . LEU B 1 17 ? -25.406 5.375 2.275 1 96.75 17 LEU B C 1
ATOM 2538 O O . LEU B 1 17 ? -24.656 6.355 2.318 1 96.75 17 LEU B O 1
ATOM 2542 N N . GLY B 1 18 ? -25.906 4.793 3.369 1 97.44 18 GLY B N 1
ATOM 2543 C CA . GLY B 1 18 ? -25.5 5.219 4.695 1 97.44 18 GLY B CA 1
ATOM 2544 C C . GLY B 1 18 ? -24 5.129 4.906 1 97.44 18 GLY B C 1
ATOM 2545 O O . GLY B 1 18 ? -23.375 6.074 5.398 1 97.44 18 GLY B O 1
ATOM 2546 N N . CYS B 1 19 ? -23.391 3.998 4.512 1 97 19 CYS B N 1
ATOM 2547 C CA . CYS B 1 19 ? -21.953 3.816 4.625 1 97 19 CYS B CA 1
ATOM 2548 C C . CYS B 1 19 ? -21.203 4.824 3.758 1 97 19 CYS B C 1
ATOM 2550 O O . CYS B 1 19 ? -20.219 5.414 4.195 1 97 19 CYS B O 1
ATOM 2552 N N . TYR B 1 20 ? -21.734 4.984 2.584 1 96.88 20 TYR B N 1
ATOM 2553 C CA . TYR B 1 20 ? -21.125 5.914 1.641 1 96.88 20 TYR B CA 1
ATOM 2554 C C . TYR B 1 20 ? -21.172 7.344 2.174 1 96.88 20 TYR B C 1
ATOM 2556 O O . TYR B 1 20 ? -20.156 8.047 2.176 1 96.88 20 TYR B O 1
ATOM 2564 N N . LEU B 1 21 ? -22.266 7.77 2.615 1 96.81 21 LEU B N 1
ATOM 2565 C CA . LEU B 1 21 ? -22.438 9.133 3.113 1 96.81 21 LEU B CA 1
ATOM 2566 C C . LEU B 1 21 ? -21.625 9.344 4.387 1 96.81 21 LEU B C 1
ATOM 2568 O O . LEU B 1 21 ? -21.094 10.43 4.609 1 96.81 21 LEU B O 1
ATOM 2572 N N . TYR B 1 22 ? -21.562 8.367 5.207 1 96.88 22 TYR B N 1
ATOM 2573 C CA . TYR B 1 22 ? -20.75 8.477 6.41 1 96.88 22 TYR B CA 1
ATOM 2574 C C . TYR B 1 22 ? -19.297 8.773 6.055 1 96.88 22 TYR B C 1
ATOM 2576 O O . TYR B 1 22 ? -18.672 9.656 6.641 1 96.88 22 TYR B O 1
ATOM 2584 N N . GLU B 1 23 ? -18.75 8.055 5.086 1 95.56 23 GLU B N 1
ATOM 2585 C CA . GLU B 1 23 ? -17.359 8.227 4.688 1 95.56 23 GLU B CA 1
ATOM 2586 C C . GLU B 1 23 ? -17.125 9.609 4.07 1 95.56 23 GLU B C 1
ATOM 2588 O O . GLU B 1 23 ? -16.109 10.25 4.32 1 95.56 23 GLU B O 1
ATOM 2593 N N . GLN B 1 24 ? -18.125 10.031 3.336 1 95.94 24 GLN B N 1
ATOM 2594 C CA . GLN B 1 24 ? -17.953 11.266 2.588 1 95.94 24 GLN B CA 1
ATOM 2595 C C . GLN B 1 24 ? -18.203 12.484 3.469 1 95.94 24 GLN B C 1
ATOM 2597 O O . GLN B 1 24 ? -17.625 13.555 3.256 1 95.94 24 GLN B O 1
ATOM 2602 N N . LEU B 1 25 ? -19.031 12.336 4.48 1 96.31 25 LEU B N 1
ATOM 2603 C CA . LEU B 1 25 ? -19.5 13.523 5.184 1 96.31 25 LEU B CA 1
ATOM 2604 C C . LEU B 1 25 ? -18.844 13.648 6.555 1 96.31 25 L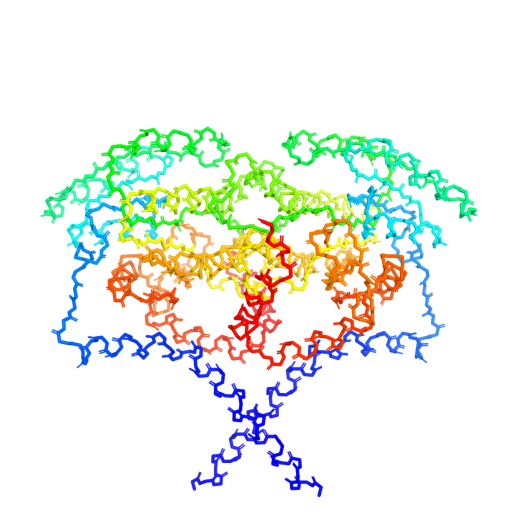EU B C 1
ATOM 2606 O O . LEU B 1 25 ? -18.969 14.68 7.211 1 96.31 25 LEU B O 1
ATOM 2610 N N . ARG B 1 26 ? -18.156 12.664 6.98 1 95.81 26 ARG B N 1
ATOM 2611 C CA . ARG B 1 26 ? -17.578 12.68 8.32 1 95.81 26 ARG B CA 1
ATOM 2612 C C . ARG B 1 26 ? -16.656 13.883 8.5 1 95.81 26 ARG B C 1
ATOM 2614 O O . ARG B 1 26 ? -16.766 14.617 9.484 1 95.81 26 ARG B O 1
ATOM 2621 N N . THR B 1 27 ? -15.781 14.141 7.57 1 96.25 27 THR B N 1
ATOM 2622 C CA . THR B 1 27 ? -14.82 15.234 7.672 1 96.25 27 THR B CA 1
ATOM 2623 C C . THR B 1 27 ? -15.516 16.578 7.469 1 96.25 27 THR B C 1
ATOM 2625 O O . THR B 1 27 ? -15.367 17.484 8.289 1 96.25 27 THR B O 1
ATOM 2628 N N . PRO B 1 28 ? -16.312 16.719 6.414 1 95.44 28 PRO B N 1
ATOM 2629 C CA . PRO B 1 28 ? -17.062 17.984 6.273 1 95.44 28 PRO B CA 1
ATOM 2630 C C . PRO B 1 28 ? -17.906 18.297 7.496 1 95.44 28 PRO B C 1
ATOM 2632 O O . PRO B 1 28 ? -18 19.469 7.895 1 95.44 28 PRO B O 1
ATOM 2635 N N . TYR B 1 29 ? -18.516 17.297 8.039 1 95.56 29 TYR B N 1
ATOM 2636 C CA . TYR B 1 29 ? -19.328 17.5 9.227 1 95.56 29 TYR B CA 1
ATOM 2637 C C . TYR B 1 29 ? -18.484 18.031 10.383 1 95.56 29 TYR B C 1
ATOM 2639 O O . TYR B 1 29 ? -18.875 18.969 11.07 1 95.56 29 TYR B O 1
ATOM 2647 N N . LYS B 1 30 ? -17.344 17.453 10.602 1 94.25 30 LYS B N 1
ATOM 2648 C CA . LYS B 1 30 ? -16.453 17.906 11.664 1 94.25 30 LYS B CA 1
ATOM 2649 C C . LYS B 1 30 ? -15.992 19.344 11.438 1 94.25 30 LYS B C 1
ATOM 2651 O O . LYS B 1 30 ? -15.953 20.141 12.375 1 94.25 30 LYS B O 1
ATOM 2656 N N . LEU B 1 31 ? -15.625 19.641 10.258 1 94 31 LEU B N 1
ATOM 2657 C CA . LEU B 1 31 ? -15.156 20.984 9.922 1 94 31 LEU B CA 1
ATOM 2658 C C . LEU B 1 31 ? -16.25 22.016 10.141 1 94 31 LEU B C 1
ATOM 2660 O O . LEU B 1 31 ? -15.992 23.094 10.68 1 94 31 LEU B O 1
ATOM 2664 N N . LEU B 1 32 ? -17.438 21.672 9.758 1 92.62 32 LEU B N 1
ATOM 2665 C CA . LEU B 1 32 ? -18.562 22.578 9.945 1 92.62 32 LEU B CA 1
ATOM 2666 C C . LEU B 1 32 ? -18.891 22.75 11.422 1 92.62 32 LEU B C 1
ATOM 2668 O O . LEU B 1 32 ? -19.219 23.844 11.867 1 92.62 32 LEU B O 1
ATOM 2672 N N . LYS B 1 33 ? -18.812 21.656 12.117 1 92.31 33 LYS B N 1
ATOM 2673 C CA . LYS B 1 33 ? -19.094 21.688 13.555 1 92.31 33 LYS B CA 1
ATOM 2674 C C . LYS B 1 33 ? -18.109 22.594 14.281 1 92.31 33 LYS B C 1
ATOM 2676 O O . LYS B 1 33 ? -18.5 23.391 15.141 1 92.31 33 LYS B O 1
ATOM 2681 N N . ILE B 1 34 ? -16.859 22.516 13.953 1 90.06 34 ILE B N 1
ATOM 2682 C CA . ILE B 1 34 ? -15.82 23.312 14.602 1 90.06 34 ILE B CA 1
ATOM 2683 C C . ILE B 1 34 ? -15.992 24.781 14.219 1 90.06 34 ILE B C 1
ATOM 2685 O O . ILE B 1 34 ? -15.805 25.672 15.055 1 90.06 34 ILE B O 1
ATOM 2689 N N . ARG B 1 35 ? -16.359 25.062 13.055 1 85.12 35 ARG B N 1
ATOM 2690 C CA . ARG B 1 35 ? -16.469 26.422 12.547 1 85.12 35 ARG B CA 1
ATOM 2691 C C . ARG B 1 35 ? -17.688 27.125 13.117 1 85.12 35 ARG B C 1
ATOM 2693 O O . ARG B 1 35 ? -17.641 28.312 13.438 1 85.12 35 ARG B O 1
ATOM 2700 N N . TYR B 1 36 ? -18.703 26.344 13.258 1 86 36 TYR B N 1
ATOM 2701 C CA . TYR B 1 36 ? -19.953 27.047 13.523 1 86 36 TYR B CA 1
ATOM 2702 C C . TYR B 1 36 ? -20.453 26.734 14.93 1 86 36 TYR B C 1
ATOM 2704 O O . TYR B 1 36 ? -21.266 27.484 15.484 1 86 36 TYR B O 1
ATOM 2712 N N . PHE B 1 37 ? -19.938 25.688 15.492 1 87 37 PHE B N 1
ATOM 2713 C CA . PHE B 1 37 ? -20.562 25.281 16.75 1 87 37 PHE B CA 1
ATOM 2714 C C . PHE B 1 37 ? -19.531 25.219 17.875 1 87 37 PHE B C 1
ATOM 2716 O O . PHE B 1 37 ? -19.859 24.812 18.984 1 87 37 PHE B O 1
ATOM 2723 N N . SER B 1 38 ? -18.406 25.453 17.516 1 82.19 38 SER B N 1
ATOM 2724 C CA . SER B 1 38 ? -17.391 25.438 18.562 1 82.19 38 SER B CA 1
ATOM 2725 C C . SER B 1 38 ? -17.094 26.844 19.078 1 82.19 38 SER B C 1
ATOM 2727 O O . SER B 1 38 ? -17.047 27.797 18.297 1 82.19 38 SER B O 1
ATOM 2729 N N . ASP B 1 39 ? -17.062 26.984 20.359 1 79.44 39 ASP B N 1
ATOM 2730 C CA . ASP B 1 39 ? -16.797 28.266 21 1 79.44 39 ASP B CA 1
ATOM 2731 C C . ASP B 1 39 ? -15.312 28.609 20.938 1 79.44 39 ASP B C 1
ATOM 2733 O O . ASP B 1 39 ? -14.938 29.781 21.016 1 79.44 39 ASP B O 1
ATOM 2737 N N . THR B 1 40 ? -14.578 27.5 20.906 1 84.69 40 THR B N 1
ATOM 2738 C CA . THR B 1 40 ? -13.133 27.703 20.891 1 84.69 40 THR B CA 1
ATOM 2739 C C . THR B 1 40 ? -12.5 27 19.703 1 84.69 40 THR B C 1
ATOM 2741 O O . THR B 1 40 ? -13.008 25.984 19.234 1 84.69 40 THR B O 1
ATOM 2744 N N . ARG B 1 41 ? -11.633 27.641 19.062 1 89.56 41 ARG B N 1
ATOM 2745 C CA . ARG B 1 41 ? -10.797 27.078 18.016 1 89.56 41 ARG B CA 1
ATOM 2746 C C . ARG B 1 41 ? -9.312 27.25 18.344 1 89.56 41 ARG B C 1
ATOM 2748 O O . ARG B 1 41 ? -8.695 28.234 17.906 1 89.56 41 ARG B O 1
ATOM 2755 N N . PRO B 1 42 ? -8.844 26.312 19.109 1 92.5 42 PRO B N 1
ATOM 2756 C CA . PRO B 1 42 ? -7.453 26.453 19.531 1 92.5 42 PRO B CA 1
ATOM 2757 C C . PRO B 1 42 ? -6.488 26.609 18.359 1 92.5 42 PRO B C 1
ATOM 2759 O O . PRO B 1 42 ? -6.758 26.109 17.266 1 92.5 42 PRO B O 1
ATOM 2762 N N . THR B 1 43 ? -5.406 27.281 18.641 1 95.38 43 THR B N 1
ATOM 2763 C CA . THR B 1 43 ? -4.34 27.391 17.641 1 95.38 43 THR B CA 1
ATOM 2764 C C . THR B 1 43 ? -3.57 26.078 17.531 1 95.38 43 THR B C 1
ATOM 2766 O O . THR B 1 43 ? -3.715 25.188 18.375 1 95.38 43 THR B O 1
ATOM 2769 N N . LEU B 1 44 ? -2.795 25.953 16.484 1 96.69 44 LEU B N 1
ATOM 2770 C CA . LEU B 1 44 ? -1.947 24.781 16.312 1 96.69 44 LEU B CA 1
ATOM 2771 C C . LEU B 1 44 ? -0.999 24.609 17.484 1 96.69 44 LEU B C 1
ATOM 2773 O O . LEU B 1 44 ? -0.81 23.5 17.984 1 96.69 44 LEU B O 1
ATOM 2777 N N . LYS B 1 45 ? -0.486 25.781 17.891 1 95.69 45 LYS B N 1
ATOM 2778 C CA . LYS B 1 45 ? 0.47 25.781 19 1 95.69 45 LYS B CA 1
ATOM 2779 C C . LYS B 1 45 ? -0.174 25.281 20.297 1 95.69 45 LYS B C 1
ATOM 2781 O O . LYS B 1 45 ? 0.438 24.516 21.031 1 95.69 45 LYS B O 1
ATOM 2786 N N . GLU B 1 46 ? -1.369 25.703 20.547 1 95.44 46 GLU B N 1
ATOM 2787 C CA . GLU B 1 46 ? -2.102 25.281 21.75 1 95.44 46 GLU B CA 1
ATOM 2788 C C . GLU B 1 46 ? -2.418 23.781 21.703 1 95.44 46 GLU B C 1
ATOM 2790 O O . GLU B 1 46 ? -2.422 23.109 22.734 1 95.44 46 GLU B O 1
ATOM 2795 N N . ARG B 1 47 ? -2.594 23.312 20.531 1 94.75 47 ARG B N 1
ATOM 2796 C CA . ARG B 1 47 ? -3.018 21.922 20.391 1 94.75 47 ARG B CA 1
ATOM 2797 C C . ARG B 1 47 ? -1.819 20.969 20.406 1 94.75 47 ARG B C 1
ATOM 2799 O O . ARG B 1 47 ? -1.874 19.906 21.016 1 94.75 47 ARG B O 1
ATOM 2806 N N . PHE B 1 48 ? -0.751 21.344 19.672 1 96.75 48 PHE B N 1
ATOM 2807 C CA . PHE B 1 48 ? 0.247 20.328 19.375 1 96.75 48 PHE B CA 1
ATOM 2808 C C . PHE B 1 48 ? 1.637 20.797 19.797 1 96.75 48 PHE B C 1
ATOM 2810 O O . PHE B 1 48 ? 2.572 20 19.844 1 96.75 48 PHE B O 1
ATOM 2817 N N . GLY B 1 49 ? 1.856 22.047 20.016 1 94.69 49 GLY B N 1
ATOM 2818 C CA . GLY B 1 49 ? 3.17 22.531 20.406 1 94.69 49 GLY B CA 1
ATOM 2819 C C . GLY B 1 49 ? 3.779 23.469 19.391 1 94.69 49 GLY B C 1
ATOM 2820 O O . GLY B 1 49 ? 3.09 23.953 18.484 1 94.69 49 GLY B O 1
ATOM 2821 N N . ASP B 1 50 ? 5.102 23.688 19.484 1 95.62 50 ASP B N 1
ATOM 2822 C CA . ASP B 1 50 ? 5.695 24.875 18.859 1 95.62 50 ASP B CA 1
ATOM 2823 C C . ASP B 1 50 ? 6.535 24.484 17.641 1 95.62 50 ASP B C 1
ATOM 2825 O O . ASP B 1 50 ? 6.875 25.344 16.828 1 95.62 50 ASP B O 1
ATOM 2829 N N . TRP B 1 51 ? 6.895 23.188 17.516 1 98.31 51 TRP B N 1
ATOM 2830 C CA . TRP B 1 51 ? 7.844 22.812 16.469 1 98.31 51 TRP B CA 1
ATOM 2831 C C . TRP B 1 51 ? 7.25 21.75 15.562 1 98.31 51 TRP B C 1
ATOM 2833 O O . TRP B 1 51 ? 6.605 20.812 16.031 1 98.31 51 TRP B O 1
ATOM 2843 N N . ALA B 1 52 ? 7.488 21.953 14.297 1 98.81 52 ALA B N 1
ATOM 2844 C CA . ALA B 1 52 ? 7.098 20.984 13.281 1 98.81 52 ALA B CA 1
ATOM 2845 C C . ALA B 1 52 ? 8.289 20.578 12.414 1 98.81 52 ALA B C 1
ATOM 2847 O O . ALA B 1 52 ? 9.156 21.406 12.125 1 98.81 52 ALA B O 1
ATOM 2848 N N . ALA B 1 53 ? 8.352 19.328 12.094 1 98.88 53 ALA B N 1
ATOM 2849 C CA . ALA B 1 53 ? 9.281 18.844 11.078 1 98.88 53 ALA B CA 1
ATOM 2850 C C . ALA B 1 53 ? 8.547 18.484 9.797 1 98.88 53 ALA B C 1
ATOM 2852 O O . ALA B 1 53 ? 7.555 17.75 9.828 1 98.88 53 ALA B O 1
ATOM 2853 N N . VAL B 1 54 ? 8.977 19 8.672 1 98.94 54 VAL B N 1
ATOM 2854 C CA . VAL B 1 54 ? 8.359 18.75 7.383 1 98.94 54 VAL B CA 1
ATOM 2855 C C . VAL B 1 54 ? 9.383 18.141 6.426 1 98.94 54 VAL B C 1
ATOM 2857 O O . VAL B 1 54 ? 10.406 18.75 6.129 1 98.94 54 VAL B O 1
ATOM 2860 N N . THR B 1 55 ? 9.141 16.938 5.973 1 98.75 55 THR B N 1
ATOM 2861 C CA . THR B 1 55 ? 10 16.328 4.961 1 98.75 55 THR B CA 1
ATOM 2862 C C . THR B 1 55 ? 9.562 16.75 3.559 1 98.75 55 THR B C 1
ATOM 2864 O O . THR B 1 55 ? 8.391 17.016 3.322 1 98.75 55 THR B O 1
ATOM 2867 N N . GLY B 1 56 ? 10.539 16.75 2.639 1 98 56 GLY B N 1
ATOM 2868 C CA . GLY B 1 56 ? 10.227 17.25 1.308 1 98 56 GLY B CA 1
ATOM 2869 C C . GLY B 1 56 ? 9.812 18.703 1.299 1 98 56 GLY B C 1
ATOM 2870 O O . GLY B 1 56 ? 8.883 19.094 0.589 1 98 56 GLY B O 1
ATOM 2871 N N . ALA B 1 57 ? 10.461 19.484 2.08 1 98.19 57 ALA B N 1
ATOM 2872 C CA . ALA B 1 57 ? 10.039 20.859 2.33 1 98.19 57 ALA B CA 1
ATOM 2873 C C . ALA B 1 57 ? 10.617 21.812 1.289 1 98.19 57 ALA B C 1
ATOM 2875 O O . ALA B 1 57 ? 10.406 23.016 1.358 1 98.19 57 ALA B O 1
ATOM 2876 N N . SER B 1 58 ? 11.305 21.297 0.267 1 96.62 58 SER B N 1
ATOM 2877 C CA . SER B 1 58 ? 12.023 22.141 -0.682 1 96.62 58 SER B CA 1
ATOM 2878 C C . SER B 1 58 ? 11.117 22.578 -1.829 1 96.62 58 SER B C 1
ATOM 2880 O O . SER B 1 58 ? 11.445 23.516 -2.559 1 96.62 58 SER B O 1
ATOM 2882 N N . ASP B 1 59 ? 10.055 21.875 -2.043 1 94 59 ASP B N 1
ATOM 2883 C CA . ASP B 1 59 ? 9.18 22.188 -3.168 1 94 59 ASP B CA 1
ATOM 2884 C C . ASP B 1 59 ? 7.754 21.703 -2.9 1 94 59 ASP B C 1
ATOM 2886 O O . ASP B 1 59 ? 7.496 21.031 -1.902 1 94 59 ASP B O 1
ATOM 2890 N N . GLY B 1 60 ? 6.848 22.203 -3.68 1 95.12 60 GLY B N 1
ATOM 2891 C CA . GLY B 1 60 ? 5.512 21.641 -3.756 1 95.12 60 GLY B CA 1
ATOM 2892 C C . GLY B 1 60 ? 4.723 21.812 -2.471 1 95.12 60 GLY B C 1
ATOM 2893 O O . GLY B 1 60 ? 4.711 22.891 -1.873 1 95.12 60 GLY B O 1
ATOM 2894 N N . ILE B 1 61 ? 3.973 20.781 -2.166 1 96.75 61 ILE B N 1
ATOM 2895 C CA . ILE B 1 61 ? 3.076 20.781 -1.014 1 96.75 61 ILE B CA 1
ATOM 2896 C C . ILE B 1 61 ? 3.887 20.953 0.27 1 96.75 61 ILE B C 1
ATOM 2898 O O . ILE B 1 61 ? 3.506 21.719 1.158 1 96.75 61 ILE B O 1
ATOM 2902 N N . GLY B 1 62 ? 5.051 20.297 0.377 1 98.31 62 GLY B N 1
ATOM 2903 C CA . GLY B 1 62 ? 5.879 20.375 1.57 1 98.31 62 GLY B CA 1
ATOM 2904 C C . GLY B 1 62 ? 6.371 21.781 1.865 1 98.31 62 GLY B C 1
ATOM 2905 O O . GLY B 1 62 ? 6.316 22.234 3.01 1 98.31 62 GLY B O 1
ATOM 2906 N N . LYS B 1 63 ? 6.809 22.406 0.828 1 98.19 63 LYS B N 1
ATOM 2907 C CA . LYS B 1 63 ? 7.285 23.781 0.947 1 98.19 63 LYS B CA 1
ATOM 2908 C C . LYS B 1 63 ? 6.184 24.703 1.451 1 98.19 63 LYS B C 1
ATOM 2910 O O . LYS B 1 63 ? 6.367 25.422 2.432 1 98.19 63 LYS B O 1
ATOM 2915 N N . GLU B 1 64 ? 5.043 24.672 0.795 1 98.38 64 GLU B N 1
ATOM 2916 C CA . GLU B 1 64 ? 3.943 25.562 1.14 1 98.38 64 GLU B CA 1
ATOM 2917 C C . GLU B 1 64 ? 3.328 25.203 2.486 1 98.38 64 GLU B C 1
ATOM 2919 O O . GLU B 1 64 ? 2.869 26.062 3.227 1 98.38 64 GLU B O 1
ATOM 2924 N N . TYR B 1 65 ? 3.324 23.891 2.803 1 98.69 65 TYR B N 1
ATOM 2925 C CA . TYR B 1 65 ? 2.854 23.453 4.109 1 98.69 65 TYR B CA 1
ATOM 2926 C C . TYR B 1 65 ? 3.717 24.031 5.223 1 98.69 65 TYR B C 1
ATOM 2928 O O . TYR B 1 65 ? 3.195 24.547 6.219 1 98.69 65 TYR B O 1
ATOM 2936 N N . ALA B 1 66 ? 5.039 23.984 5.047 1 98.62 66 ALA B N 1
ATOM 2937 C CA . ALA B 1 66 ? 5.969 24.547 6.023 1 98.62 66 ALA B CA 1
ATOM 2938 C C . ALA B 1 66 ? 5.746 26.047 6.191 1 98.62 66 ALA B C 1
ATOM 2940 O O . ALA B 1 66 ? 5.727 26.547 7.312 1 98.62 66 ALA B O 1
ATOM 2941 N N . LYS B 1 67 ? 5.59 26.719 5.113 1 98.31 67 LYS B N 1
ATOM 2942 C CA . LYS B 1 67 ? 5.352 28.156 5.152 1 98.31 67 LYS B CA 1
ATOM 2943 C C . LYS B 1 67 ? 4.066 28.484 5.906 1 98.31 67 LYS B C 1
ATOM 2945 O O . LYS B 1 67 ? 4.016 29.453 6.672 1 98.31 67 LYS B O 1
ATOM 2950 N N . GLN B 1 68 ? 3.023 27.688 5.621 1 98 68 GLN B N 1
ATOM 2951 C CA . GLN B 1 68 ? 1.745 27.922 6.281 1 98 68 GLN B CA 1
ATOM 2952 C C . GLN B 1 68 ? 1.842 27.656 7.781 1 98 68 GLN B C 1
ATOM 2954 O O . GLN B 1 68 ? 1.226 28.375 8.586 1 98 68 GLN B O 1
ATOM 2959 N N . LEU B 1 69 ? 2.572 26.609 8.188 1 98.5 69 LEU B N 1
ATOM 2960 C CA . LEU B 1 69 ? 2.818 26.359 9.602 1 98.5 69 LEU B CA 1
ATOM 2961 C C . LEU B 1 69 ? 3.5 27.562 10.258 1 98.5 69 LEU B C 1
ATOM 2963 O O . LEU B 1 69 ? 3.098 28 11.336 1 98.5 69 LEU B O 1
ATOM 2967 N N . ALA B 1 70 ? 4.488 28.062 9.586 1 98.31 70 ALA B N 1
ATOM 2968 C CA . ALA B 1 70 ? 5.215 29.234 10.078 1 98.31 70 ALA B CA 1
ATOM 2969 C C . ALA B 1 70 ? 4.285 30.438 10.242 1 98.31 70 ALA B C 1
ATOM 2971 O O . ALA B 1 70 ? 4.363 31.156 11.242 1 98.31 70 ALA B O 1
ATOM 2972 N N . ARG B 1 71 ? 3.438 30.625 9.281 1 96.94 71 ARG B N 1
ATOM 2973 C CA . ARG B 1 71 ? 2.479 31.734 9.328 1 96.94 71 ARG B CA 1
ATOM 2974 C C . ARG B 1 71 ? 1.562 31.609 10.547 1 96.94 71 ARG B C 1
ATOM 2976 O O . ARG B 1 71 ? 1.028 32.594 11.031 1 96.94 71 ARG B O 1
ATOM 2983 N N . GLN B 1 72 ? 1.411 30.406 11.008 1 96.75 72 GLN B N 1
ATOM 2984 C CA . GLN B 1 72 ? 0.577 30.156 12.18 1 96.75 72 GLN B CA 1
ATOM 2985 C C . GLN B 1 72 ? 1.426 30.031 13.445 1 96.75 72 GLN B C 1
ATOM 2987 O O . GLN B 1 72 ? 1.035 29.344 14.391 1 96.75 72 GLN B O 1
ATOM 2992 N N . ASN B 1 73 ? 2.609 30.531 13.383 1 96.94 73 ASN B N 1
ATOM 2993 C CA . ASN B 1 73 ? 3.51 30.719 14.516 1 96.94 73 ASN B CA 1
ATOM 2994 C C . ASN B 1 73 ? 4.098 29.406 14.984 1 96.94 73 ASN B C 1
ATOM 2996 O O . ASN B 1 73 ? 4.25 29.172 16.188 1 96.94 73 ASN B O 1
ATOM 3000 N N . ILE B 1 74 ? 4.293 28.484 14.117 1 98.25 74 ILE B N 1
ATOM 3001 C CA . ILE B 1 74 ? 4.961 27.219 14.406 1 98.25 74 ILE B CA 1
ATOM 3002 C C . ILE B 1 74 ? 6.395 27.266 13.883 1 98.25 74 ILE B C 1
ATOM 3004 O O . ILE B 1 74 ? 6.625 27.562 12.711 1 98.25 74 ILE B O 1
ATOM 3008 N N . ASN B 1 75 ? 7.375 27 14.758 1 98.62 75 ASN B N 1
ATOM 3009 C CA . ASN B 1 75 ? 8.742 26.797 14.281 1 98.62 75 ASN B CA 1
ATOM 3010 C C . ASN B 1 75 ? 8.852 25.562 13.383 1 98.62 75 ASN B C 1
ATOM 3012 O O . ASN B 1 75 ? 8.133 24.578 13.586 1 98.62 75 ASN B O 1
ATOM 3016 N N . VAL B 1 76 ? 9.797 25.656 12.375 1 98.69 76 VAL B N 1
ATOM 3017 C CA . VAL B 1 76 ? 9.766 24.562 11.406 1 98.69 76 VAL B CA 1
ATOM 3018 C C . VAL B 1 76 ? 11.18 24.031 11.18 1 98.69 76 VAL B C 1
ATOM 3020 O O . VAL B 1 76 ? 12.133 24.812 11.094 1 98.69 76 VAL B O 1
ATOM 3023 N N . VAL B 1 77 ? 11.289 22.703 11.219 1 98.88 77 VAL B N 1
ATOM 3024 C CA . VAL B 1 77 ? 12.453 22 10.695 1 98.88 77 VAL B CA 1
ATOM 3025 C C . VAL B 1 77 ? 12.195 21.578 9.25 1 98.88 77 VAL B C 1
ATOM 3027 O O . VAL B 1 77 ? 11.281 20.797 8.977 1 98.88 77 VAL B O 1
ATOM 3030 N N . LEU B 1 78 ? 13 22.141 8.336 1 98.81 78 LEU B N 1
ATOM 3031 C CA . LEU B 1 78 ? 12.883 21.859 6.914 1 98.81 78 LEU B CA 1
ATOM 3032 C C . LEU B 1 78 ? 13.828 20.734 6.512 1 98.81 78 LEU B C 1
ATOM 3034 O O . LEU B 1 78 ? 15.047 20.859 6.645 1 98.81 78 LEU B O 1
ATOM 3038 N N . ILE B 1 79 ? 13.273 19.656 6.012 1 98.88 79 ILE B N 1
ATOM 3039 C CA . ILE B 1 79 ? 14.086 18.484 5.699 1 98.88 79 ILE B CA 1
ATOM 3040 C C . ILE B 1 79 ? 13.961 18.141 4.215 1 98.88 79 ILE B C 1
ATOM 3042 O O . ILE B 1 79 ? 12.859 17.906 3.715 1 98.88 79 ILE B O 1
ATOM 3046 N N . ALA B 1 80 ? 14.984 18.109 3.5 1 98.31 80 ALA B N 1
ATOM 3047 C CA . ALA B 1 80 ? 15.055 17.719 2.096 1 98.31 80 ALA B CA 1
ATOM 3048 C C . ALA B 1 80 ? 16.5 17.547 1.645 1 98.31 80 ALA B C 1
ATOM 3050 O O . ALA B 1 80 ? 17.422 17.688 2.451 1 98.31 80 ALA B O 1
ATOM 3051 N N . ARG B 1 81 ? 16.719 17.297 0.402 1 95.88 81 ARG B N 1
ATOM 3052 C CA . ARG B 1 81 ? 18.047 16.953 -0.102 1 95.88 81 ARG B CA 1
ATOM 3053 C C . ARG B 1 81 ? 18.812 18.203 -0.532 1 95.88 81 ARG B C 1
ATOM 3055 O O . ARG B 1 81 ? 20.047 18.234 -0.479 1 95.88 81 ARG B O 1
ATOM 3062 N N . SER B 1 82 ? 18.109 19.266 -0.98 1 97.19 82 SER B N 1
ATOM 3063 C CA . SER B 1 82 ? 18.766 20.438 -1.554 1 97.19 82 SER B CA 1
ATOM 3064 C C . SER B 1 82 ? 18.906 21.547 -0.526 1 97.19 82 SER B C 1
ATOM 3066 O O . SER B 1 82 ? 17.922 22.203 -0.179 1 97.19 82 SER B O 1
ATOM 3068 N N . GLU B 1 83 ? 20.125 21.797 -0.21 1 97.81 83 GLU B N 1
ATOM 3069 C CA . GLU B 1 83 ? 20.375 22.844 0.785 1 97.81 83 GLU B CA 1
ATOM 3070 C C . GLU B 1 83 ? 19.969 24.219 0.258 1 97.81 83 GLU B C 1
ATOM 3072 O O . GLU B 1 83 ? 19.359 25 0.976 1 97.81 83 GLU B O 1
ATOM 3077 N N . GLU B 1 84 ? 20.297 24.469 -0.939 1 98.31 84 GLU B N 1
ATOM 3078 C CA . GLU B 1 84 ? 20 25.766 -1.551 1 98.31 84 GLU B CA 1
ATOM 3079 C C . GLU B 1 84 ? 18.5 26.031 -1.548 1 98.31 84 GLU B C 1
ATOM 3081 O O . GLU B 1 84 ? 18.062 27.125 -1.184 1 98.31 84 GLU B O 1
ATOM 3086 N N . LYS B 1 85 ? 17.719 25.078 -1.897 1 98.12 85 LYS B N 1
ATOM 3087 C CA . LYS B 1 85 ? 16.281 25.234 -1.933 1 98.12 85 LYS B CA 1
ATOM 3088 C C . LYS B 1 85 ? 15.711 25.422 -0.528 1 98.12 85 LYS B C 1
ATOM 3090 O O . LYS B 1 85 ? 14.781 26.203 -0.328 1 98.12 85 LYS B O 1
ATOM 3095 N N . LEU B 1 86 ? 16.281 24.688 0.417 1 98.62 86 LEU B N 1
ATOM 3096 C CA . LEU B 1 86 ? 15.805 24.797 1.791 1 98.62 86 LEU B CA 1
ATOM 3097 C C . LEU B 1 86 ? 16.125 26.172 2.369 1 98.62 86 LEU B C 1
ATOM 3099 O O . LEU B 1 86 ? 15.328 26.75 3.105 1 98.62 86 LEU B O 1
ATOM 3103 N N . GLN B 1 87 ? 17.312 26.688 2.061 1 98.44 87 GLN B N 1
ATOM 3104 C CA . GLN B 1 87 ? 17.688 28.031 2.496 1 98.44 87 GLN B CA 1
ATOM 3105 C C . GLN B 1 87 ? 16.734 29.078 1.912 1 98.44 87 GLN B C 1
ATOM 3107 O O . GLN B 1 87 ? 16.375 30.047 2.592 1 98.44 87 GLN B O 1
ATOM 3112 N N . ALA B 1 88 ? 16.406 28.891 0.671 1 98.25 88 ALA B N 1
ATOM 3113 C CA . ALA B 1 88 ? 15.461 29.797 0.036 1 98.25 88 ALA B CA 1
ATOM 3114 C C . ALA B 1 88 ? 14.117 29.766 0.758 1 98.25 88 ALA B C 1
ATOM 3116 O O . ALA B 1 88 ? 13.492 30.812 0.954 1 98.25 88 ALA B O 1
ATOM 3117 N N . VAL B 1 89 ? 13.633 28.578 1.137 1 98.25 89 VAL B N 1
ATOM 3118 C CA . VAL B 1 89 ? 12.375 28.438 1.864 1 98.25 89 VAL B CA 1
ATOM 3119 C C . VAL B 1 89 ? 12.492 29.125 3.225 1 98.25 89 VAL B C 1
ATOM 3121 O O . VAL B 1 89 ? 11.586 29.859 3.639 1 98.25 89 VAL B O 1
ATOM 3124 N N . ALA B 1 90 ? 13.586 28.891 3.914 1 98.19 90 ALA B N 1
ATOM 3125 C CA . ALA B 1 90 ? 13.828 29.5 5.215 1 98.19 90 ALA B CA 1
ATOM 3126 C C . ALA B 1 90 ? 13.82 31.031 5.105 1 98.19 90 ALA B C 1
ATOM 3128 O O . ALA B 1 90 ? 13.266 31.719 5.969 1 98.19 90 ALA B O 1
ATOM 3129 N N . LYS B 1 91 ? 14.445 31.516 4.082 1 97.69 91 LYS B N 1
ATOM 3130 C CA . LYS B 1 91 ? 14.484 32.938 3.846 1 97.69 91 LYS B CA 1
ATOM 3131 C C . LYS B 1 91 ? 13.086 33.5 3.607 1 97.69 91 LYS B C 1
ATOM 3133 O O . LYS B 1 91 ? 12.734 34.562 4.129 1 97.69 91 LYS B O 1
ATOM 3138 N N . GLU B 1 92 ? 12.328 32.812 2.785 1 97.31 92 GLU B N 1
ATOM 3139 C CA . GLU B 1 92 ? 10.961 33.219 2.527 1 97.31 92 GLU B CA 1
ATOM 3140 C C . GLU B 1 92 ? 10.148 33.281 3.818 1 97.31 92 GLU B C 1
ATOM 3142 O O . GLU B 1 92 ? 9.336 34.188 4.012 1 97.31 92 GLU B O 1
ATOM 3147 N N . ILE B 1 93 ? 10.32 32.344 4.668 1 97.56 93 ILE B N 1
ATOM 3148 C CA . ILE B 1 93 ? 9.617 32.281 5.941 1 97.56 93 ILE B CA 1
ATOM 3149 C C . ILE B 1 93 ? 10.031 33.438 6.82 1 97.56 93 ILE B C 1
ATOM 3151 O O . ILE B 1 93 ? 9.188 34.125 7.422 1 97.56 93 ILE B O 1
ATOM 3155 N N . ALA B 1 94 ? 11.281 33.75 6.871 1 96.19 94 ALA B N 1
ATOM 3156 C CA . ALA B 1 94 ? 11.789 34.844 7.664 1 96.19 94 ALA B CA 1
ATOM 3157 C C . ALA B 1 94 ? 11.234 36.188 7.168 1 96.19 94 ALA B C 1
ATOM 3159 O O . ALA B 1 94 ? 10.906 37.062 7.969 1 96.19 94 ALA B O 1
ATOM 3160 N N . GLU B 1 95 ? 11.164 36.281 5.949 1 94.69 95 GLU B N 1
ATOM 3161 C CA . GLU B 1 95 ? 10.734 37.531 5.328 1 94.69 95 GLU B CA 1
ATOM 3162 C C . GLU B 1 95 ? 9.234 37.719 5.477 1 94.69 95 GLU B C 1
ATOM 3164 O O . GLU B 1 95 ? 8.727 38.844 5.309 1 94.69 95 GLU B O 1
ATOM 3169 N N . SER B 1 96 ? 8.555 36.625 5.695 1 89.75 96 SER B N 1
ATOM 3170 C CA . SER B 1 96 ? 7.109 36.75 5.84 1 89.75 96 SER B CA 1
ATOM 3171 C C . SER B 1 96 ? 6.73 37.438 7.141 1 89.75 96 SER B C 1
ATOM 3173 O O . SER B 1 96 ? 5.59 37.875 7.305 1 89.75 96 SER B O 1
ATOM 3175 N N . GLY B 1 97 ? 7.684 37.625 8.117 1 84.56 97 GLY B N 1
ATOM 3176 C CA . GLY B 1 97 ? 7.445 38.344 9.367 1 84.56 97 GLY B CA 1
ATOM 3177 C C . GLY B 1 97 ? 6.855 37.469 10.453 1 84.56 97 GLY B C 1
ATOM 3178 O O . GLY B 1 97 ? 6.391 37.938 11.477 1 84.56 97 GLY B O 1
ATOM 3179 N N . ALA B 1 98 ? 6.734 36.188 10.344 1 79 98 ALA B N 1
ATOM 3180 C CA . ALA B 1 98 ? 6.113 35.281 11.289 1 79 98 ALA B CA 1
ATOM 3181 C C . ALA B 1 98 ? 6.91 35.188 12.586 1 79 98 ALA B C 1
ATOM 3183 O O . ALA B 1 98 ? 6.387 34.781 13.625 1 79 98 ALA B O 1
ATOM 3184 N N . GLY B 1 99 ? 8.125 35.656 12.68 1 90.75 99 GLY B N 1
ATOM 3185 C CA . GLY B 1 99 ? 8.961 35.656 13.867 1 90.75 99 GLY B CA 1
ATOM 3186 C C . GLY B 1 99 ? 9.242 34.25 14.391 1 90.75 99 GLY B C 1
ATOM 3187 O O . GLY B 1 99 ? 9.398 34.062 15.594 1 90.75 99 GLY B O 1
ATOM 3188 N N . VAL B 1 100 ? 9.133 33.25 13.547 1 96.44 100 VAL B N 1
ATOM 3189 C CA . VAL B 1 100 ? 9.352 31.859 13.953 1 96.44 100 VAL B CA 1
ATOM 3190 C C . VAL B 1 100 ? 10.797 31.438 13.648 1 96.44 100 VAL B C 1
ATOM 3192 O O . VAL B 1 100 ? 11.5 32.125 12.906 1 96.44 100 VAL B O 1
ATOM 3195 N N . GLN B 1 101 ? 11.266 30.344 14.281 1 97.5 101 GLN B N 1
ATOM 3196 C CA . GLN B 1 101 ? 12.586 29.766 14.016 1 97.5 101 GLN B CA 1
ATOM 3197 C C . GLN B 1 101 ? 12.508 28.703 12.922 1 97.5 101 GLN B C 1
ATOM 3199 O O . GLN B 1 101 ? 11.508 27.984 12.805 1 97.5 101 GLN B O 1
ATOM 3204 N N . THR B 1 102 ? 13.539 28.703 12.125 1 98.12 102 THR B N 1
ATOM 3205 C CA . THR B 1 102 ? 13.656 27.672 11.094 1 98.12 102 THR B CA 1
ATOM 3206 C C . THR B 1 102 ? 14.961 26.891 11.25 1 98.12 102 THR B C 1
ATOM 3208 O O . THR B 1 102 ? 16 27.484 11.555 1 98.12 102 THR B O 1
ATOM 3211 N N . LYS B 1 103 ? 14.914 25.609 11.172 1 98.38 103 LYS B N 1
ATOM 3212 C CA . LYS B 1 103 ? 16.078 24.734 11.141 1 98.38 103 LYS B CA 1
ATOM 3213 C C . LYS B 1 103 ? 16.109 23.891 9.859 1 98.38 103 LYS B C 1
ATOM 3215 O O . LYS B 1 103 ? 15.078 23.391 9.422 1 98.38 103 LYS B O 1
ATOM 3220 N N . ILE B 1 104 ? 17.266 23.844 9.258 1 98.56 104 ILE B N 1
ATOM 3221 C CA . ILE B 1 104 ? 17.438 23.078 8.031 1 98.56 104 ILE B CA 1
ATOM 3222 C C . ILE B 1 104 ? 18.172 21.766 8.344 1 98.56 104 ILE B C 1
ATOM 3224 O O . ILE B 1 104 ? 19.172 21.766 9.055 1 98.56 104 ILE B O 1
ATOM 3228 N N . VAL B 1 105 ? 17.641 20.656 7.871 1 98.75 105 VAL B N 1
ATOM 3229 C CA . VAL B 1 105 ? 18.297 19.344 7.945 1 98.75 105 VAL B CA 1
ATOM 3230 C C . VAL B 1 105 ? 18.375 18.734 6.547 1 98.75 105 VAL B C 1
ATOM 3232 O O . VAL B 1 105 ? 17.344 18.453 5.926 1 98.75 105 VAL B O 1
ATOM 3235 N N . ILE B 1 106 ? 19.609 18.547 6.078 1 98.44 106 ILE B N 1
ATOM 3236 C CA . ILE B 1 106 ? 19.812 17.953 4.754 1 98.44 106 ILE B CA 1
ATOM 3237 C C . ILE B 1 106 ? 19.688 16.438 4.84 1 98.44 106 ILE B C 1
ATOM 3239 O O . ILE B 1 106 ? 20.391 15.789 5.625 1 98.44 106 ILE B O 1
ATOM 3243 N N . ALA B 1 107 ? 18.766 15.93 4.035 1 97.94 107 ALA B N 1
ATOM 3244 C CA . ALA B 1 107 ? 18.547 14.484 4.062 1 97.94 107 ALA B CA 1
ATOM 3245 C C . ALA B 1 107 ? 18.219 13.953 2.67 1 97.94 107 ALA B C 1
ATOM 3247 O O . ALA B 1 107 ? 17.281 14.43 2.018 1 97.94 107 ALA B O 1
ATOM 3248 N N . ASP B 1 108 ? 19 13.086 2.211 1 97.5 108 ASP B N 1
ATOM 3249 C CA . ASP B 1 108 ? 18.719 12.281 1.023 1 97.5 108 ASP B CA 1
ATOM 3250 C C . ASP B 1 108 ? 18.203 10.891 1.403 1 97.5 108 ASP B C 1
ATOM 3252 O O . ASP B 1 108 ? 19 10.008 1.753 1 97.5 108 ASP B O 1
ATOM 3256 N N . PHE B 1 109 ? 16.906 10.68 1.198 1 97.38 109 PHE B N 1
ATOM 3257 C CA . PHE B 1 109 ? 16.25 9.492 1.736 1 97.38 109 PHE B CA 1
ATOM 3258 C C . PHE B 1 109 ? 16.609 8.258 0.919 1 97.38 109 PHE B C 1
ATOM 3260 O O . PHE B 1 109 ? 16.188 7.145 1.254 1 97.38 109 PHE B O 1
ATOM 3267 N N . THR B 1 110 ? 17.375 8.453 -0.154 1 96.12 110 THR B N 1
ATOM 3268 C CA . THR B 1 110 ? 17.812 7.316 -0.951 1 96.12 110 THR B CA 1
ATOM 3269 C C . THR B 1 110 ? 19.141 6.777 -0.429 1 96.12 110 THR B C 1
ATOM 3271 O O . THR B 1 110 ? 19.688 5.816 -0.979 1 96.12 110 THR B O 1
ATOM 3274 N N . LYS B 1 111 ? 19.719 7.383 0.648 1 93.69 111 LYS B N 1
ATOM 3275 C CA . LYS B 1 111 ? 21.062 7.051 1.099 1 93.69 111 LYS B CA 1
ATOM 3276 C C . LYS B 1 111 ? 21.031 6.059 2.256 1 93.69 111 LYS B C 1
ATOM 3278 O O . LYS B 1 111 ? 22.016 5.879 2.961 1 93.69 111 LYS B O 1
ATOM 3283 N N . GLY B 1 112 ? 19.938 5.422 2.512 1 88.69 112 GLY B N 1
ATOM 3284 C CA . GLY B 1 112 ? 19.891 4.316 3.453 1 88.69 112 GLY B CA 1
ATOM 3285 C C . GLY B 1 112 ? 19.641 4.758 4.883 1 88.69 112 GLY B C 1
ATOM 3286 O O . GLY B 1 112 ? 19.125 5.855 5.121 1 88.69 112 GLY B O 1
ATOM 3287 N N . SER B 1 113 ? 19.953 3.904 5.836 1 89.75 113 SER B N 1
ATOM 3288 C CA . SER B 1 113 ? 19.578 4.066 7.234 1 89.75 113 SER B CA 1
ATOM 3289 C C . SER B 1 113 ? 20.297 5.242 7.871 1 89.75 113 SER B C 1
ATOM 3291 O O . SER B 1 113 ? 19.844 5.805 8.867 1 89.75 113 SER B O 1
ATOM 3293 N N . GLN B 1 114 ? 21.422 5.617 7.348 1 93.44 114 GLN B N 1
ATOM 3294 C CA . GLN B 1 114 ? 22.219 6.688 7.934 1 93.44 114 GLN B CA 1
ATOM 3295 C C . GLN B 1 114 ? 21.453 8.008 7.945 1 93.44 114 GLN B C 1
ATOM 3297 O O . GLN B 1 114 ? 21.719 8.883 8.773 1 93.44 114 GLN B O 1
ATOM 3302 N N . VAL B 1 115 ? 20.562 8.148 7.094 1 96.94 115 VAL B N 1
ATOM 3303 C CA . VAL B 1 115 ? 19.781 9.383 6.98 1 96.94 115 VAL B CA 1
ATOM 3304 C C . VAL B 1 115 ? 18.969 9.602 8.25 1 96.94 115 VAL B C 1
ATOM 3306 O O . VAL B 1 115 ? 18.891 10.727 8.758 1 96.94 115 VAL B O 1
ATOM 3309 N N . TYR B 1 116 ? 18.422 8.547 8.812 1 97.56 116 TYR B N 1
ATOM 3310 C CA . TYR B 1 116 ? 17.547 8.648 9.969 1 97.56 116 TYR B CA 1
ATOM 3311 C C . TYR B 1 116 ? 18.344 8.914 11.242 1 97.56 116 TYR B C 1
ATOM 3313 O O . TYR B 1 116 ? 17.891 9.664 12.117 1 97.56 116 TYR B O 1
ATOM 3321 N N . GLU B 1 117 ? 19.484 8.344 11.297 1 95.44 117 GLU B N 1
ATOM 3322 C CA . GLU B 1 117 ? 20.391 8.68 12.398 1 95.44 117 GLU B CA 1
ATOM 3323 C C . GLU B 1 117 ? 20.797 10.148 12.359 1 95.44 117 GLU B C 1
ATOM 3325 O O . GLU B 1 117 ? 20.859 10.805 13.398 1 95.44 117 GLU B O 1
ATOM 3330 N N . HIS B 1 118 ? 21.062 10.594 11.203 1 97.56 118 HIS B N 1
ATOM 3331 C CA . HIS B 1 118 ? 21.422 11.992 11 1 97.56 118 HIS B CA 1
ATOM 3332 C C . HIS B 1 118 ? 20.297 12.922 11.406 1 97.56 118 HIS B C 1
ATOM 3334 O O . HIS B 1 118 ? 20.516 13.914 12.109 1 97.56 118 HIS B O 1
ATOM 3340 N N . ILE B 1 119 ? 19.078 12.617 11.023 1 98 119 ILE B N 1
ATOM 3341 C CA . ILE B 1 119 ? 17.906 13.43 11.344 1 98 119 ILE B CA 1
ATOM 3342 C C . ILE B 1 119 ? 17.703 13.453 12.859 1 98 119 ILE B C 1
ATOM 3344 O O . ILE B 1 119 ? 17.438 14.508 13.438 1 98 119 ILE B O 1
ATOM 3348 N N . GLU B 1 120 ? 17.828 12.305 13.461 1 96.5 120 GLU B N 1
ATOM 3349 C CA . GLU B 1 120 ? 17.672 12.211 14.906 1 96.5 120 GLU B CA 1
ATOM 3350 C C . GLU B 1 120 ? 18.703 13.062 15.633 1 96.5 120 GLU B C 1
ATOM 3352 O O . GLU B 1 120 ? 18.375 13.773 16.594 1 96.5 120 GLU B O 1
ATOM 3357 N N . LYS B 1 121 ? 19.906 12.977 15.148 1 96.94 121 LYS B N 1
ATOM 3358 C CA . LYS B 1 121 ? 20.984 13.742 15.766 1 96.94 121 LYS B CA 1
ATOM 3359 C C . LYS B 1 121 ? 20.75 15.242 15.602 1 96.94 121 LYS B C 1
ATOM 3361 O O . LYS B 1 121 ? 20.891 16 16.562 1 96.94 121 LYS B O 1
ATOM 3366 N N . GLU B 1 122 ? 20.406 15.656 14.438 1 97.88 122 GLU B N 1
ATOM 3367 C CA . GLU B 1 122 ? 20.234 17.062 14.117 1 97.88 122 GLU B CA 1
ATOM 3368 C C . GLU B 1 122 ? 19.031 17.656 14.852 1 97.88 122 GLU B C 1
ATOM 3370 O O . GLU B 1 122 ? 18.969 18.875 15.078 1 97.88 122 GLU B O 1
ATOM 3375 N N . THR B 1 123 ? 18.062 16.781 15.227 1 97.44 123 THR B N 1
ATOM 3376 C CA . THR B 1 123 ? 16.844 17.312 15.82 1 97.44 123 THR B CA 1
ATOM 3377 C C . THR B 1 123 ? 16.734 16.906 17.281 1 97.44 123 THR B C 1
ATOM 3379 O O . THR B 1 123 ? 15.672 17.047 17.906 1 97.44 123 THR B O 1
ATOM 3382 N N . ALA B 1 124 ? 17.719 16.359 17.906 1 94.81 124 ALA B N 1
ATOM 3383 C CA . ALA B 1 124 ? 17.719 15.75 19.234 1 94.81 124 ALA B CA 1
ATOM 3384 C C . ALA B 1 124 ? 17.25 16.75 20.297 1 94.81 124 ALA B C 1
ATOM 3386 O O . ALA B 1 124 ? 16.562 16.391 21.234 1 94.81 124 ALA B O 1
ATOM 3387 N N . ASN B 1 125 ? 17.578 18.016 20.141 1 94.56 125 ASN B N 1
ATOM 3388 C CA . ASN B 1 125 ? 17.281 19.016 21.156 1 94.56 125 ASN B CA 1
ATOM 3389 C C . ASN B 1 125 ? 16.125 19.906 20.75 1 94.56 125 ASN B C 1
ATOM 3391 O O . ASN B 1 125 ? 15.93 20.984 21.328 1 94.56 125 ASN B O 1
ATOM 3395 N N . ILE B 1 126 ? 15.438 19.578 19.75 1 96.94 126 ILE B N 1
ATOM 3396 C CA . ILE B 1 126 ? 14.273 20.328 19.281 1 96.94 126 ILE B CA 1
ATOM 3397 C C . ILE B 1 126 ? 13 19.578 19.656 1 96.94 126 ILE B C 1
ATOM 3399 O O . ILE B 1 126 ? 12.836 18.406 19.312 1 96.94 126 ILE B O 1
ATOM 3403 N N . PRO B 1 127 ? 12.156 20.188 20.406 1 96.12 127 PRO B N 1
ATOM 3404 C CA . PRO B 1 127 ? 10.914 19.516 20.812 1 96.12 127 PRO B CA 1
ATOM 3405 C C . PRO B 1 127 ? 9.883 19.453 19.688 1 96.12 127 PRO B C 1
ATOM 3407 O O . PRO B 1 127 ? 8.82 20.062 19.781 1 96.12 127 PRO B O 1
ATOM 3410 N N . ILE B 1 128 ? 10.156 18.672 18.734 1 97.75 128 ILE B N 1
ATOM 3411 C CA . ILE B 1 128 ? 9.266 18.5 17.594 1 97.75 128 ILE B CA 1
ATOM 3412 C C . ILE B 1 128 ? 8.016 17.734 18.031 1 97.75 128 ILE B C 1
ATOM 3414 O O . ILE B 1 128 ? 8.102 16.594 18.5 1 97.75 128 ILE B O 1
ATOM 3418 N N . SER B 1 129 ? 6.891 18.406 17.844 1 97.62 129 SER B N 1
ATOM 3419 C CA . SER B 1 129 ? 5.633 17.781 18.25 1 97.62 129 SER B CA 1
ATOM 3420 C C . SER B 1 129 ? 4.707 17.594 17.047 1 97.62 129 SER B C 1
ATOM 3422 O O . SER B 1 129 ? 3.645 16.984 17.172 1 97.62 129 SER B O 1
ATOM 3424 N N . ILE B 1 130 ? 5.055 18.141 15.867 1 98.69 130 ILE B N 1
ATOM 3425 C CA . ILE B 1 130 ? 4.324 17.906 14.625 1 98.69 130 ILE B CA 1
ATOM 3426 C C . ILE B 1 130 ? 5.27 17.328 13.57 1 98.69 130 ILE B C 1
ATOM 3428 O O . ILE B 1 130 ? 6.293 17.938 13.25 1 98.69 130 ILE B O 1
ATOM 3432 N N . LEU B 1 131 ? 4.988 16.172 13.117 1 98.88 131 LEU B N 1
ATOM 3433 C CA . LEU B 1 131 ? 5.707 15.586 11.992 1 98.88 131 LEU B CA 1
ATOM 3434 C C . LEU B 1 131 ? 4.832 15.555 10.742 1 98.88 131 LEU B C 1
ATOM 3436 O O . LEU B 1 131 ? 3.699 15.07 10.781 1 98.88 131 LEU B O 1
ATOM 3440 N N . VAL B 1 132 ? 5.328 16.125 9.68 1 98.94 132 VAL B N 1
ATOM 3441 C CA . VAL B 1 132 ? 4.66 16.062 8.383 1 98.94 132 VAL B CA 1
ATOM 3442 C C . VAL B 1 132 ? 5.484 15.203 7.426 1 98.94 132 VAL B C 1
ATOM 3444 O O . VAL B 1 132 ? 6.445 15.68 6.824 1 98.94 132 VAL B O 1
ATOM 3447 N N . ASN B 1 133 ? 5.062 13.938 7.305 1 98.81 133 ASN B N 1
ATOM 3448 C CA . ASN B 1 133 ? 5.602 13.062 6.273 1 98.81 133 ASN B CA 1
ATOM 3449 C C . ASN B 1 133 ? 5.094 13.445 4.887 1 98.81 133 ASN B C 1
ATOM 3451 O O . ASN B 1 133 ? 4.016 13.016 4.473 1 98.81 133 ASN B O 1
ATOM 3455 N N . ASN B 1 134 ? 5.934 14.148 4.18 1 98.5 134 ASN B N 1
ATOM 3456 C CA . ASN B 1 134 ? 5.48 14.664 2.895 1 98.5 134 ASN B CA 1
ATOM 3457 C C . ASN B 1 134 ? 6.375 14.203 1.752 1 98.5 134 ASN B C 1
ATOM 3459 O O . ASN B 1 134 ? 5.957 14.195 0.593 1 98.5 134 ASN B O 1
ATOM 3463 N N . VAL B 1 135 ? 7.613 13.789 2.086 1 96.94 135 VAL B N 1
ATOM 3464 C CA . VAL B 1 135 ? 8.57 13.469 1.034 1 96.94 135 VAL B CA 1
ATOM 3465 C C . VAL B 1 135 ? 8.016 12.352 0.154 1 96.94 135 VAL B C 1
ATOM 3467 O O . VAL B 1 135 ? 7.391 11.414 0.652 1 96.94 135 VAL B O 1
ATOM 3470 N N . GLY B 1 136 ? 8.172 12.516 -1.059 1 95.12 136 GLY B N 1
ATOM 3471 C CA . GLY B 1 136 ? 7.742 11.531 -2.041 1 95.12 136 GLY B CA 1
ATOM 3472 C C . GLY B 1 136 ? 8.156 11.883 -3.457 1 95.12 136 GLY B C 1
ATOM 3473 O O . GLY B 1 136 ? 8.391 13.055 -3.77 1 95.12 136 GLY B O 1
ATOM 3474 N N . THR B 1 137 ? 8.258 10.906 -4.258 1 94.56 137 THR B N 1
ATOM 3475 C CA . THR B 1 137 ? 8.555 11.086 -5.672 1 94.56 137 THR B CA 1
ATOM 3476 C C . THR B 1 137 ? 7.633 10.227 -6.531 1 94.56 137 THR B C 1
ATOM 3478 O O . THR B 1 137 ? 6.996 9.297 -6.027 1 94.56 137 THR B O 1
ATOM 3481 N N . ALA B 1 138 ? 7.461 10.688 -7.727 1 91.94 138 ALA B N 1
ATOM 3482 C CA . ALA B 1 138 ? 6.648 9.961 -8.703 1 91.94 138 ALA B CA 1
ATOM 3483 C C . ALA B 1 138 ? 7.293 9.992 -10.086 1 91.94 138 ALA B C 1
ATOM 3485 O O . ALA B 1 138 ? 8.008 10.938 -10.422 1 91.94 138 ALA B O 1
ATOM 3486 N N . LYS B 1 139 ? 7.148 8.969 -10.797 1 87 139 LYS B N 1
ATOM 3487 C CA . LYS B 1 139 ? 7.539 8.852 -12.203 1 87 139 LYS B CA 1
ATOM 3488 C C . LYS B 1 139 ? 6.477 8.109 -13.008 1 87 139 LYS B C 1
ATOM 3490 O O . LYS B 1 139 ? 6.297 6.898 -12.844 1 87 139 LYS B O 1
ATOM 3495 N N . PRO B 1 140 ? 5.703 8.805 -13.867 1 88.94 140 PRO B N 1
ATOM 3496 C CA . PRO B 1 140 ? 4.672 8.133 -14.664 1 88.94 140 PRO B CA 1
ATOM 3497 C C . PRO B 1 140 ? 5.262 7.258 -15.773 1 88.94 140 PRO B C 1
ATOM 3499 O O . PRO B 1 140 ? 5.441 7.719 -16.906 1 88.94 140 PRO B O 1
ATOM 3502 N N . THR B 1 141 ? 5.574 6.082 -15.484 1 91.69 141 THR B N 1
ATOM 3503 C CA . THR B 1 141 ? 6.152 5.16 -16.453 1 91.69 141 THR B CA 1
ATOM 3504 C C . THR B 1 141 ? 5.84 3.715 -16.094 1 91.69 141 THR B C 1
ATOM 3506 O O . THR B 1 141 ? 5.422 3.434 -14.961 1 91.69 141 THR B O 1
ATOM 3509 N N . SER B 1 142 ? 5.977 2.859 -17.094 1 94 142 SER B N 1
ATOM 3510 C CA . SER B 1 142 ? 5.812 1.424 -16.906 1 94 142 SER B CA 1
ATOM 3511 C C . SER B 1 142 ? 6.941 0.851 -16.047 1 94 142 SER B C 1
ATOM 3513 O O . SER B 1 142 ? 8.047 1.391 -16.031 1 94 142 SER B O 1
ATOM 3515 N N . LEU B 1 143 ? 6.688 -0.286 -15.359 1 96.25 143 LEU B N 1
ATOM 3516 C CA . LEU B 1 143 ? 7.723 -0.995 -14.617 1 96.25 143 LEU B CA 1
ATOM 3517 C C . LEU B 1 143 ? 8.891 -1.367 -15.531 1 96.25 143 LEU B C 1
ATOM 3519 O O . LEU B 1 143 ? 10.031 -1.469 -15.07 1 96.25 143 LEU B O 1
ATOM 3523 N N . LEU B 1 144 ? 8.594 -1.479 -16.797 1 95.81 144 LEU B N 1
ATOM 3524 C CA . LEU B 1 144 ? 9.586 -1.886 -17.781 1 95.81 144 LEU B CA 1
ATOM 3525 C C . LEU B 1 144 ? 10.695 -0.842 -17.906 1 95.81 144 LEU B C 1
ATOM 3527 O O . LEU B 1 144 ? 11.805 -1.158 -18.328 1 95.81 144 LEU B O 1
ATOM 3531 N N . ASN B 1 145 ? 10.391 0.337 -17.516 1 95.5 145 ASN B N 1
ATOM 3532 C CA . ASN B 1 145 ? 11.328 1.435 -17.734 1 95.5 145 ASN B CA 1
ATOM 3533 C C . ASN B 1 145 ? 12.039 1.83 -16.438 1 95.5 145 ASN B C 1
ATOM 3535 O O . ASN B 1 145 ? 12.734 2.85 -16.406 1 95.5 145 ASN B O 1
ATOM 3539 N N . TYR B 1 146 ? 11.859 1.082 -15.398 1 96.69 146 TYR B N 1
ATOM 3540 C CA . TYR B 1 146 ? 12.562 1.312 -14.141 1 96.69 146 TYR B CA 1
ATOM 3541 C C . TYR B 1 146 ? 13.836 0.48 -14.062 1 96.69 146 TYR B C 1
ATOM 3543 O O . TYR B 1 146 ? 13.859 -0.676 -14.492 1 96.69 146 TYR B O 1
ATOM 3551 N N . SER B 1 147 ? 14.922 1.127 -13.609 1 96.5 147 SER B N 1
ATOM 3552 C CA . SER B 1 147 ? 16.125 0.38 -13.242 1 96.5 147 SER B CA 1
ATOM 3553 C C . SER B 1 147 ? 16.031 -0.144 -11.812 1 96.5 147 SER B C 1
ATOM 3555 O O . SER B 1 147 ? 15.125 0.22 -11.07 1 96.5 147 SER B O 1
ATOM 3557 N N . LEU B 1 148 ? 16.984 -1.036 -11.508 1 96.31 148 LEU B N 1
ATOM 3558 C CA . LEU B 1 148 ? 17.094 -1.52 -10.141 1 96.31 148 LEU B CA 1
ATOM 3559 C C . LEU B 1 148 ? 17.25 -0.357 -9.164 1 96.31 148 LEU B C 1
ATOM 3561 O O . LEU B 1 148 ? 16.594 -0.331 -8.117 1 96.31 148 LEU B O 1
ATOM 3565 N N . GLU B 1 149 ? 18.031 0.527 -9.531 1 96.44 149 GLU B N 1
ATOM 3566 C CA . GLU B 1 149 ? 18.328 1.668 -8.672 1 96.44 149 GLU B CA 1
ATOM 3567 C C . GLU B 1 149 ? 17.109 2.586 -8.539 1 96.44 149 GLU B C 1
ATOM 3569 O O . GLU B 1 149 ? 16.781 3.047 -7.445 1 96.44 149 GLU B O 1
ATOM 3574 N N . GLU B 1 150 ? 16.484 2.875 -9.648 1 97.12 150 GLU B N 1
ATOM 3575 C CA . GLU B 1 150 ? 15.297 3.732 -9.617 1 97.12 150 GLU B CA 1
ATOM 3576 C C . GLU B 1 150 ? 14.188 3.113 -8.781 1 97.12 150 GLU B C 1
ATOM 3578 O O . GLU B 1 150 ? 13.477 3.82 -8.062 1 97.12 150 GLU B O 1
ATOM 3583 N N . THR B 1 151 ? 14.039 1.805 -8.891 1 97.81 151 THR B N 1
ATOM 3584 C CA . THR B 1 151 ? 13.047 1.085 -8.094 1 97.81 151 THR B CA 1
ATOM 3585 C C . THR B 1 151 ? 13.344 1.221 -6.605 1 97.81 151 THR B C 1
ATOM 3587 O O . THR B 1 151 ? 12.453 1.538 -5.816 1 97.81 151 THR B O 1
ATOM 3590 N N . GLN B 1 152 ? 14.594 1.033 -6.273 1 97.31 152 GLN B N 1
ATOM 3591 C CA . GLN B 1 152 ? 14.992 1.168 -4.875 1 97.31 152 GLN B CA 1
ATOM 3592 C C . GLN B 1 152 ? 14.773 2.594 -4.379 1 97.31 152 GLN B C 1
ATOM 3594 O O . GLN B 1 152 ? 14.289 2.801 -3.262 1 97.31 152 GLN B O 1
ATOM 3599 N N . ASN B 1 153 ? 15.133 3.535 -5.199 1 97.44 153 ASN B N 1
ATOM 3600 C CA . ASN B 1 153 ? 15.047 4.941 -4.812 1 97.44 153 ASN B CA 1
ATOM 3601 C C . ASN B 1 153 ? 13.617 5.355 -4.504 1 97.44 153 ASN B C 1
ATOM 3603 O O . ASN B 1 153 ? 13.367 6.074 -3.533 1 97.44 153 ASN B O 1
ATOM 3607 N N . ILE B 1 154 ? 12.688 4.938 -5.309 1 97.81 154 ILE B N 1
ATOM 3608 C CA . ILE B 1 154 ? 11.305 5.344 -5.09 1 97.81 154 ILE B CA 1
ATOM 3609 C C . ILE B 1 154 ? 10.766 4.672 -3.83 1 97.81 154 ILE B C 1
ATOM 3611 O O . ILE B 1 154 ? 10.008 5.281 -3.072 1 97.81 154 ILE B O 1
ATOM 3615 N N . ILE B 1 155 ? 11.141 3.441 -3.541 1 98.25 155 ILE B N 1
ATOM 3616 C CA . ILE B 1 155 ? 10.688 2.74 -2.344 1 98.25 155 ILE B CA 1
ATOM 3617 C C . ILE B 1 155 ? 11.305 3.387 -1.104 1 98.25 155 ILE B C 1
ATOM 3619 O O . ILE B 1 155 ? 10.617 3.617 -0.109 1 98.25 155 ILE B O 1
ATOM 3623 N N . ASP B 1 156 ? 12.547 3.709 -1.194 1 98.19 156 ASP B N 1
ATOM 3624 C CA . ASP B 1 156 ? 13.227 4.359 -0.081 1 98.19 156 ASP B CA 1
ATOM 3625 C C . ASP B 1 156 ? 12.57 5.695 0.262 1 98.19 156 ASP B C 1
ATOM 3627 O O . ASP B 1 156 ? 12.312 5.984 1.433 1 98.19 156 ASP B O 1
ATOM 3631 N N . THR B 1 157 ? 12.266 6.379 -0.764 1 98.12 157 THR B N 1
ATOM 3632 C CA . THR B 1 157 ? 11.742 7.73 -0.589 1 98.12 157 THR B CA 1
ATOM 3633 C C . THR B 1 157 ? 10.281 7.695 -0.151 1 98.12 157 THR B C 1
ATOM 3635 O O . THR B 1 157 ? 9.883 8.422 0.759 1 98.12 157 THR B O 1
ATOM 3638 N N . ASN B 1 158 ? 9.5 6.82 -0.748 1 98.5 158 ASN B N 1
ATOM 3639 C CA . ASN B 1 158 ? 8.055 6.879 -0.558 1 98.5 158 ASN B CA 1
ATOM 3640 C C . ASN B 1 158 ? 7.598 5.957 0.567 1 98.5 158 ASN B C 1
ATOM 3642 O O . ASN B 1 158 ? 6.543 6.172 1.164 1 98.5 158 ASN B O 1
ATOM 3646 N N . VAL B 1 159 ? 8.383 4.91 0.823 1 98.75 159 VAL B N 1
ATOM 3647 C CA . VAL B 1 159 ? 7.898 3.896 1.754 1 98.75 159 VAL B CA 1
ATOM 3648 C C . VAL B 1 159 ? 8.758 3.9 3.014 1 98.75 159 VAL B C 1
ATOM 3650 O O . VAL B 1 159 ? 8.242 4.039 4.125 1 98.75 159 VAL B O 1
ATOM 3653 N N . VAL B 1 160 ? 10.047 3.789 2.822 1 98.62 160 VAL B N 1
ATOM 3654 C CA . VAL B 1 160 ? 10.938 3.66 3.971 1 98.62 160 VAL B CA 1
ATOM 3655 C C . VAL B 1 160 ? 10.891 4.938 4.805 1 98.62 160 VAL B C 1
ATOM 3657 O O . VAL B 1 160 ? 10.828 4.883 6.035 1 98.62 160 VAL B O 1
ATOM 3660 N N . 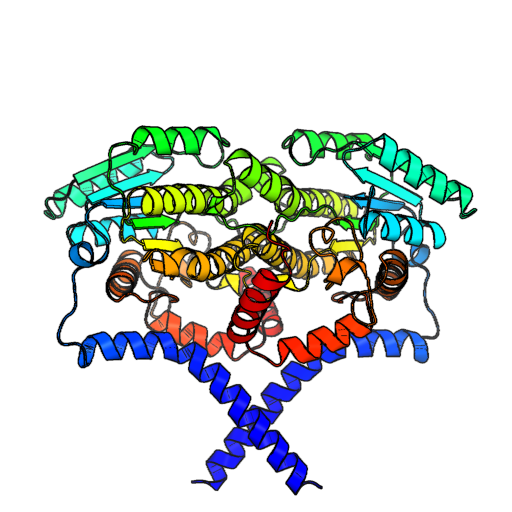ALA B 1 161 ? 10.883 6.055 4.176 1 98.69 161 ALA B N 1
ATOM 3661 C CA . ALA B 1 161 ? 10.914 7.344 4.863 1 98.69 161 ALA B CA 1
ATOM 3662 C C . ALA B 1 161 ? 9.727 7.492 5.809 1 98.69 161 ALA B C 1
ATOM 3664 O O . ALA B 1 161 ? 9.906 7.754 7 1 98.69 161 ALA B O 1
ATOM 3665 N N . VAL B 1 162 ? 8.508 7.301 5.293 1 98.75 162 VAL B N 1
ATOM 3666 C CA . VAL B 1 162 ? 7.316 7.473 6.113 1 98.75 162 VAL B CA 1
ATOM 3667 C C . VAL B 1 162 ? 7.305 6.438 7.238 1 98.75 162 VAL B C 1
ATOM 3669 O O . VAL B 1 162 ? 6.863 6.727 8.352 1 98.75 162 VAL B O 1
ATOM 3672 N N . SER B 1 163 ? 7.805 5.262 6.988 1 98.75 163 SER B N 1
ATOM 3673 C CA . SER B 1 163 ? 7.828 4.191 7.98 1 98.75 163 SER B CA 1
ATOM 3674 C C . SER B 1 163 ? 8.766 4.527 9.133 1 98.75 163 SER B C 1
ATOM 3676 O O . SER B 1 163 ? 8.367 4.48 10.297 1 98.75 163 SER B O 1
ATOM 3678 N N . GLN B 1 164 ? 9.992 4.859 8.789 1 98.69 164 GLN B N 1
ATOM 3679 C CA . GLN B 1 164 ? 11.016 5.117 9.797 1 98.69 164 GLN B CA 1
ATOM 3680 C C . GLN B 1 164 ? 10.695 6.375 10.602 1 98.69 164 GLN B C 1
ATOM 3682 O O . GLN B 1 164 ? 10.773 6.363 11.828 1 98.69 164 GLN B O 1
ATOM 3687 N N . LEU B 1 165 ? 10.312 7.438 9.914 1 98.69 165 LEU B N 1
ATOM 3688 C CA . LEU B 1 165 ? 10.078 8.703 10.602 1 98.69 165 LEU B CA 1
ATOM 3689 C C . LEU B 1 165 ? 8.836 8.625 11.484 1 98.69 165 LEU B C 1
ATOM 3691 O O . LEU B 1 165 ? 8.812 9.188 12.578 1 98.69 165 LEU B O 1
ATOM 3695 N N . SER B 1 166 ? 7.77 7.926 11.008 1 98.75 166 SER B N 1
ATOM 3696 C CA . SER B 1 166 ? 6.594 7.738 11.852 1 98.75 166 SER B CA 1
ATOM 3697 C C . SER B 1 166 ? 6.953 7.004 13.141 1 98.75 166 SER B C 1
ATOM 3699 O O . SER B 1 166 ? 6.508 7.391 14.227 1 98.75 166 SER B O 1
ATOM 3701 N N . ARG B 1 167 ? 7.738 5.941 13 1 98 167 ARG B N 1
ATOM 3702 C CA . ARG B 1 167 ? 8.164 5.18 14.164 1 98 167 ARG B CA 1
ATOM 3703 C C . ARG B 1 167 ? 8.984 6.043 15.117 1 98 167 ARG B C 1
ATOM 3705 O O . ARG B 1 167 ? 8.719 6.082 16.312 1 98 167 ARG B O 1
ATOM 3712 N N . ILE B 1 168 ? 9.977 6.77 14.609 1 97.69 168 ILE B N 1
ATOM 3713 C CA . ILE B 1 168 ? 10.906 7.57 15.391 1 97.69 168 ILE B CA 1
ATOM 3714 C C . ILE B 1 168 ? 10.148 8.648 16.156 1 97.69 168 ILE B C 1
ATOM 3716 O O . ILE B 1 168 ? 10.305 8.781 17.375 1 97.69 168 ILE B O 1
ATOM 3720 N N . PHE B 1 169 ? 9.266 9.344 15.516 1 97.81 169 PHE B N 1
ATOM 3721 C CA . PHE B 1 169 ? 8.594 10.477 16.141 1 97.81 169 PHE B CA 1
ATOM 3722 C C . PHE B 1 169 ? 7.465 10 17.047 1 97.81 169 PHE B C 1
ATOM 3724 O O . PHE B 1 169 ? 7.176 10.633 18.078 1 97.81 169 PHE B O 1
ATOM 3731 N N . PHE B 1 170 ? 6.832 8.844 16.719 1 98.06 170 PHE B N 1
ATOM 3732 C CA . PHE B 1 170 ? 5.875 8.242 17.641 1 98.06 170 PHE B CA 1
ATOM 3733 C C . PHE B 1 170 ? 6.543 7.902 18.969 1 98.06 170 PHE B C 1
ATOM 3735 O O . PHE B 1 170 ? 6.039 8.266 20.031 1 98.06 170 PHE B O 1
ATOM 3742 N N . GLN B 1 171 ? 7.688 7.285 18.859 1 96.81 171 GLN B N 1
ATOM 3743 C CA . GLN B 1 171 ? 8.438 6.898 20.047 1 96.81 171 GLN B CA 1
ATOM 3744 C C . GLN B 1 171 ? 8.898 8.125 20.828 1 96.81 171 GLN B C 1
ATOM 3746 O O . GLN B 1 171 ? 8.797 8.156 22.062 1 96.81 171 GLN B O 1
ATOM 3751 N N . ARG B 1 172 ? 9.352 9.109 20.125 1 96.25 172 ARG B N 1
ATOM 3752 C CA . ARG B 1 172 ? 9.852 10.328 20.75 1 96.25 172 ARG B CA 1
ATOM 3753 C C . ARG B 1 172 ? 8.727 11.07 21.469 1 96.25 172 ARG B C 1
ATOM 3755 O O . ARG B 1 172 ? 8.898 11.516 22.609 1 96.25 172 ARG B O 1
ATOM 3762 N N . MET B 1 173 ? 7.609 11.266 20.812 1 96.56 173 MET B N 1
ATOM 3763 C CA . MET B 1 173 ? 6.48 11.992 21.375 1 96.56 173 MET B CA 1
ATOM 3764 C C . MET B 1 173 ? 5.922 11.266 22.594 1 96.56 173 MET B C 1
ATOM 3766 O O . MET B 1 173 ? 5.59 11.898 23.609 1 96.56 173 MET B O 1
ATOM 3770 N N . LYS B 1 174 ? 5.832 9.977 22.484 1 96.25 174 LYS B N 1
ATOM 3771 C CA . LYS B 1 174 ? 5.371 9.195 23.625 1 96.25 174 LYS B CA 1
ATOM 3772 C C . LYS B 1 174 ? 6.32 9.336 24.797 1 96.25 174 LYS B C 1
ATOM 3774 O O . LYS B 1 174 ? 5.883 9.562 25.938 1 96.25 174 LYS B O 1
ATOM 3779 N N . ALA B 1 175 ? 7.59 9.156 24.516 1 95.31 175 ALA B N 1
ATOM 3780 C CA . ALA B 1 175 ? 8.602 9.203 25.578 1 95.31 175 ALA B CA 1
ATOM 3781 C C . ALA B 1 175 ? 8.602 10.555 26.281 1 95.31 175 ALA B C 1
ATOM 3783 O O . ALA B 1 175 ? 8.805 10.633 27.5 1 95.31 175 ALA B O 1
ATOM 3784 N N . SER B 1 176 ? 8.352 11.617 25.547 1 93.81 176 SER B N 1
ATOM 3785 C CA . SER B 1 176 ? 8.383 12.969 26.094 1 93.81 176 SER B CA 1
ATOM 3786 C C . SER B 1 176 ? 7.004 13.398 26.578 1 93.81 176 SER B C 1
ATOM 3788 O O . SER B 1 176 ? 6.832 14.531 27.047 1 93.81 176 SER B O 1
ATOM 3790 N N . LYS B 1 177 ? 5.969 12.523 26.406 1 92.94 177 LYS B N 1
ATOM 3791 C CA . LYS B 1 177 ? 4.594 12.812 26.797 1 92.94 177 LYS B CA 1
ATOM 3792 C C . LYS B 1 177 ? 4.074 14.062 26.094 1 92.94 177 LYS B C 1
ATOM 3794 O O . LYS B 1 177 ? 3.453 14.922 26.734 1 92.94 177 LYS B O 1
ATOM 3799 N N . LEU B 1 178 ? 4.5 14.18 24.906 1 88.25 178 LEU B N 1
ATOM 3800 C CA . LEU B 1 178 ? 4.023 15.281 24.078 1 88.25 178 LEU B CA 1
ATOM 3801 C C . LEU B 1 178 ? 2.711 14.922 23.391 1 88.25 178 LEU B C 1
ATOM 3803 O O . LEU B 1 178 ? 2.545 13.797 22.906 1 88.25 178 LEU B O 1
ATOM 3807 N N . LYS B 1 179 ? 1.793 15.883 23.578 1 91.62 179 LYS B N 1
ATOM 3808 C CA . LYS B 1 179 ? 0.617 15.789 22.719 1 91.62 179 LYS B CA 1
ATOM 3809 C C . LYS B 1 179 ? 0.916 16.312 21.312 1 91.62 179 LYS B C 1
ATOM 3811 O O . LYS B 1 179 ? 0.977 17.531 21.109 1 91.62 179 LYS B O 1
ATOM 3816 N N . GLY B 1 180 ? 1.216 15.469 20.422 1 96.62 180 GLY B N 1
ATOM 3817 C CA . GLY B 1 180 ? 1.669 15.891 19.109 1 96.62 180 GLY B CA 1
ATOM 3818 C C . GLY B 1 180 ? 0.808 15.352 17.969 1 96.62 180 GLY B C 1
ATOM 3819 O O . GLY B 1 180 ? -0.325 14.922 18.203 1 96.62 180 GLY B O 1
ATOM 3820 N N . ALA B 1 181 ? 1.27 15.633 16.75 1 98.62 181 ALA B N 1
ATOM 3821 C CA . ALA B 1 181 ? 0.567 15.211 15.547 1 98.62 181 ALA B CA 1
ATOM 3822 C C . ALA B 1 181 ? 1.539 14.625 14.523 1 98.62 181 ALA B C 1
ATOM 3824 O O . ALA B 1 181 ? 2.66 15.117 14.375 1 98.62 181 ALA B O 1
ATOM 3825 N N . ILE B 1 182 ? 1.14 13.586 13.93 1 98.81 182 ILE B N 1
ATOM 3826 C CA . ILE B 1 182 ? 1.834 13.008 12.781 1 98.81 182 ILE B CA 1
ATOM 3827 C C . ILE B 1 182 ? 0.93 13.062 11.555 1 98.81 182 ILE B C 1
ATOM 3829 O O . ILE B 1 182 ? -0.15 12.469 11.547 1 98.81 182 ILE B O 1
ATOM 3833 N N . VAL B 1 183 ? 1.335 13.82 10.547 1 98.94 183 VAL B N 1
ATOM 3834 C CA . VAL B 1 183 ? 0.603 13.953 9.297 1 98.94 183 VAL B CA 1
ATOM 3835 C C . VAL B 1 183 ? 1.321 13.172 8.195 1 98.94 183 VAL B C 1
ATOM 3837 O O . VAL B 1 183 ? 2.533 13.312 8.016 1 98.94 183 VAL B O 1
ATOM 3840 N N . SER B 1 184 ? 0.663 12.289 7.555 1 98.88 184 SER B N 1
ATOM 3841 C CA . SER B 1 184 ? 1.199 11.617 6.379 1 98.88 184 SER B CA 1
ATOM 3842 C C . SER B 1 184 ? 0.491 12.078 5.109 1 98.88 184 SER B C 1
ATOM 3844 O O . SER B 1 184 ? -0.736 12 5.012 1 98.88 184 SER B O 1
ATOM 3846 N N . VAL B 1 185 ? 1.312 12.516 4.16 1 98.56 185 VAL B N 1
ATOM 3847 C CA . VAL B 1 185 ? 0.756 12.992 2.895 1 98.56 185 VAL B CA 1
ATOM 3848 C C . VAL B 1 185 ? 0.666 11.828 1.905 1 98.56 185 VAL B C 1
ATOM 3850 O O . VAL B 1 185 ? 1.688 11.312 1.447 1 98.56 185 VAL B O 1
ATOM 3853 N N . GLY B 1 186 ? -0.5 11.422 1.673 1 97.56 186 GLY B N 1
ATOM 3854 C CA . GLY B 1 186 ? -0.765 10.391 0.682 1 97.56 186 GLY B CA 1
ATOM 3855 C C . GLY B 1 186 ? -1.105 10.953 -0.686 1 97.56 186 GLY B C 1
ATOM 3856 O O . GLY B 1 186 ? -0.399 11.82 -1.199 1 97.56 186 GLY B O 1
ATOM 3857 N N . SER B 1 187 ? -2.129 10.391 -1.305 1 93.31 187 SER B N 1
ATOM 3858 C CA . SER B 1 187 ? -2.629 10.758 -2.625 1 93.31 187 SER B CA 1
ATOM 3859 C C . SER B 1 187 ? -3.982 10.117 -2.904 1 93.31 187 SER B C 1
ATOM 3861 O O . SER B 1 187 ? -4.371 9.156 -2.23 1 93.31 187 SER B O 1
ATOM 3863 N N . GLY B 1 188 ? -4.652 10.742 -3.855 1 91.62 188 GLY B N 1
ATOM 3864 C CA . GLY B 1 188 ? -5.867 10.094 -4.328 1 91.62 188 GLY B CA 1
ATOM 3865 C C . GLY B 1 188 ? -5.621 8.719 -4.918 1 91.62 188 GLY B C 1
ATOM 3866 O O . GLY B 1 188 ? -6.523 7.879 -4.949 1 91.62 188 GLY B O 1
ATOM 3867 N N . THR B 1 189 ? -4.473 8.438 -5.32 1 91.5 189 THR B N 1
ATOM 3868 C CA . THR B 1 189 ? -4.121 7.18 -5.973 1 91.5 189 THR B CA 1
ATOM 3869 C C . THR B 1 189 ? -4.016 6.047 -4.957 1 91.5 189 THR B C 1
ATOM 3871 O O . THR B 1 189 ? -3.873 4.883 -5.328 1 91.5 189 THR B O 1
ATOM 3874 N N . GLU B 1 190 ? -4.148 6.344 -3.701 1 94.88 190 GLU B N 1
ATOM 3875 C CA . GLU B 1 190 ? -4.016 5.332 -2.658 1 94.88 190 GLU B CA 1
ATOM 3876 C C . GLU B 1 190 ? -5.184 4.355 -2.684 1 94.88 190 GLU B C 1
ATOM 3878 O O . GLU B 1 190 ? -5.109 3.271 -2.102 1 94.88 190 GLU B O 1
ATOM 3883 N N . LEU B 1 191 ? -6.254 4.668 -3.418 1 93.38 191 LEU B N 1
ATOM 3884 C CA . LEU B 1 191 ? -7.484 3.883 -3.348 1 93.38 191 LEU B CA 1
ATOM 3885 C C . LEU B 1 191 ? -7.621 2.98 -4.57 1 93.38 191 LEU B C 1
ATOM 3887 O O . LEU B 1 191 ? -8.633 2.285 -4.719 1 93.38 191 LEU B O 1
ATOM 3891 N N . GLN B 1 192 ? -6.656 3.027 -5.41 1 94.69 192 GLN B N 1
ATOM 3892 C CA . GLN B 1 192 ? -6.727 2.189 -6.605 1 94.69 192 GLN B CA 1
ATOM 3893 C C . GLN B 1 192 ? -5.34 1.965 -7.203 1 94.69 192 GLN B C 1
ATOM 3895 O O . GLN B 1 192 ? -4.453 2.812 -7.066 1 94.69 192 GLN B O 1
ATOM 3900 N N . PRO B 1 193 ? -5.207 0.781 -7.91 1 96.69 193 PRO B N 1
ATOM 3901 C CA . PRO B 1 193 ? -3.988 0.619 -8.703 1 96.69 193 PRO B CA 1
ATOM 3902 C C . PRO B 1 193 ? -3.867 1.657 -9.82 1 96.69 193 PRO B C 1
ATOM 3904 O O . PRO B 1 193 ? -4.875 2.225 -10.25 1 96.69 193 PRO B O 1
ATOM 3907 N N . LEU B 1 194 ? -2.635 1.928 -10.211 1 96.06 194 LEU B N 1
ATOM 3908 C CA . LEU B 1 194 ? -2.389 2.893 -11.281 1 96.06 194 LEU B CA 1
ATOM 3909 C C . LEU B 1 194 ? -1.387 2.342 -12.289 1 96.06 194 LEU B C 1
ATOM 3911 O O . LEU B 1 194 ? -0.178 2.531 -12.133 1 96.06 194 LEU B O 1
ATOM 3915 N N . PRO B 1 195 ? -1.898 1.72 -13.438 1 95.62 195 PRO B N 1
ATOM 3916 C CA . PRO B 1 195 ? -0.979 1.319 -14.508 1 95.62 195 PRO B CA 1
ATOM 3917 C C . PRO B 1 195 ? -0.135 2.482 -15.023 1 95.62 195 PRO B C 1
ATOM 3919 O O . PRO B 1 195 ? -0.637 3.6 -15.164 1 95.62 195 PRO B O 1
ATOM 3922 N N . ASN B 1 196 ? 1.221 2.256 -15.242 1 93.62 196 ASN B N 1
ATOM 3923 C CA . ASN B 1 196 ? 2.189 3.271 -15.641 1 93.62 196 ASN B CA 1
ATOM 3924 C C . ASN B 1 196 ? 2.438 4.277 -14.523 1 93.62 196 ASN B C 1
ATOM 3926 O O . ASN B 1 196 ? 2.873 5.402 -14.781 1 93.62 196 ASN B O 1
ATOM 3930 N N . GLY B 1 197 ? 2.193 4.031 -13.391 1 94.81 197 GLY B N 1
ATOM 3931 C CA . GLY B 1 197 ? 2.428 4.703 -12.125 1 94.81 197 GLY B CA 1
ATOM 3932 C C . GLY B 1 197 ? 2.32 3.775 -10.922 1 94.81 197 GLY B C 1
ATOM 3933 O O . GLY B 1 197 ? 1.843 4.18 -9.859 1 94.81 197 GLY B O 1
ATOM 3934 N N . ALA B 1 198 ? 2.701 2.547 -11.188 1 97.38 198 ALA B N 1
ATOM 3935 C CA . ALA B 1 198 ? 2.396 1.446 -10.281 1 97.38 198 ALA B CA 1
ATOM 3936 C C . ALA B 1 198 ? 3.111 1.626 -8.945 1 97.38 198 ALA B C 1
ATOM 3938 O O . ALA B 1 198 ? 2.5 1.485 -7.883 1 97.38 198 ALA B O 1
ATOM 3939 N N . TYR B 1 199 ? 4.414 1.962 -8.969 1 98.25 199 TYR B N 1
ATOM 3940 C CA . TYR B 1 199 ? 5.176 2.104 -7.734 1 98.25 199 TYR B CA 1
ATOM 3941 C C . TYR B 1 199 ? 4.637 3.25 -6.891 1 98.25 199 TYR B C 1
ATOM 3943 O O . TYR B 1 199 ? 4.566 3.145 -5.664 1 98.25 199 TYR B O 1
ATOM 3951 N N . TYR B 1 200 ? 4.27 4.324 -7.555 1 96.62 200 TYR B N 1
ATOM 3952 C CA . TYR B 1 200 ? 3.746 5.48 -6.836 1 96.62 200 TYR B CA 1
ATOM 3953 C C . TYR B 1 200 ? 2.438 5.137 -6.133 1 96.62 200 TYR B C 1
ATOM 3955 O O . TYR B 1 200 ? 2.309 5.32 -4.922 1 96.62 200 TYR B O 1
ATOM 3963 N N . ALA B 1 201 ? 1.494 4.609 -6.91 1 97.69 201 ALA B N 1
ATOM 3964 C CA . ALA B 1 201 ? 0.197 4.262 -6.336 1 97.69 201 ALA B CA 1
ATOM 3965 C C . ALA B 1 201 ? 0.349 3.232 -5.223 1 97.69 201 ALA B C 1
ATOM 3967 O O . ALA B 1 201 ? -0.314 3.326 -4.188 1 97.69 201 ALA B O 1
ATOM 3968 N N . ALA B 1 202 ? 1.205 2.275 -5.441 1 98.69 202 ALA B N 1
ATOM 3969 C CA . ALA B 1 202 ? 1.448 1.258 -4.422 1 98.69 202 ALA B CA 1
ATOM 3970 C C . ALA B 1 202 ? 2.018 1.882 -3.15 1 98.69 202 ALA B C 1
ATOM 3972 O O . ALA B 1 202 ? 1.598 1.538 -2.041 1 98.69 202 ALA B O 1
ATOM 3973 N N . SER B 1 203 ? 2.934 2.793 -3.266 1 98.69 203 SER B N 1
ATOM 3974 C CA . SER B 1 203 ? 3.535 3.447 -2.109 1 98.69 203 SER B CA 1
ATOM 3975 C C . SER B 1 203 ? 2.502 4.258 -1.333 1 98.69 203 SER B C 1
ATOM 3977 O O . SER B 1 203 ? 2.564 4.34 -0.104 1 98.69 203 SER B O 1
ATOM 3979 N N . LYS B 1 204 ? 1.589 4.863 -2.064 1 98.62 204 LYS B N 1
ATOM 3980 C CA . LYS B 1 204 ? 0.566 5.66 -1.394 1 98.62 204 LYS B CA 1
ATOM 3981 C C . LYS B 1 204 ? -0.484 4.77 -0.737 1 98.62 204 LYS B C 1
ATOM 3983 O O . LYS B 1 204 ? -1.031 5.117 0.312 1 98.62 204 LYS B O 1
ATOM 3988 N N . ALA B 1 205 ? -0.763 3.604 -1.325 1 98.69 205 ALA B N 1
ATOM 3989 C CA . ALA B 1 205 ? -1.589 2.611 -0.641 1 98.69 205 ALA B CA 1
ATOM 3990 C C . ALA B 1 205 ? -0.937 2.16 0.662 1 98.69 205 ALA B C 1
ATOM 3992 O O . ALA B 1 205 ? -1.615 1.998 1.68 1 98.69 205 ALA B O 1
ATOM 3993 N N . TYR B 1 206 ? 0.376 1.965 0.619 1 98.88 206 TYR B N 1
ATOM 3994 C CA . TYR B 1 206 ? 1.154 1.635 1.807 1 98.88 206 TYR B CA 1
ATOM 3995 C C . TYR B 1 206 ? 1.008 2.715 2.873 1 98.88 206 TYR B C 1
ATOM 3997 O O . TYR B 1 206 ? 0.711 2.414 4.031 1 98.88 206 TYR B O 1
ATOM 4005 N N . THR B 1 207 ? 1.198 3.941 2.486 1 98.88 207 THR B N 1
ATOM 4006 C CA . THR B 1 207 ? 1.155 5.082 3.395 1 98.88 207 THR B CA 1
ATOM 4007 C C . THR B 1 207 ? -0.21 5.188 4.066 1 98.88 207 THR B C 1
ATOM 4009 O O . THR B 1 207 ? -0.297 5.418 5.273 1 98.88 207 THR B O 1
ATOM 4012 N N . ARG B 1 208 ? -1.225 4.992 3.312 1 98.62 208 ARG B N 1
ATOM 4013 C CA . ARG B 1 208 ? -2.574 5.07 3.863 1 98.62 208 ARG B CA 1
ATOM 4014 C C . ARG B 1 208 ? -2.795 4.004 4.93 1 98.62 208 ARG B C 1
ATOM 4016 O O . ARG B 1 208 ? -3.262 4.305 6.027 1 98.62 208 ARG B O 1
ATOM 4023 N N . SER B 1 209 ? -2.486 2.758 4.551 1 98.62 209 SER B N 1
ATOM 4024 C CA . SER B 1 209 ? -2.676 1.658 5.492 1 98.62 209 SER B CA 1
ATOM 4025 C C . SER B 1 209 ? -1.872 1.879 6.77 1 98.62 209 SER B C 1
ATOM 4027 O O . SER B 1 209 ? -2.4 1.734 7.875 1 98.62 209 SER B O 1
ATOM 4029 N N . LEU B 1 210 ? -0.653 2.287 6.648 1 98.75 210 LEU B N 1
ATOM 4030 C CA . LEU B 1 210 ? 0.229 2.525 7.785 1 98.75 210 LEU B CA 1
ATOM 4031 C C . LEU B 1 210 ? -0.323 3.631 8.68 1 98.75 210 LEU B C 1
ATOM 4033 O O . LEU B 1 210 ? -0.408 3.463 9.898 1 98.75 210 LEU B O 1
ATOM 4037 N N . THR B 1 211 ? -0.704 4.711 8.055 1 98.75 211 THR B N 1
ATOM 4038 C CA . THR B 1 211 ? -1.126 5.906 8.773 1 98.75 211 THR B CA 1
ATOM 4039 C C . THR B 1 211 ? -2.41 5.637 9.555 1 98.75 211 THR B C 1
ATOM 4041 O O . THR B 1 211 ? -2.52 6.004 10.727 1 98.75 211 THR B O 1
ATOM 4044 N N . LEU B 1 212 ? -3.332 4.98 8.938 1 98.31 212 LEU B N 1
ATOM 4045 C CA . LEU B 1 212 ? -4.617 4.734 9.578 1 98.31 212 LEU B CA 1
ATOM 4046 C C . LEU B 1 212 ? -4.48 3.707 10.703 1 98.31 212 LEU B C 1
ATOM 4048 O O . LEU B 1 212 ? -5.215 3.762 11.695 1 98.31 212 LEU B O 1
ATOM 4052 N N . ALA B 1 213 ? -3.543 2.762 10.539 1 97.88 213 ALA B N 1
ATOM 4053 C CA . ALA B 1 213 ? -3.238 1.858 11.641 1 97.88 213 ALA B CA 1
ATOM 4054 C C . ALA B 1 213 ? -2.58 2.609 12.797 1 97.88 213 ALA B C 1
ATOM 4056 O O . ALA B 1 213 ? -2.93 2.398 13.961 1 97.88 213 ALA B O 1
ATOM 4057 N N . LEU B 1 214 ? -1.682 3.455 12.477 1 98.19 214 LEU B N 1
ATOM 4058 C CA . LEU B 1 214 ? -0.965 4.246 13.469 1 98.19 214 LEU B CA 1
ATOM 4059 C C . LEU B 1 214 ? -1.926 5.133 14.25 1 98.19 214 LEU B C 1
ATOM 4061 O O . LEU B 1 214 ? -1.729 5.367 15.445 1 98.19 214 LEU B O 1
ATOM 4065 N N . TYR B 1 215 ? -2.949 5.641 13.586 1 97.88 215 TYR B N 1
ATOM 4066 C CA . TYR B 1 215 ? -3.988 6.434 14.234 1 97.88 215 TYR B CA 1
ATOM 4067 C C . TYR B 1 215 ? -4.512 5.734 15.477 1 97.88 215 TYR B C 1
ATOM 4069 O O . TYR B 1 215 ? -4.625 6.348 16.547 1 97.88 215 TYR B O 1
ATOM 4077 N N . HIS B 1 216 ? -4.77 4.461 15.344 1 96.12 216 HIS B N 1
ATOM 4078 C CA . HIS B 1 216 ? -5.316 3.693 16.453 1 96.12 216 HIS B CA 1
ATOM 4079 C C . HIS B 1 216 ? -4.262 3.447 17.531 1 96.12 216 HIS B C 1
ATOM 4081 O O . HIS B 1 216 ? -4.578 3.43 18.719 1 96.12 216 HIS B O 1
ATOM 4087 N N . GLU B 1 217 ? -3.031 3.26 17.125 1 95.62 217 GLU B N 1
ATOM 4088 C CA . GLU B 1 217 ? -1.96 2.955 18.062 1 95.62 217 GLU B CA 1
ATOM 4089 C C . GLU B 1 217 ? -1.555 4.195 18.859 1 95.62 217 GLU B C 1
ATOM 4091 O O . GLU B 1 217 ? -1.159 4.094 20.016 1 95.62 217 GLU B O 1
ATOM 4096 N N . ALA B 1 218 ? -1.703 5.352 18.266 1 97.25 218 ALA B N 1
ATOM 4097 C CA . ALA B 1 218 ? -1.191 6.59 18.844 1 97.25 218 ALA B CA 1
ATOM 4098 C C . ALA B 1 218 ? -2.258 7.27 19.703 1 97.25 218 ALA B C 1
ATOM 4100 O O . ALA B 1 218 ? -1.935 8.008 20.641 1 97.25 218 ALA B O 1
ATOM 4101 N N . LYS B 1 219 ? -3.484 6.992 19.453 1 95.62 219 LYS B N 1
ATOM 4102 C CA . LYS B 1 219 ? -4.621 7.672 20.062 1 95.62 219 LYS B CA 1
ATOM 4103 C C . LYS B 1 219 ? -4.57 7.566 21.594 1 95.62 219 LYS B C 1
ATOM 4105 O O . LYS B 1 219 ? -4.754 8.562 22.297 1 95.62 219 LYS B O 1
ATOM 4110 N N . PRO B 1 220 ? -4.227 6.398 22.141 1 94.75 220 PRO B N 1
ATOM 4111 C CA . PRO B 1 220 ? -4.211 6.277 23.594 1 94.75 220 PRO B CA 1
ATOM 4112 C C . PRO B 1 220 ? -3.162 7.176 24.25 1 94.75 220 PRO B C 1
ATOM 4114 O O . PRO B 1 220 ? -3.244 7.453 25.453 1 94.75 220 PRO B O 1
ATOM 4117 N N . TYR B 1 221 ? -2.238 7.676 23.531 1 96.19 221 TYR B N 1
ATOM 4118 C CA . TYR B 1 221 ? -1.156 8.484 24.078 1 96.19 221 TYR B CA 1
ATOM 4119 C C . TYR B 1 221 ? -1.376 9.961 23.797 1 96.19 221 TYR B C 1
ATOM 4121 O O . TYR B 1 221 ? -0.479 10.781 24 1 96.19 221 TYR B O 1
ATOM 4129 N N . GLY B 1 222 ? -2.537 10.281 23.188 1 95.88 222 GLY B N 1
ATOM 4130 C CA . GLY B 1 222 ? -2.861 11.672 22.922 1 95.88 222 GLY B CA 1
ATOM 4131 C C . GLY B 1 222 ? -2.154 12.219 21.688 1 95.88 222 GLY B C 1
ATOM 4132 O O . GLY B 1 222 ? -2.027 13.438 21.531 1 95.88 222 GLY B O 1
ATOM 4133 N N . ILE B 1 223 ? -1.615 11.391 20.922 1 97.88 223 ILE B N 1
ATOM 4134 C CA . ILE B 1 223 ? -0.955 11.789 19.688 1 97.88 223 ILE B CA 1
ATOM 4135 C C . ILE B 1 223 ? -1.934 11.68 18.516 1 97.88 223 ILE B C 1
ATOM 4137 O O . ILE B 1 223 ? -2.506 10.617 18.281 1 97.88 223 ILE B O 1
ATOM 4141 N N . HIS B 1 224 ? -2.162 12.836 17.828 1 98.31 224 HIS B N 1
ATOM 4142 C CA . HIS B 1 224 ? -3.076 12.891 16.688 1 98.31 224 HIS B CA 1
ATOM 4143 C C . HIS B 1 224 ? -2.395 12.414 15.406 1 98.31 224 HIS B C 1
ATOM 4145 O O . HIS B 1 224 ? -1.256 12.797 15.133 1 98.31 224 HIS B O 1
ATOM 4151 N N . VAL B 1 225 ? -3.023 11.516 14.672 1 98.75 225 VAL B N 1
ATOM 4152 C CA . VAL B 1 225 ? -2.516 11.055 13.383 1 98.75 225 VAL B CA 1
ATOM 4153 C C . VAL B 1 225 ? -3.494 11.438 12.273 1 98.75 225 VAL B C 1
ATOM 4155 O O . VAL B 1 225 ? -4.695 11.188 12.391 1 98.75 225 VAL B O 1
ATOM 4158 N N . GLN B 1 226 ? -2.967 12.086 11.242 1 98.81 226 GLN B N 1
ATOM 4159 C CA . GLN B 1 226 ? -3.814 12.555 10.148 1 98.81 226 GLN B CA 1
ATOM 4160 C C . GLN B 1 226 ? -3.363 11.977 8.812 1 98.81 226 GLN B C 1
ATOM 4162 O O . GLN B 1 226 ? -2.172 11.992 8.492 1 98.81 226 GLN B O 1
ATOM 4167 N N . MET B 1 227 ? -4.301 11.406 8.109 1 98.69 227 MET B N 1
ATOM 4168 C CA . MET B 1 227 ? -4.105 11.016 6.715 1 98.69 227 MET B CA 1
ATOM 4169 C C . MET B 1 227 ? -4.535 12.133 5.77 1 98.69 227 MET B C 1
ATOM 4171 O O . MET B 1 227 ? -5.723 12.445 5.68 1 98.69 227 MET B O 1
ATOM 4175 N N . LEU B 1 228 ? -3.574 12.797 5.125 1 98.62 228 LEU B N 1
ATOM 4176 C CA . LEU B 1 228 ? -3.814 13.844 4.141 1 98.62 228 LEU B CA 1
ATOM 4177 C C . LEU B 1 228 ? -3.689 13.305 2.721 1 98.62 228 LEU B C 1
ATOM 4179 O O . LEU B 1 228 ? -2.605 12.891 2.303 1 98.62 228 LEU B O 1
ATOM 4183 N N . SER B 1 229 ? -4.785 13.32 1.975 1 98.06 229 SER B N 1
ATOM 4184 C CA . SER B 1 229 ? -4.816 12.648 0.676 1 98.06 229 SER B CA 1
ATOM 4185 C C . SER B 1 229 ? -5.145 13.633 -0.442 1 98.06 229 SER B C 1
ATOM 4187 O O . SER B 1 229 ? -6.258 13.633 -0.975 1 98.06 229 SER B O 1
ATOM 4189 N N . PRO B 1 230 ? -4.156 14.328 -0.881 1 97.25 230 PRO B N 1
ATOM 4190 C CA . PRO B 1 230 ? -4.406 15.289 -1.961 1 97.25 230 PRO B CA 1
ATOM 4191 C C . PRO B 1 230 ? -4.723 14.609 -3.291 1 97.25 230 PRO B C 1
ATOM 4193 O O . PRO B 1 230 ? -4.254 13.492 -3.547 1 97.25 230 PRO B O 1
ATOM 4196 N N . ASN B 1 231 ? -5.574 15.266 -4.074 1 95.69 231 ASN B N 1
ATOM 4197 C CA . ASN B 1 231 ? -5.617 14.992 -5.504 1 95.69 231 ASN B CA 1
ATOM 4198 C C . ASN B 1 231 ? -4.621 15.859 -6.273 1 95.69 231 ASN B C 1
ATOM 4200 O O . ASN B 1 231 ? -3.506 16.094 -5.805 1 95.69 231 ASN B O 1
ATOM 4204 N N . PHE B 1 232 ? -4.895 16.234 -7.449 1 92.06 232 PHE B N 1
ATOM 4205 C CA . PHE B 1 232 ? -3.938 17.016 -8.234 1 92.06 232 PHE B CA 1
ATOM 4206 C C . PHE B 1 232 ? -3.768 18.406 -7.652 1 92.06 232 PHE B C 1
ATOM 4208 O O . PHE B 1 232 ? -4.754 19.094 -7.371 1 92.06 232 PHE B O 1
ATOM 4215 N N . VAL B 1 233 ? -2.594 18.703 -7.352 1 93.56 233 VAL B N 1
ATOM 4216 C CA . VAL B 1 233 ? -2.162 20.031 -6.918 1 93.56 233 VAL B CA 1
ATOM 4217 C C . VAL B 1 233 ? -1.063 20.547 -7.848 1 93.56 233 VAL B C 1
ATOM 4219 O O . VAL B 1 233 ? -0.231 19.766 -8.32 1 93.56 233 VAL B O 1
ATOM 4222 N N . VAL B 1 234 ? -1.018 21.781 -8.148 1 91.69 234 VAL B N 1
ATOM 4223 C CA . VAL B 1 234 ? 0.01 22.344 -9.016 1 91.69 234 VAL B CA 1
ATOM 4224 C C . VAL B 1 234 ? 1.359 22.328 -8.305 1 91.69 234 VAL B C 1
ATOM 4226 O O . VAL B 1 234 ? 1.653 23.203 -7.496 1 91.69 234 VAL B O 1
ATOM 4229 N N . THR B 1 235 ? 2.119 21.234 -8.617 1 87.69 235 THR B N 1
ATOM 4230 C CA . THR B 1 235 ? 3.451 21.062 -8.055 1 87.69 235 THR B CA 1
ATOM 4231 C C . THR B 1 235 ? 4.391 20.438 -9.078 1 87.69 235 THR B C 1
ATOM 4233 O O . THR B 1 235 ? 3.945 19.906 -10.102 1 87.69 235 THR B O 1
ATOM 4236 N N . LYS B 1 236 ? 5.66 20.469 -8.75 1 81.44 236 LYS B N 1
ATOM 4237 C CA . LYS B 1 236 ? 6.684 19.969 -9.664 1 81.44 236 LYS B CA 1
ATOM 4238 C C . LYS B 1 236 ? 6.5 18.469 -9.914 1 81.44 236 LYS B C 1
ATOM 4240 O O . LYS B 1 236 ? 6.805 17.969 -11 1 81.44 236 LYS B O 1
ATOM 4245 N N . ILE B 1 237 ? 6.008 17.75 -8.969 1 80.94 237 ILE B N 1
ATOM 4246 C CA . ILE B 1 237 ? 5.805 16.312 -9.109 1 80.94 237 ILE B CA 1
ATOM 4247 C C . ILE B 1 237 ? 4.832 16.031 -10.25 1 80.94 237 ILE B C 1
ATOM 4249 O O . ILE B 1 237 ? 4.859 14.953 -10.852 1 80.94 237 ILE B O 1
ATOM 4253 N N . ASN B 1 238 ? 4.016 17.016 -10.578 1 80.69 238 ASN B N 1
ATOM 4254 C CA . ASN B 1 238 ? 3.01 16.859 -11.625 1 80.69 238 ASN B CA 1
ATOM 4255 C C . ASN B 1 238 ? 3.434 17.562 -12.914 1 80.69 238 ASN B C 1
ATOM 4257 O O . ASN B 1 238 ? 2.625 17.734 -13.828 1 80.69 238 ASN B O 1
ATOM 4261 N N . SER B 1 239 ? 4.703 17.969 -13.047 1 80.06 239 SER B N 1
ATOM 4262 C CA . SER B 1 239 ? 5.195 18.781 -14.156 1 80.06 239 SER B CA 1
ATOM 4263 C C . SER B 1 239 ? 5.18 17.984 -15.461 1 80.06 239 SER B C 1
ATOM 4265 O O . SER B 1 239 ? 5.352 18.562 -16.531 1 80.06 239 SER B O 1
ATOM 4267 N N . TYR B 1 240 ? 4.902 16.734 -15.344 1 76.06 240 TYR B N 1
ATOM 4268 C CA . TYR B 1 240 ? 4.84 15.898 -16.531 1 76.06 240 TYR B CA 1
ATOM 4269 C C . TYR B 1 240 ? 3.6 16.203 -17.359 1 76.06 240 TYR B C 1
ATOM 4271 O O . TYR B 1 240 ? 3.49 15.789 -18.516 1 76.06 240 TYR B O 1
ATOM 4279 N N . SER B 1 241 ? 2.725 16.969 -16.781 1 79.69 241 SER B N 1
ATOM 4280 C CA . SER B 1 241 ? 1.476 17.297 -17.469 1 79.69 241 SER B CA 1
ATOM 4281 C C . SER B 1 241 ? 1.237 18.812 -17.484 1 79.69 241 SER B C 1
ATOM 4283 O O . SER B 1 241 ? 0.985 19.422 -16.438 1 79.69 241 SER B O 1
ATOM 4285 N N . LYS B 1 242 ? 1.186 19.391 -18.594 1 80.94 242 LYS B N 1
ATOM 4286 C CA . LYS B 1 242 ? 0.9 20.812 -18.734 1 80.94 242 LYS B CA 1
ATOM 4287 C C . LYS B 1 242 ? -0.522 21.141 -18.297 1 80.94 242 LYS B C 1
ATOM 4289 O O . LYS B 1 242 ? -0.778 22.219 -17.75 1 80.94 242 LYS B O 1
ATOM 4294 N N . GLN B 1 243 ? -1.358 20.156 -18.531 1 80.44 243 GLN B N 1
ATOM 4295 C CA . GLN B 1 243 ? -2.758 20.344 -18.156 1 80.44 243 GLN B CA 1
ATOM 4296 C C . GLN B 1 243 ? -2.916 20.516 -16.656 1 80.44 243 GLN B C 1
ATOM 4298 O O . GLN B 1 243 ? -3.645 21.391 -16.188 1 80.44 243 GLN B O 1
ATOM 4303 N N . ILE B 1 244 ? -2.238 19.734 -15.953 1 81.19 244 ILE B N 1
ATOM 4304 C CA . ILE B 1 244 ? -2.289 19.812 -14.5 1 81.19 244 ILE B CA 1
ATOM 4305 C C . ILE B 1 244 ? -1.645 21.109 -14.023 1 81.19 244 ILE B C 1
ATOM 4307 O O . ILE B 1 244 ? -2.145 21.766 -13.102 1 81.19 244 ILE B O 1
ATOM 4311 N N . MET B 1 245 ? -0.652 21.578 -14.727 1 84.25 245 MET B N 1
ATOM 4312 C CA . MET B 1 245 ? 0.113 22.75 -14.305 1 84.25 245 MET B CA 1
ATOM 4313 C C . MET B 1 245 ? -0.672 24.031 -14.555 1 84.25 245 MET B C 1
ATOM 4315 O O . MET B 1 245 ? -0.364 25.078 -13.977 1 84.25 245 MET B O 1
ATOM 4319 N N . LYS B 1 246 ? -1.69 23.938 -15.375 1 84.38 246 LYS B N 1
ATOM 4320 C CA . LYS B 1 246 ? -2.531 25.094 -15.664 1 84.38 246 LYS B CA 1
ATOM 4321 C C . LYS B 1 246 ? -3.426 25.422 -14.477 1 84.38 246 LYS B C 1
ATOM 4323 O O . LYS B 1 246 ? -3.918 26.547 -14.359 1 84.38 246 LYS B O 1
ATOM 4328 N N . GLY B 1 247 ? -3.574 24.438 -13.641 1 83.88 247 GLY B N 1
ATOM 4329 C CA . GLY B 1 247 ? -4.414 24.656 -12.477 1 83.88 247 GLY B CA 1
ATOM 4330 C C . GLY B 1 247 ? -5.898 24.641 -12.797 1 83.88 247 GLY B C 1
ATOM 4331 O O . GLY B 1 247 ? -6.297 24.266 -13.898 1 83.88 247 GLY B O 1
ATOM 4332 N N . GLY B 1 248 ? -6.777 24.922 -11.828 1 86.62 248 GLY B N 1
ATOM 4333 C CA . GLY B 1 248 ? -8.227 24.953 -11.969 1 86.62 248 GLY B CA 1
ATOM 4334 C C . GLY B 1 248 ? -8.953 24.703 -10.664 1 86.62 248 GLY B C 1
ATOM 4335 O O . GLY B 1 248 ? -8.344 24.656 -9.602 1 86.62 248 GLY B O 1
ATOM 4336 N N . LEU B 1 249 ? -10.234 24.656 -10.766 1 86.88 249 LEU B N 1
ATOM 4337 C CA . LEU B 1 249 ? -11.094 24.484 -9.594 1 86.88 249 LEU B CA 1
ATOM 4338 C C . LEU B 1 249 ? -10.719 23.219 -8.828 1 86.88 249 LEU B C 1
ATOM 4340 O O . LEU B 1 249 ? -10.688 23.219 -7.598 1 86.88 249 LEU B O 1
ATOM 4344 N N . LEU B 1 250 ? -10.352 22.188 -9.57 1 91.75 250 LEU B N 1
ATOM 4345 C CA . LEU B 1 250 ? -10.047 20.891 -8.969 1 91.75 250 LEU B CA 1
ATOM 4346 C C . LEU B 1 250 ? -8.547 20.75 -8.742 1 91.75 250 LEU B C 1
ATOM 4348 O O . LEU B 1 250 ? -8.094 19.75 -8.164 1 91.75 250 LEU B O 1
ATOM 4352 N N . ILE B 1 251 ? -7.773 21.688 -9.195 1 94.62 251 ILE B N 1
ATOM 4353 C CA . ILE B 1 251 ? -6.316 21.656 -9.078 1 94.62 251 ILE B CA 1
ATOM 4354 C C . ILE B 1 251 ? -5.809 22.953 -8.469 1 94.62 251 ILE B C 1
ATOM 4356 O O . ILE B 1 251 ? -5.336 23.844 -9.188 1 94.62 251 ILE B O 1
ATOM 4360 N N . PRO B 1 252 ? -5.832 23 -7.215 1 95.38 252 PRO B N 1
ATOM 4361 C CA . PRO B 1 252 ? -5.406 24.219 -6.539 1 95.38 252 PRO B CA 1
ATOM 4362 C C . PRO B 1 252 ? -3.898 24.453 -6.617 1 95.38 252 PRO B C 1
ATOM 4364 O O . PRO B 1 252 ? -3.143 23.516 -6.879 1 95.38 252 PRO B O 1
ATOM 4367 N N . SER B 1 253 ? -3.555 25.734 -6.387 1 95.69 253 SER B N 1
ATOM 4368 C CA . SER B 1 253 ? -2.135 26.016 -6.191 1 95.69 253 SER B CA 1
ATOM 4369 C C . SER B 1 253 ? -1.611 25.344 -4.918 1 95.69 253 SER B C 1
ATOM 4371 O O . SER B 1 253 ? -2.383 25.062 -4.004 1 95.69 253 SER B O 1
ATOM 4373 N N . ALA B 1 254 ? -0.347 25.141 -4.891 1 96.19 254 ALA B N 1
ATOM 4374 C CA . ALA B 1 254 ? 0.257 24.547 -3.705 1 96.19 254 ALA B CA 1
ATOM 4375 C C . ALA B 1 254 ? 0.007 25.391 -2.467 1 96.19 254 ALA B C 1
ATOM 4377 O O . ALA B 1 254 ? -0.241 24.875 -1.38 1 96.19 254 ALA B O 1
ATOM 4378 N N . SER B 1 255 ? 0.013 26.688 -2.609 1 96.69 255 SER B N 1
ATOM 4379 C CA . SER B 1 255 ? -0.185 27.625 -1.503 1 96.69 255 SER B CA 1
ATOM 4380 C C . SER B 1 255 ? -1.608 27.547 -0.962 1 96.69 255 SER B C 1
ATOM 4382 O O . SER B 1 255 ? -1.813 27.438 0.248 1 96.69 255 SER B O 1
ATOM 4384 N N . ASP B 1 256 ? -2.6 27.578 -1.886 1 97.12 256 ASP B N 1
ATOM 4385 C CA . ASP B 1 256 ? -3.998 27.484 -1.476 1 97.12 256 ASP B CA 1
ATOM 4386 C C . ASP B 1 256 ? -4.289 26.141 -0.811 1 97.12 256 ASP B C 1
ATOM 4388 O O . ASP B 1 256 ? -5.02 26.078 0.181 1 97.12 256 ASP B O 1
ATOM 4392 N N . TYR B 1 257 ? -3.721 25.156 -1.365 1 97.75 257 TYR B N 1
ATOM 4393 C CA . TYR B 1 257 ? -3.904 23.812 -0.81 1 97.75 257 TYR B CA 1
ATOM 4394 C C . TYR B 1 257 ? -3.334 23.734 0.6 1 97.75 257 TYR B C 1
ATOM 4396 O O . TYR B 1 257 ? -4.004 23.25 1.518 1 97.75 257 TYR B O 1
ATOM 4404 N N . ALA B 1 258 ? -2.125 24.188 0.761 1 98.19 258 ALA B N 1
ATOM 4405 C CA . ALA B 1 258 ? -1.439 24.094 2.047 1 98.19 258 ALA B CA 1
ATOM 4406 C C . ALA B 1 258 ? -2.195 24.875 3.123 1 98.19 258 ALA B C 1
ATOM 4408 O O . ALA B 1 258 ? -2.303 24.422 4.266 1 98.19 258 ALA B O 1
ATOM 4409 N N . LYS B 1 259 ? -2.693 26.062 2.779 1 97.88 259 LYS B N 1
ATOM 4410 C CA . LYS B 1 259 ? -3.477 26.859 3.719 1 97.88 259 LYS B CA 1
ATOM 4411 C C . LYS B 1 259 ? -4.672 26.062 4.246 1 97.88 259 LYS B C 1
ATOM 4413 O O . LYS B 1 259 ? -4.895 26 5.457 1 97.88 259 LYS B O 1
ATOM 4418 N N . SER B 1 260 ? -5.379 25.469 3.326 1 97.88 260 SER B N 1
ATOM 4419 C CA . SER B 1 260 ? -6.547 24.672 3.697 1 97.88 260 SER B CA 1
ATOM 4420 C C . SER B 1 260 ? -6.148 23.453 4.52 1 97.88 260 SER B C 1
ATOM 4422 O O . SER B 1 260 ? -6.773 23.156 5.535 1 97.88 260 SER B O 1
ATOM 4424 N N . ALA B 1 261 ? -5.133 22.766 4.09 1 98.38 261 ALA B N 1
ATOM 4425 C CA . ALA B 1 261 ? -4.688 21.516 4.727 1 98.38 261 ALA B CA 1
ATOM 4426 C C . ALA B 1 261 ? -4.223 21.781 6.16 1 98.38 261 ALA B C 1
ATOM 4428 O O . ALA B 1 261 ? -4.59 21.047 7.078 1 98.38 261 ALA B O 1
ATOM 4429 N N . VAL B 1 262 ? -3.447 22.828 6.406 1 98.5 262 VAL B N 1
ATOM 4430 C CA . VAL B 1 262 ? -2.938 23.156 7.734 1 98.5 262 VAL B CA 1
ATOM 4431 C C . VAL B 1 262 ? -4.094 23.547 8.648 1 98.5 262 VAL B C 1
ATOM 4433 O O . VAL B 1 262 ? -4.113 23.188 9.828 1 98.5 262 VAL B O 1
ATOM 4436 N N . ASN B 1 263 ? -5.062 24.297 8.109 1 97.19 263 ASN B N 1
ATOM 4437 C CA . ASN B 1 263 ? -6.238 24.641 8.898 1 97.19 263 ASN B CA 1
ATOM 4438 C C . ASN B 1 263 ? -6.996 23.391 9.344 1 97.19 263 ASN B C 1
ATOM 4440 O O . ASN B 1 263 ? -7.551 23.359 10.445 1 97.19 263 ASN B O 1
ATOM 4444 N N . GLN B 1 264 ? -7 22.422 8.508 1 97.62 264 GLN B N 1
ATOM 4445 C CA . GLN B 1 264 ? -7.715 21.203 8.852 1 97.62 264 GLN B CA 1
ATOM 4446 C C . GLN B 1 264 ? -6.957 20.391 9.898 1 97.62 264 GLN B C 1
ATOM 4448 O O . GLN B 1 264 ? -7.566 19.672 10.695 1 97.62 264 GLN B O 1
ATOM 4453 N N . LEU B 1 265 ? -5.637 20.516 9.883 1 97.94 265 LEU B N 1
ATOM 4454 C CA . LEU B 1 265 ? -4.879 19.938 10.992 1 97.94 265 LEU B CA 1
ATOM 4455 C C . LEU B 1 265 ? -5.223 20.641 12.305 1 97.94 265 LEU B C 1
ATOM 4457 O O . LEU B 1 265 ? -5.457 19.984 13.32 1 97.94 265 LEU B O 1
ATOM 4461 N N . ARG B 1 266 ? -5.234 21.969 12.242 1 96.12 266 ARG B N 1
ATOM 4462 C CA . ARG B 1 266 ? -5.609 22.766 13.406 1 96.12 266 ARG B CA 1
ATOM 4463 C C . ARG B 1 266 ? -6.957 22.312 13.969 1 96.12 266 ARG B C 1
ATOM 4465 O O . ARG B 1 266 ? -7.148 22.266 15.188 1 96.12 266 ARG B O 1
ATOM 4472 N N . ASP B 1 267 ? -7.84 21.875 13.062 1 95.56 267 ASP B N 1
ATOM 4473 C CA . ASP B 1 267 ? -9.188 21.484 13.445 1 95.56 267 ASP B CA 1
ATOM 4474 C C . ASP B 1 267 ? -9.242 20 13.828 1 95.56 267 ASP B C 1
ATOM 4476 O O . ASP B 1 267 ? -10.32 19.453 14.031 1 95.56 267 ASP B O 1
ATOM 4480 N N . GLU B 1 268 ? -8.188 19.312 13.836 1 94.94 268 GLU B N 1
ATOM 4481 C CA . GLU B 1 268 ? -8 17.953 14.312 1 94.94 268 GLU B CA 1
ATOM 4482 C C . GLU B 1 268 ? -8.773 16.953 13.453 1 94.94 268 GLU B C 1
ATOM 4484 O O . GLU B 1 268 ? -9.422 16.047 13.977 1 94.94 268 GLU B O 1
ATOM 4489 N N . VAL B 1 269 ? -8.75 17.281 12.188 1 96.38 269 VAL B N 1
ATOM 4490 C CA . VAL B 1 269 ? -9.297 16.312 11.234 1 96.38 269 VAL B CA 1
ATOM 4491 C C . VAL B 1 269 ? -8.328 15.156 11.055 1 96.38 269 VAL B C 1
ATOM 4493 O O . VAL B 1 269 ? -7.117 15.367 10.93 1 96.38 269 VAL B O 1
ATOM 4496 N N . ASP B 1 270 ? -8.844 13.898 11.117 1 97.31 270 ASP B N 1
ATOM 4497 C CA . ASP B 1 270 ? -7.969 12.734 11.102 1 97.31 270 ASP B CA 1
ATOM 4498 C C . ASP B 1 270 ? -7.766 12.211 9.68 1 97.31 270 ASP B C 1
ATOM 4500 O O . ASP B 1 270 ? -6.754 11.57 9.391 1 97.31 270 ASP B O 1
ATOM 4504 N N . GLU B 1 271 ? -8.727 12.359 8.812 1 97.94 271 GLU B N 1
ATOM 4505 C CA . GLU B 1 271 ? -8.68 11.945 7.41 1 97.94 271 GLU B CA 1
ATOM 4506 C C . GLU B 1 271 ? -9.289 13.008 6.496 1 97.94 271 GLU B C 1
ATOM 4508 O O . GLU B 1 271 ? -10.438 13.398 6.684 1 97.94 271 GLU B O 1
ATOM 4513 N N . THR B 1 272 ? -8.461 13.461 5.473 1 98.31 272 THR B N 1
ATOM 4514 C CA . THR B 1 272 ? -8.961 14.539 4.633 1 98.31 272 THR B CA 1
ATOM 4515 C C . THR B 1 272 ? -8.18 14.625 3.326 1 98.31 272 THR B C 1
ATOM 4517 O O . THR B 1 272 ? -6.98 14.344 3.295 1 98.31 272 THR B O 1
ATOM 4520 N N . PRO B 1 273 ? -8.883 15.055 2.299 1 97.88 273 PRO B N 1
ATOM 4521 C CA . PRO B 1 273 ? -8.133 15.406 1.091 1 97.88 273 PRO B CA 1
ATOM 4522 C C . PRO B 1 273 ? -7.523 16.812 1.157 1 97.88 273 PRO B C 1
ATOM 4524 O O . PRO B 1 273 ? -6.766 17.203 0.267 1 97.88 273 PRO B O 1
ATOM 4527 N N . GLY B 1 274 ? -7.797 17.562 2.125 1 97.62 274 GLY B N 1
ATOM 4528 C CA . GLY B 1 274 ? -7.098 18.812 2.432 1 97.62 274 GLY B CA 1
ATOM 4529 C C . GLY B 1 274 ? -7.703 20.016 1.75 1 97.62 274 GLY B C 1
ATOM 4530 O O . GLY B 1 274 ? -7.375 21.156 2.088 1 97.62 274 GLY B O 1
ATOM 4531 N N . TYR B 1 275 ? -8.609 19.781 0.784 1 97.06 275 TYR B N 1
ATOM 4532 C CA . TYR B 1 275 ? -9.18 20.859 -0.03 1 97.06 275 TYR B CA 1
ATOM 4533 C C . TYR B 1 275 ? -10.641 20.578 -0.363 1 97.06 275 TYR B C 1
ATOM 4535 O O . TYR B 1 275 ? -11.008 19.422 -0.644 1 97.06 275 TYR B O 1
ATOM 4543 N N . LEU B 1 276 ? -11.461 21.594 -0.35 1 94.44 276 LEU B N 1
ATOM 4544 C CA . LEU B 1 276 ? -12.906 21.469 -0.491 1 94.44 276 LEU B CA 1
ATOM 4545 C C . LEU B 1 276 ? -13.258 20.703 -1.764 1 94.44 276 LEU B C 1
ATOM 4547 O O . LEU B 1 276 ? -14.008 19.719 -1.719 1 94.44 276 LEU B O 1
ATOM 4551 N N . TRP B 1 277 ? -12.734 21.188 -2.844 1 95.5 277 TRP B N 1
ATOM 4552 C CA . TRP B 1 277 ? -13.102 20.594 -4.125 1 95.5 277 TRP B CA 1
ATOM 4553 C C . TRP B 1 277 ? -12.531 19.188 -4.262 1 95.5 277 TRP B C 1
ATOM 4555 O O . TRP B 1 277 ? -13.016 18.391 -5.066 1 95.5 277 TRP B O 1
ATOM 4565 N N . HIS B 1 278 ? -11.469 18.906 -3.551 1 96.94 278 HIS B N 1
ATOM 4566 C CA . HIS B 1 278 ? -10.977 17.531 -3.52 1 96.94 278 HIS B CA 1
ATOM 4567 C C . HIS B 1 278 ? -11.953 16.609 -2.793 1 96.94 278 HIS B C 1
ATOM 4569 O O . HIS B 1 278 ? -12.062 15.422 -3.121 1 96.94 278 HIS B O 1
ATOM 4575 N N . HIS B 1 279 ? -12.742 17.156 -1.787 1 96.25 279 HIS B N 1
ATOM 4576 C CA . HIS B 1 279 ? -13.812 16.375 -1.155 1 96.25 279 HIS B CA 1
ATOM 4577 C C . HIS B 1 279 ? -14.883 16 -2.164 1 96.25 279 HIS B C 1
ATOM 4579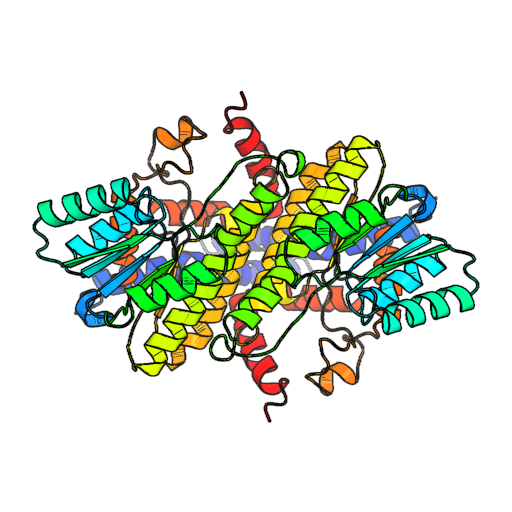 O O . HIS B 1 279 ? -15.328 14.844 -2.199 1 96.25 279 HIS B O 1
ATOM 4585 N N . VAL B 1 280 ? -15.234 16.969 -2.936 1 96.19 280 VAL B N 1
ATOM 4586 C CA . VAL B 1 280 ? -16.266 16.734 -3.941 1 96.19 280 VAL B CA 1
ATOM 4587 C C . VAL B 1 280 ? -15.781 15.719 -4.965 1 96.19 280 VAL B C 1
ATOM 4589 O O . VAL B 1 280 ? -16.5 14.789 -5.32 1 96.19 280 VAL B O 1
ATOM 4592 N N . GLN B 1 281 ? -14.578 15.953 -5.387 1 95.81 281 GLN B N 1
ATOM 4593 C CA . GLN B 1 281 ? -13.969 15.055 -6.359 1 95.81 281 GLN B CA 1
ATOM 4594 C C . GLN B 1 281 ? -13.93 13.625 -5.832 1 95.81 281 GLN B C 1
ATOM 4596 O O . GLN B 1 281 ? -14.258 12.68 -6.555 1 95.81 281 GLN B O 1
ATOM 4601 N N . ASN B 1 282 ? -13.508 13.469 -4.629 1 95.94 282 ASN B N 1
ATOM 4602 C CA . ASN B 1 282 ? -13.438 12.141 -4.02 1 95.94 282 ASN B CA 1
ATOM 4603 C C . ASN B 1 282 ? -14.82 11.508 -3.9 1 95.94 282 ASN B C 1
ATOM 4605 O O . ASN B 1 282 ? -14.969 10.297 -4.102 1 95.94 282 ASN B O 1
ATOM 4609 N N . ALA B 1 283 ? -15.805 12.328 -3.543 1 96.56 283 ALA B N 1
ATOM 4610 C CA . ALA B 1 283 ? -17.172 11.82 -3.414 1 96.56 283 ALA B CA 1
ATOM 4611 C C . ALA B 1 283 ? -17.672 11.273 -4.742 1 96.56 283 ALA B C 1
ATOM 4613 O O . ALA B 1 283 ? -18.281 10.203 -4.785 1 96.56 283 ALA B O 1
ATOM 4614 N N . VAL B 1 284 ? -17.422 11.938 -5.789 1 96.38 284 VAL B N 1
ATOM 4615 C CA . VAL B 1 284 ? -17.844 11.5 -7.113 1 96.38 284 VAL B CA 1
ATOM 4616 C C . VAL B 1 284 ? -17.062 10.258 -7.531 1 96.38 284 VAL B C 1
ATOM 4618 O O . VAL B 1 284 ? -17.641 9.273 -8 1 96.38 284 VAL B O 1
ATOM 4621 N N . ALA B 1 285 ? -15.805 10.312 -7.352 1 95.31 285 ALA B N 1
ATOM 4622 C CA . ALA B 1 285 ? -14.93 9.234 -7.805 1 95.31 285 ALA B CA 1
ATOM 4623 C C . ALA B 1 285 ? -15.234 7.93 -7.066 1 95.31 285 ALA B C 1
ATOM 4625 O O . ALA B 1 285 ? -15.281 6.859 -7.676 1 95.31 285 ALA B O 1
ATOM 4626 N N . THR B 1 286 ? -15.484 8.008 -5.762 1 95.5 286 THR B N 1
ATOM 4627 C CA . THR B 1 286 ? -15.609 6.805 -4.953 1 95.5 286 THR B CA 1
ATOM 4628 C C . THR B 1 286 ? -17.016 6.215 -5.07 1 95.5 286 THR B C 1
ATOM 4630 O O . THR B 1 286 ? -17.297 5.164 -4.496 1 95.5 286 THR B O 1
ATOM 4633 N N . ALA B 1 287 ? -17.875 6.891 -5.852 1 95.69 287 ALA B N 1
ATOM 4634 C CA . ALA B 1 287 ? -19.156 6.293 -6.207 1 95.69 287 ALA B CA 1
ATOM 4635 C C . ALA B 1 287 ? -18.969 5.152 -7.207 1 95.69 287 ALA B C 1
ATOM 4637 O O . ALA B 1 287 ? -19.859 4.316 -7.371 1 95.69 287 ALA B O 1
ATOM 4638 N N . PHE B 1 288 ? -17.812 5.176 -7.824 1 95.5 288 PHE B N 1
ATOM 4639 C CA . PHE B 1 288 ? -17.5 4.121 -8.773 1 95.5 288 PHE B CA 1
ATOM 4640 C C . PHE B 1 288 ? -16.516 3.125 -8.164 1 95.5 288 PHE B C 1
ATOM 4642 O O . PHE B 1 288 ? -15.719 3.48 -7.293 1 95.5 288 PHE B O 1
ATOM 4649 N N . THR B 1 289 ? -16.625 1.903 -8.594 1 94.94 289 THR B N 1
ATOM 4650 C CA . THR B 1 289 ? -15.75 0.865 -8.078 1 94.94 289 THR B CA 1
ATOM 4651 C C . THR B 1 289 ? -14.297 1.144 -8.461 1 94.94 289 THR B C 1
ATOM 4653 O O . THR B 1 289 ? -14.031 1.906 -9.398 1 94.94 289 THR B O 1
ATOM 4656 N N . TRP B 1 290 ? -13.375 0.543 -7.688 1 94.94 290 TRP B N 1
ATOM 4657 C CA . TRP B 1 290 ? -11.961 0.76 -7.949 1 94.94 290 TRP B CA 1
ATOM 4658 C C . TRP B 1 290 ? -11.586 0.286 -9.352 1 94.94 290 TRP B C 1
ATOM 4660 O O . TRP B 1 290 ? -10.688 0.844 -9.984 1 94.94 290 TRP B O 1
ATOM 4670 N N . ARG B 1 291 ? -12.219 -0.735 -9.906 1 95.69 291 ARG B N 1
ATOM 4671 C CA . ARG B 1 291 ? -11.93 -1.243 -11.242 1 95.69 291 ARG B CA 1
ATOM 4672 C C . ARG B 1 291 ? -12.266 -0.203 -12.305 1 95.69 291 ARG B C 1
ATOM 4674 O O . ARG B 1 291 ? -11.508 -0.022 -13.266 1 95.69 291 ARG B O 1
ATOM 4681 N N . VAL B 1 292 ? -13.422 0.419 -12.094 1 95.5 292 VAL B N 1
ATOM 4682 C CA . VAL B 1 292 ? -13.836 1.466 -13.023 1 95.5 292 VAL B CA 1
ATOM 4683 C C . VAL B 1 292 ? -12.859 2.641 -12.938 1 95.5 292 VAL B C 1
ATOM 4685 O O . VAL B 1 292 ? -12.453 3.188 -13.969 1 95.5 292 VAL B O 1
ATOM 4688 N N . ARG B 1 293 ? -12.469 2.982 -11.758 1 95.31 293 ARG B N 1
ATOM 4689 C CA . ARG B 1 293 ? -11.531 4.086 -11.57 1 95.31 293 ARG B CA 1
ATOM 4690 C C . ARG B 1 293 ? -10.18 3.762 -12.195 1 95.31 293 ARG B C 1
ATOM 4692 O O . ARG B 1 293 ? -9.547 4.629 -12.812 1 95.31 293 ARG B O 1
ATOM 4699 N N . THR B 1 294 ? -9.734 2.543 -12.031 1 95.06 294 THR B N 1
ATOM 4700 C CA . THR B 1 294 ? -8.469 2.111 -12.609 1 95.06 294 THR B CA 1
ATOM 4701 C C . THR B 1 294 ? -8.523 2.174 -14.133 1 95.06 294 THR B C 1
ATOM 4703 O O . THR B 1 294 ? -7.574 2.631 -14.781 1 95.06 294 THR B O 1
ATOM 4706 N N . TYR B 1 295 ? -9.625 1.743 -14.656 1 92 295 TYR B N 1
ATOM 4707 C CA . TYR B 1 295 ? -9.812 1.783 -16.109 1 92 295 TYR B CA 1
ATOM 4708 C C . TYR B 1 295 ? -9.766 3.217 -16.625 1 92 295 TYR B C 1
ATOM 4710 O O . TYR B 1 295 ? -9.07 3.512 -17.594 1 92 295 TYR B O 1
ATOM 4718 N N . VAL B 1 296 ? -10.453 4.094 -15.914 1 90.31 296 VAL B N 1
ATOM 4719 C CA . VAL B 1 296 ? -10.523 5.496 -16.312 1 90.31 296 VAL B CA 1
ATOM 4720 C C . VAL B 1 296 ? -9.141 6.141 -16.156 1 90.31 296 VAL B C 1
ATOM 4722 O O . VAL B 1 296 ? -8.703 6.891 -17.031 1 90.31 296 VAL B O 1
ATOM 4725 N N . ALA B 1 297 ? -8.484 5.844 -15.07 1 87 297 ALA B N 1
ATOM 4726 C CA . ALA B 1 297 ? -7.156 6.395 -14.82 1 87 297 ALA B CA 1
ATOM 4727 C C . ALA B 1 297 ? -6.16 5.934 -15.883 1 87 297 ALA B C 1
ATOM 4729 O O . ALA B 1 297 ? -5.309 6.707 -16.312 1 87 297 ALA B O 1
ATOM 4730 N N . SER B 1 298 ? -6.258 4.719 -16.234 1 85.06 298 SER B N 1
ATOM 4731 C CA . SER B 1 298 ? -5.363 4.18 -17.25 1 85.06 298 SER B CA 1
ATOM 4732 C C . SER B 1 298 ? -5.543 4.898 -18.578 1 85.06 298 SER B C 1
ATOM 4734 O O . SER B 1 298 ? -4.566 5.156 -19.297 1 85.06 298 SER B O 1
ATOM 4736 N N . LYS B 1 299 ? -6.73 5.277 -18.844 1 82.88 299 LYS B N 1
ATOM 4737 C CA . LYS B 1 299 ? -7.02 5.984 -20.094 1 82.88 299 LYS B CA 1
ATOM 4738 C C . LYS B 1 299 ? -6.574 7.445 -20.016 1 82.88 299 LYS B C 1
ATOM 4740 O O . LYS B 1 299 ? -6.059 7.996 -20.984 1 82.88 299 LYS B O 1
ATOM 4745 N N . LEU B 1 300 ? -6.781 8 -18.828 1 77 300 LEU B N 1
ATOM 4746 C CA . LEU B 1 300 ? -6.434 9.406 -18.625 1 77 300 LEU B CA 1
ATOM 4747 C C . LEU B 1 300 ? -4.918 9.594 -18.594 1 77 300 LEU B C 1
ATOM 4749 O O . LEU B 1 300 ? -4.398 10.539 -19.188 1 77 300 LEU B O 1
ATOM 4753 N N . PHE B 1 301 ? -4.223 8.773 -17.891 1 72.31 301 PHE B N 1
ATOM 4754 C CA . PHE B 1 301 ? -2.781 8.914 -17.75 1 72.31 301 PHE B CA 1
ATOM 4755 C C . PHE B 1 301 ? -2.072 8.688 -19.078 1 72.31 301 PHE B C 1
ATOM 4757 O O . PHE B 1 301 ? -1.025 9.281 -19.328 1 72.31 301 PHE B O 1
ATOM 4764 N N . ASN B 1 302 ? -2.596 7.875 -19.844 1 66.38 302 ASN B N 1
ATOM 4765 C CA . ASN B 1 302 ? -2.055 7.699 -21.188 1 66.38 302 ASN B CA 1
ATOM 4766 C C . ASN B 1 302 ? -2.201 8.969 -22.031 1 66.38 302 ASN B C 1
ATOM 4768 O O . ASN B 1 302 ? -1.352 9.266 -22.859 1 66.38 302 ASN B O 1
ATOM 4772 N N . LYS B 1 303 ? -3.189 9.703 -21.625 1 66.12 303 LYS B N 1
ATOM 4773 C CA . LYS B 1 303 ? -3.465 10.922 -22.391 1 66.12 303 LYS B CA 1
ATOM 4774 C C . LYS B 1 303 ? -2.67 12.102 -21.844 1 66.12 303 LYS B C 1
ATOM 4776 O O . LYS B 1 303 ? -2.189 12.938 -22.609 1 66.12 303 LYS B O 1
ATOM 4781 N N . ILE B 1 304 ? -2.627 12.156 -20.578 1 63.16 304 ILE B N 1
ATOM 4782 C CA . ILE B 1 304 ? -2.074 13.352 -19.953 1 63.16 304 ILE B CA 1
ATOM 4783 C C . ILE B 1 304 ? -0.549 13.266 -19.938 1 63.16 304 ILE B C 1
ATOM 4785 O O . ILE B 1 304 ? 0.133 14.297 -19.938 1 63.16 304 ILE B O 1
ATOM 4789 N N . SER B 1 305 ? -0.01 12.016 -19.844 1 62.94 305 SER B N 1
ATOM 4790 C CA . SER B 1 305 ? 1.444 11.898 -19.875 1 62.94 305 SER B CA 1
ATOM 4791 C C . SER B 1 305 ? 1.992 12.25 -21.266 1 62.94 305 SER B C 1
ATOM 4793 O O . SER B 1 305 ? 1.488 11.773 -22.281 1 62.94 305 SER B O 1
ATOM 4795 N N . ASP B 1 306 ? 2.154 13.547 -21.516 1 51.75 306 ASP B N 1
ATOM 4796 C CA . ASP B 1 306 ? 2.664 13.984 -22.812 1 51.75 306 ASP B CA 1
ATOM 4797 C C . ASP B 1 306 ? 3.645 12.961 -23.391 1 51.75 306 ASP B C 1
ATOM 4799 O O . ASP B 1 306 ? 4.844 13.023 -23.125 1 51.75 306 ASP B O 1
ATOM 4803 N N . LYS B 1 307 ? 3.189 11.781 -23.484 1 45.69 307 LYS B N 1
ATOM 4804 C CA . LYS B 1 307 ? 4.066 10.828 -24.156 1 45.69 307 LYS B CA 1
ATOM 4805 C C . LYS B 1 307 ? 4.828 11.492 -25.297 1 45.69 307 LYS B C 1
ATOM 4807 O O . LYS B 1 307 ? 4.223 11.945 -26.281 1 45.69 307 LYS B O 1
ATOM 4812 N N . LYS B 1 308 ? 5.922 12.156 -25.141 1 33.62 308 LYS B N 1
ATOM 4813 C CA . LYS B 1 308 ? 6.824 12.344 -26.266 1 33.62 308 LYS B CA 1
ATOM 4814 C C . LYS B 1 308 ? 7.457 11.016 -26.688 1 33.62 308 LYS B C 1
ATOM 4816 O O . LYS B 1 308 ? 7.766 10.172 -25.844 1 33.62 308 LYS B O 1
#

InterPro domains:
  IPR002347 Short-chain dehydrogenase/reductase SDR [PF00106] (51-241)
  IPR002347 Short-chain dehydrogenase/reductase SDR [PR00081] (51-68)
  IPR002347 Short-chain dehydrogenase/reductase SDR [PR00081] (126-137)
  IPR002347 Short-chain dehydrogenase/reductase SDR [PR00081] (174-190)
  IPR002347 Short-chain dehydrogenase/reductase SDR [PR00081] (200-219)
  IPR002347 Short-chain dehydrogenase/reductase SDR [PR00081] (221-238)
  IPR036291 NAD(P)-binding domain superfamily [SSF51735] (49-297)
  IPR051019 VLCFA Elongation and Steroid Dehydrogenase [PTHR43899] (17-302)

Nearest PDB structures (foldseek):
  1rwb-assembly1_A  TM=8.663E-01  e=4.751E-17  Priestia megaterium
  1gee-assembly1_A  TM=8.678E-01  e=3.029E-16  Priestia megaterium
  1w6u-assembly1_B  TM=7.354E-01  e=1.035E-14  Homo sapiens
  1w6u-assembly1_C  TM=7.312E-01  e=8.697E-15  Homo sapiens
  7ucw-assembly1_B  TM=7.541E-01  e=1.048E-13  Mus musculus

pLDDT: mean 93.94, std 8.05, range [33.62, 98.94]

Organism: Drosophila simulans (NCBI:txid7240)

Solvent-accessible surface area (backbone atoms only — not comparable to full-atom values): 30530 Å² total; per-residue (Å²): 110,68,63,58,48,49,50,50,27,28,52,46,9,50,51,50,50,49,55,50,47,49,70,62,40,51,48,58,48,50,54,50,42,49,71,72,68,40,94,65,79,65,50,49,43,76,63,30,40,49,26,31,36,29,28,33,24,55,46,40,56,27,27,29,34,50,47,43,40,23,68,61,55,22,24,38,35,40,25,27,63,51,62,69,46,41,50,52,47,47,47,52,44,57,70,69,64,43,84,50,55,74,44,81,44,80,40,49,54,67,65,52,74,62,39,57,57,50,51,48,62,77,41,66,89,50,76,59,22,30,40,34,42,42,44,63,70,69,66,84,41,49,62,78,74,52,50,75,63,56,51,49,37,47,43,28,30,36,41,48,43,50,53,52,52,50,37,53,50,51,46,50,27,59,75,68,68,36,42,21,34,41,36,39,55,46,32,59,43,34,70,33,38,28,51,42,26,22,69,46,18,9,31,20,19,19,46,48,24,31,45,58,8,44,29,64,67,31,43,86,65,53,28,45,39,25,43,35,29,36,62,62,47,36,32,72,81,43,61,66,19,68,70,51,60,69,40,51,86,68,18,38,48,24,58,62,36,18,49,42,31,54,51,40,50,48,68,66,51,47,59,42,39,38,39,72,50,38,47,54,49,47,52,60,55,66,74,44,54,50,68,57,50,31,54,52,45,42,57,44,51,63,61,49,43,63,74,123,109,69,63,58,49,49,51,50,27,29,51,45,9,49,51,50,50,49,53,48,47,49,69,62,39,51,49,58,49,50,54,49,42,49,70,72,68,40,91,66,76,66,50,48,42,78,62,28,40,50,27,28,36,27,29,33,25,53,47,40,55,26,27,30,35,50,46,41,41,24,68,60,55,23,22,38,34,40,25,27,62,51,61,70,46,40,51,51,48,48,49,54,45,58,69,68,65,45,82,50,57,72,44,80,45,79,39,50,56,67,66,52,72,62,39,58,56,49,50,48,64,78,43,65,90,51,76,60,23,30,39,36,41,44,44,63,71,69,66,85,42,48,64,78,76,53,48,75,65,57,50,50,38,48,42,28,31,35,40,48,44,51,52,53,52,51,37,53,50,52,44,50,28,58,76,67,68,36,43,21,35,41,37,39,54,46,32,59,43,34,71,33,39,28,53,40,26,22,71,44,18,10,31,22,19,20,46,47,24,32,46,59,7,45,29,66,67,31,44,85,65,54,26,46,40,24,44,34,28,36,61,63,48,35,32,70,82,42,61,67,19,67,71,53,59,69,41,51,84,68,18,37,48,26,58,62,37,18,50,43,31,52,51,38,50,48,68,67,50,47,58,41,38,38,38,73,51,40,48,53,49,48,52,60,55,66,74,44,55,52,65,57,50,32,54,51,46,43,57,46,50,64,61,49,42,63,77,121

Radius of gyration: 24.76 Å; Cα contacts (8 Å, |Δi|>4): 1172; chains: 2; bounding box: 65×77×53 Å